Protein AF-A0A9K3PLU1-F1 (afdb_monomer_lite)

Radius of gyration: 35.61 Å; chains: 1; bounding box: 95×113×120 Å

Foldseek 3Di:
DDDDDDDDDPPPPPVVPPDDQQAKAKDQWQADRPVVVQDRDQVSNCPVPHPRIDIGRSYGDPQAATFFGWCLPDQPRHHPQWTFDDDNQTTGTDGDPDDDDDDDDDDDDDDDDDDDDDDDDDDDDDDDDDDDDDDDDDDDDDDYDDDDDDDDDDYDDDDDDDDDDDDDDDDDDDDDDDDDDDDDDDDDDDDDDDDDDDDPCDDDDPDPDDPPPDPQDDQQPDWFFAFDPLFDFLQSLLVLQVLQWDFLDQVQAAIARFADDDPSHDRQKGFLQRLLLQLLSLLLSLLLVVPTQVVDPPRDNVVSLSSNSNSVNNQVLQLQQQLPDPPALLDDWPGSPVDAAAGAGMAGSNGHDDDHWHALLSLLSNLSSLLSNLLSCVPPPDGDPCNVVSLLNSQQSLQSCLRQQWDPPDPQAIAGARTSNGAAPDPVGHDLLSDQLLSLVLSVVSNVQDPDDDPTDDGQDPSSSPHDHPDDPANFALSNLNNLVSLLLCCLQPVVVCSRRSSPLSVLLVLCLVQQDLVVLAGDLPSDPFPADVPHPDTHPRSRSVRVAQSNLLSSLSSLSTHRPPRPCSNSNLSSSSNSLRVQQDSHSSNNSSSSSSNCSNNSSSSSSSVSSVVRD

pLDDT: mean 72.7, std 23.82, range [27.36, 98.88]

Structure (mmCIF, N/CA/C/O backbone):
data_AF-A0A9K3PLU1-F1
#
_entry.id   AF-A0A9K3PLU1-F1
#
loop_
_atom_site.group_PDB
_atom_site.id
_atom_site.type_symbol
_atom_site.label_atom_id
_atom_site.label_alt_id
_atom_site.label_comp_id
_atom_site.label_asym_id
_atom_site.label_entity_id
_atom_site.label_seq_id
_atom_site.pdbx_PDB_ins_code
_atom_site.Cartn_x
_atom_site.Cartn_y
_atom_site.Cartn_z
_atom_site.occupancy
_atom_site.B_iso_or_equiv
_atom_site.auth_seq_id
_atom_site.auth_comp_id
_atom_site.auth_asym_id
_atom_site.auth_atom_id
_atom_site.pdbx_PDB_model_num
ATOM 1 N N . MET A 1 1 ? 14.444 54.894 80.409 1.00 32.59 1 MET A N 1
ATOM 2 C CA . MET A 1 1 ? 14.569 55.858 79.289 1.00 32.59 1 MET A CA 1
ATOM 3 C C . MET A 1 1 ? 15.593 55.314 78.297 1.00 32.59 1 MET A C 1
ATOM 5 O O . MET A 1 1 ? 16.491 54.636 78.765 1.00 32.59 1 MET A O 1
ATOM 9 N N . ILE A 1 2 ? 15.444 55.606 76.994 1.00 35.12 2 ILE A N 1
ATOM 10 C CA . ILE A 1 2 ? 16.510 55.732 75.962 1.00 35.12 2 ILE A CA 1
ATOM 11 C C . ILE A 1 2 ? 17.688 54.733 76.102 1.00 35.12 2 ILE A C 1
ATOM 13 O O . ILE A 1 2 ? 18.610 54.960 76.876 1.00 35.12 2 ILE A O 1
ATOM 17 N N . SER A 1 3 ? 17.744 53.618 75.366 1.00 33.28 3 SER A N 1
ATOM 18 C CA . SER A 1 3 ? 18.310 53.506 73.995 1.00 33.28 3 SER A CA 1
ATOM 19 C C . SER A 1 3 ? 18.461 51.995 73.640 1.00 33.28 3 SER A C 1
ATOM 21 O O . SER A 1 3 ? 18.351 51.173 74.543 1.00 33.28 3 SER A O 1
ATOM 23 N N . ASN A 1 4 ? 18.686 51.514 72.405 1.00 30.25 4 ASN A N 1
ATOM 24 C CA . ASN A 1 4 ? 18.881 52.180 71.109 1.00 30.25 4 ASN A CA 1
ATOM 25 C C . ASN A 1 4 ? 18.325 51.351 69.914 1.00 30.25 4 ASN A C 1
ATOM 27 O O . ASN A 1 4 ? 17.821 50.245 70.075 1.00 30.25 4 ASN A O 1
ATOM 31 N N . LEU A 1 5 ? 18.402 51.930 68.713 1.00 32.44 5 LEU A N 1
ATOM 32 C CA . LEU A 1 5 ? 17.739 51.538 67.454 1.00 32.44 5 LEU A CA 1
ATOM 33 C C . LEU A 1 5 ? 18.162 50.209 66.760 1.00 32.44 5 LEU A C 1
ATOM 35 O O . LEU A 1 5 ? 19.336 49.871 66.702 1.00 32.44 5 LEU A O 1
ATOM 39 N N . ARG A 1 6 ? 17.188 49.633 66.020 1.00 41.19 6 ARG A N 1
ATOM 40 C CA . ARG A 1 6 ? 17.284 48.947 64.695 1.00 41.19 6 ARG A CA 1
ATOM 41 C C . ARG A 1 6 ? 18.181 47.695 64.517 1.00 41.19 6 ARG A C 1
ATOM 43 O O . ARG A 1 6 ? 19.323 47.829 64.096 1.00 41.19 6 ARG A O 1
ATOM 50 N N . ALA A 1 7 ? 17.572 46.496 64.557 1.00 32.12 7 ALA A N 1
ATOM 51 C CA . ALA A 1 7 ? 17.980 45.322 63.746 1.00 32.12 7 ALA A CA 1
ATOM 52 C C . ALA A 1 7 ? 16.913 44.186 63.714 1.00 32.12 7 ALA A C 1
ATOM 54 O O . ALA A 1 7 ? 17.158 43.104 64.238 1.00 32.12 7 ALA A O 1
ATOM 55 N N . ALA A 1 8 ? 15.712 44.402 63.147 1.00 33.09 8 ALA A N 1
ATOM 56 C CA . ALA A 1 8 ? 14.623 43.397 63.219 1.00 33.09 8 ALA A CA 1
ATOM 57 C C . ALA A 1 8 ? 13.629 43.360 62.028 1.00 33.09 8 ALA A C 1
ATOM 59 O O . ALA A 1 8 ? 12.473 42.991 62.206 1.00 33.09 8 ALA A O 1
ATOM 60 N N . VAL A 1 9 ? 14.042 43.746 60.811 1.00 37.97 9 VAL A N 1
ATOM 61 C CA . VAL A 1 9 ? 13.148 43.812 59.619 1.00 37.97 9 VAL A CA 1
ATOM 62 C C . VAL A 1 9 ? 13.667 42.941 58.456 1.00 37.97 9 VAL A C 1
ATOM 64 O O . VAL A 1 9 ? 13.354 43.183 57.299 1.00 37.97 9 VAL A O 1
ATOM 67 N N . PHE A 1 10 ? 14.501 41.929 58.738 1.00 36.97 10 PHE A N 1
ATOM 68 C CA . PHE A 1 10 ? 15.194 41.157 57.689 1.00 36.97 10 PHE A CA 1
ATOM 69 C C . PHE A 1 10 ? 15.313 39.636 57.928 1.00 36.97 10 PHE A C 1
ATOM 71 O O . PHE A 1 10 ? 16.159 38.986 57.321 1.00 36.97 10 PHE A O 1
ATOM 78 N N . VAL A 1 11 ? 14.449 39.037 58.763 1.00 35.25 11 VAL A N 1
ATOM 79 C CA . VAL A 1 11 ? 14.405 37.564 58.966 1.00 35.25 11 VAL A CA 1
ATOM 80 C C . VAL A 1 11 ? 12.980 36.985 58.874 1.00 35.25 11 VAL A C 1
ATOM 82 O O . VAL A 1 11 ? 12.642 36.023 59.551 1.00 35.25 11 VAL A O 1
ATOM 85 N N . SER A 1 12 ? 12.141 37.545 57.995 1.00 33.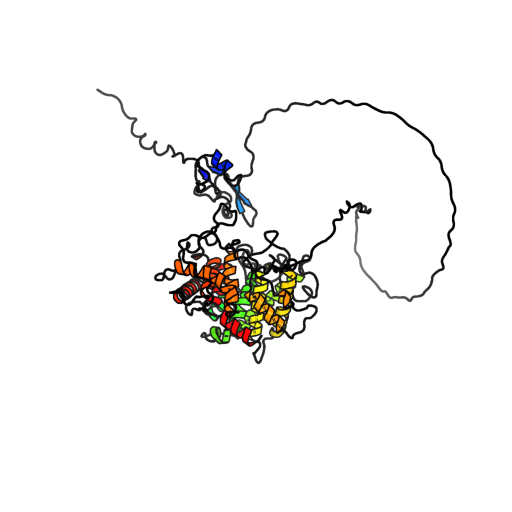03 12 SER A N 1
ATOM 86 C CA . SER A 1 12 ? 10.824 36.963 57.647 1.00 33.03 12 SER A CA 1
ATOM 87 C C . SER A 1 12 ? 10.778 36.347 56.241 1.00 33.03 12 SER A C 1
ATOM 89 O O . SER A 1 12 ? 9.818 35.661 55.909 1.00 33.03 12 SER A O 1
ATOM 91 N N . SER A 1 13 ? 11.827 36.543 55.433 1.00 38.88 13 SER A N 1
ATOM 92 C CA . SER A 1 13 ? 11.916 36.054 54.043 1.00 38.88 13 SER A CA 1
ATOM 93 C C . SER A 1 13 ? 12.992 34.979 53.837 1.00 38.88 13 SER A C 1
ATOM 95 O O . SER A 1 13 ? 13.243 34.578 52.705 1.00 38.88 13 SER A O 1
ATOM 97 N N . LEU A 1 14 ? 13.640 34.504 54.912 1.00 31.00 14 LEU A N 1
ATOM 98 C CA . LEU A 1 14 ? 14.770 33.561 54.843 1.00 31.00 14 LEU A CA 1
ATOM 99 C C . LEU A 1 14 ? 14.426 32.119 55.271 1.00 31.00 14 LEU A C 1
ATOM 101 O O . LEU A 1 14 ? 15.290 31.251 55.234 1.00 31.00 14 LEU A O 1
ATOM 105 N N . LEU A 1 15 ? 13.165 31.831 55.620 1.00 31.52 15 LEU A N 1
ATOM 106 C CA . LEU A 1 15 ? 12.669 30.454 55.807 1.00 31.52 15 LEU A CA 1
ATOM 107 C C . LEU A 1 15 ? 11.937 29.896 54.568 1.00 31.52 15 LEU A C 1
ATOM 109 O O . LEU A 1 15 ? 11.459 28.768 54.594 1.00 31.52 15 LEU A O 1
ATOM 113 N N . ALA A 1 16 ? 11.912 30.645 53.460 1.00 37.97 16 ALA A N 1
ATOM 114 C CA . ALA A 1 16 ? 11.439 30.172 52.154 1.00 37.97 16 ALA A CA 1
ATOM 115 C C . ALA A 1 16 ? 12.565 29.591 51.264 1.00 37.97 16 ALA A C 1
ATOM 117 O O . ALA A 1 16 ? 12.308 29.234 50.118 1.00 37.97 16 ALA A O 1
ATOM 118 N N . LEU A 1 17 ? 13.807 29.510 51.771 1.00 34.50 17 LEU A N 1
ATOM 119 C CA . LEU A 1 17 ? 14.984 29.005 51.040 1.00 34.50 17 LEU A CA 1
ATOM 120 C C . LEU A 1 17 ? 15.734 27.850 51.732 1.00 34.50 17 LEU A C 1
ATOM 122 O O . LEU A 1 17 ? 16.771 27.410 51.237 1.00 34.50 17 LEU A O 1
ATOM 126 N N . LEU A 1 18 ? 15.201 27.291 52.823 1.00 36.66 18 LEU A N 1
ATOM 127 C CA . LEU A 1 18 ? 15.587 25.942 53.243 1.00 36.66 18 LEU A CA 1
ATOM 128 C C . LEU A 1 18 ? 14.764 24.959 52.409 1.00 36.66 18 LEU A C 1
ATOM 130 O O . LEU A 1 18 ? 13.571 24.774 52.645 1.00 36.66 18 LEU A O 1
ATOM 134 N N . GLY A 1 19 ? 15.394 24.421 51.364 1.00 38.78 19 GLY A N 1
ATOM 135 C CA . GLY A 1 19 ? 14.721 23.602 50.361 1.00 38.78 19 GLY A CA 1
ATOM 136 C C . GLY A 1 19 ? 14.021 22.389 50.971 1.00 38.78 19 GLY A C 1
ATOM 137 O O . GLY A 1 19 ? 14.558 21.729 51.861 1.00 38.78 19 GLY A O 1
ATOM 138 N N . LYS A 1 20 ? 12.834 22.059 50.445 1.00 37.72 20 LYS A N 1
ATOM 139 C CA . LYS A 1 20 ? 12.240 20.738 50.663 1.00 37.72 20 LYS A CA 1
ATOM 140 C C . LYS A 1 20 ? 13.241 19.702 50.160 1.00 37.72 20 LYS A C 1
ATOM 142 O O . LYS A 1 20 ? 13.488 19.643 48.958 1.00 37.72 20 LYS A O 1
ATOM 147 N N . THR A 1 21 ? 13.783 18.882 51.052 1.00 41.62 21 THR A N 1
ATOM 148 C CA . THR A 1 21 ? 14.485 17.659 50.669 1.00 41.62 21 THR A CA 1
ATOM 149 C C . THR A 1 21 ? 13.453 16.695 50.093 1.00 41.62 21 THR A C 1
ATOM 151 O O . THR A 1 21 ? 12.800 15.943 50.816 1.00 41.62 21 THR A O 1
ATOM 154 N N . THR A 1 22 ? 13.250 16.773 48.778 1.00 53.16 22 THR A N 1
ATOM 155 C CA . THR A 1 22 ? 12.507 15.781 48.005 1.00 53.16 22 THR A CA 1
ATOM 156 C C . THR A 1 22 ? 13.102 14.415 48.309 1.00 53.16 22 THR A C 1
ATOM 158 O O . THR A 1 22 ? 14.281 14.176 48.055 1.00 53.16 22 THR A O 1
ATOM 161 N N . ALA A 1 23 ? 12.298 13.552 48.934 1.00 71.06 23 ALA A N 1
ATOM 162 C CA . ALA A 1 23 ? 12.753 12.239 49.358 1.00 71.06 23 ALA A CA 1
ATOM 163 C C . ALA A 1 23 ? 13.292 11.469 48.148 1.00 71.06 23 ALA A C 1
ATOM 165 O O . ALA A 1 23 ? 12.647 11.442 47.096 1.00 71.06 23 ALA A O 1
ATOM 166 N N . GLY A 1 24 ? 14.472 10.867 48.311 1.00 82.38 24 GLY A N 1
ATOM 167 C CA . GLY A 1 24 ? 15.099 10.102 47.244 1.00 82.38 24 GLY A CA 1
ATOM 168 C C . GLY A 1 24 ? 14.171 9.007 46.719 1.00 82.38 24 GLY A C 1
ATOM 169 O O . GLY A 1 24 ? 13.374 8.445 47.475 1.00 82.38 24 GLY A O 1
ATOM 170 N N . CYS A 1 25 ? 14.239 8.736 45.419 1.00 87.06 25 CYS A N 1
ATOM 171 C CA . CYS A 1 25 ? 13.308 7.831 44.754 1.00 87.06 25 CYS A CA 1
ATOM 172 C C . CYS A 1 25 ? 14.002 6.913 43.746 1.00 87.06 25 CYS A C 1
ATOM 174 O O . CYS A 1 25 ? 15.102 7.193 43.266 1.00 87.06 25 CYS A O 1
ATOM 176 N N . CYS A 1 26 ? 13.335 5.811 43.409 1.00 87.75 26 CYS A N 1
ATOM 177 C CA . CYS A 1 26 ? 13.761 4.934 42.331 1.00 87.75 26 CYS A CA 1
ATOM 178 C C . CYS A 1 26 ? 13.199 5.428 40.993 1.00 87.75 26 CYS A C 1
ATOM 180 O O . CYS A 1 26 ? 12.010 5.728 40.903 1.00 87.75 26 CYS A O 1
ATOM 182 N N . SER A 1 27 ? 14.043 5.497 39.964 1.00 85.31 27 SER A N 1
ATOM 183 C CA . SER A 1 27 ? 13.691 5.989 38.631 1.00 85.31 27 SER A CA 1
ATOM 184 C C . SER A 1 27 ? 14.295 5.115 37.531 1.00 85.31 27 SER A C 1
ATOM 186 O O . SER A 1 27 ? 15.374 4.539 37.690 1.00 85.31 27 SER A O 1
ATOM 188 N N . GLN A 1 28 ? 13.609 5.038 36.390 1.00 86.25 28 GLN A N 1
ATOM 189 C CA . GLN A 1 28 ? 14.144 4.454 35.153 1.00 86.25 28 GLN A CA 1
ATOM 190 C C . GLN A 1 28 ? 14.769 5.530 34.251 1.00 86.25 28 GLN A C 1
ATOM 192 O O . GLN A 1 28 ? 15.810 5.287 33.631 1.00 86.25 28 GLN A O 1
ATOM 197 N N . ASN A 1 29 ? 14.155 6.721 34.207 1.00 82.88 29 ASN A N 1
ATOM 198 C CA . ASN A 1 29 ? 14.390 7.753 33.196 1.00 82.88 29 ASN A CA 1
ATOM 199 C C . ASN A 1 29 ? 14.934 9.093 33.732 1.00 82.88 29 ASN A C 1
ATOM 201 O O . ASN A 1 29 ? 15.180 9.995 32.939 1.00 82.88 29 ASN A O 1
ATOM 205 N N . TYR A 1 30 ? 15.188 9.202 35.039 1.00 89.19 30 TYR A N 1
ATOM 206 C CA . TYR A 1 30 ? 15.693 10.378 35.767 1.00 89.19 30 TYR A CA 1
ATOM 207 C C . TYR A 1 30 ? 14.679 11.521 35.984 1.00 89.19 30 TYR A C 1
ATOM 209 O O . TYR A 1 30 ? 14.898 12.321 36.897 1.00 89.19 30 TYR A O 1
ATOM 217 N N . MET A 1 31 ? 13.574 11.585 35.233 1.00 84.75 31 MET A N 1
ATOM 218 C CA . MET A 1 31 ? 12.488 12.548 35.483 1.00 84.75 31 MET A CA 1
ATOM 219 C C . MET A 1 31 ? 11.394 11.998 36.402 1.00 84.75 31 MET A C 1
ATOM 221 O O . MET A 1 31 ? 10.900 12.732 37.248 1.00 84.75 31 MET A O 1
ATOM 225 N N . ASP A 1 32 ? 11.067 10.706 36.318 1.00 85.00 32 ASP A N 1
ATOM 226 C CA . ASP A 1 32 ? 9.895 10.150 37.001 1.00 85.00 32 ASP A CA 1
ATOM 227 C C . ASP A 1 32 ? 10.279 9.180 38.124 1.00 85.00 32 ASP A C 1
ATOM 229 O O . ASP A 1 32 ? 11.207 8.378 37.991 1.00 85.00 32 ASP A O 1
ATOM 233 N N . CYS A 1 33 ? 9.511 9.192 39.215 1.00 79.75 33 CYS A N 1
ATOM 234 C CA . CYS A 1 33 ? 9.633 8.240 40.327 1.00 79.75 33 CYS A CA 1
ATOM 235 C C . CYS A 1 33 ? 8.648 7.056 40.219 1.00 79.75 33 CYS A C 1
ATOM 237 O O . CYS A 1 33 ? 8.299 6.457 41.237 1.00 79.75 33 CYS A O 1
ATOM 239 N N . ASP A 1 34 ? 8.165 6.719 39.016 1.00 67.25 34 ASP A N 1
ATOM 240 C CA . ASP A 1 34 ? 7.064 5.757 38.795 1.00 67.25 34 ASP A CA 1
ATOM 241 C C . ASP A 1 34 ? 7.460 4.270 38.971 1.00 67.25 34 ASP A C 1
ATOM 243 O O . ASP A 1 34 ? 6.861 3.341 38.435 1.00 67.25 34 ASP A O 1
ATOM 247 N N . VAL A 1 35 ? 8.498 4.008 39.767 1.00 67.81 35 VAL A N 1
ATOM 248 C CA . VAL A 1 35 ? 8.994 2.661 40.079 1.00 67.81 35 VAL A CA 1
ATOM 249 C C . VAL A 1 35 ? 8.524 2.227 41.475 1.00 67.81 35 VAL A C 1
ATOM 251 O O . VAL A 1 35 ? 9.261 1.631 42.259 1.00 67.81 35 VAL A O 1
ATOM 254 N N . SER A 1 36 ? 7.265 2.538 41.794 1.00 65.00 36 SER A N 1
ATOM 255 C CA . SER A 1 36 ? 6.628 2.316 43.105 1.00 65.00 36 SER A CA 1
ATOM 256 C C . SER A 1 36 ? 6.688 0.860 43.596 1.00 65.00 36 SER A C 1
ATOM 258 O O . SER A 1 36 ? 6.770 0.606 44.798 1.00 65.00 36 SER A O 1
ATOM 260 N N . HIS A 1 37 ? 6.726 -0.103 42.670 1.00 72.19 37 HIS A N 1
ATOM 261 C CA . HIS A 1 37 ? 6.867 -1.533 42.953 1.00 72.19 37 HIS A CA 1
ATOM 262 C C . HIS A 1 37 ? 8.258 -1.938 43.484 1.00 72.19 37 HIS A C 1
ATOM 264 O O . HIS A 1 37 ? 8.380 -2.995 44.098 1.00 72.19 37 HIS A O 1
ATOM 270 N N . CYS A 1 38 ? 9.292 -1.108 43.302 1.00 69.38 38 CYS A N 1
ATOM 271 C CA . CYS A 1 38 ? 10.654 -1.363 43.787 1.00 69.38 38 CYS A CA 1
ATOM 272 C C . CYS A 1 38 ? 10.928 -0.833 45.207 1.00 69.38 38 CYS A C 1
ATOM 274 O O . CYS A 1 38 ? 12.078 -0.813 45.649 1.00 69.38 38 CYS A O 1
ATOM 276 N N . GLY A 1 39 ? 9.889 -0.421 45.941 1.00 68.62 39 GLY A N 1
ATOM 277 C CA . GLY A 1 39 ? 10.008 0.069 47.315 1.00 68.62 39 GLY A CA 1
ATOM 278 C C . GLY A 1 39 ? 10.585 1.484 47.430 1.00 68.62 39 GLY A C 1
ATOM 279 O O . GLY A 1 39 ? 10.891 2.156 46.448 1.00 68.62 39 GLY A O 1
ATOM 280 N N . THR A 1 40 ? 10.712 1.958 48.669 1.00 77.25 40 THR A N 1
ATOM 281 C CA . THR A 1 40 ? 10.997 3.367 48.999 1.00 77.25 40 THR A CA 1
ATOM 282 C C . THR A 1 40 ? 12.418 3.601 49.520 1.00 77.25 40 THR A C 1
ATOM 284 O O . THR A 1 40 ? 12.679 4.601 50.185 1.00 77.25 40 THR A O 1
ATOM 287 N N . SER A 1 41 ? 13.358 2.689 49.244 1.00 83.94 41 SER A N 1
ATOM 288 C CA . SER A 1 41 ? 14.753 2.819 49.682 1.00 83.94 41 SER A CA 1
ATOM 289 C C . SER A 1 41 ? 15.767 2.458 48.596 1.00 83.94 41 SER A C 1
ATOM 291 O O . SER A 1 41 ? 15.536 1.583 47.758 1.00 83.94 41 SER A O 1
ATOM 293 N N . LYS A 1 42 ? 16.942 3.097 48.665 1.00 86.25 42 LYS A N 1
ATOM 294 C CA . LYS A 1 42 ? 18.064 2.906 47.735 1.00 86.25 42 LYS A CA 1
ATOM 295 C C . LYS A 1 42 ? 18.447 1.440 47.532 1.00 86.25 42 LYS A C 1
ATOM 297 O O . LYS A 1 42 ? 18.634 1.008 46.399 1.00 86.25 42 LYS A O 1
ATOM 302 N N . ASN A 1 43 ? 18.517 0.664 48.613 1.00 84.56 43 ASN A N 1
ATOM 303 C CA . ASN A 1 43 ? 18.915 -0.743 48.545 1.00 84.56 43 ASN A CA 1
ATOM 304 C C . ASN A 1 43 ? 17.858 -1.612 47.849 1.00 84.56 43 ASN A C 1
ATOM 306 O O . ASN A 1 43 ? 18.226 -2.541 47.136 1.00 84.56 43 ASN A O 1
ATOM 310 N N . GLN A 1 44 ? 16.566 -1.304 48.011 1.00 83.12 44 GLN A N 1
ATOM 311 C CA . GLN A 1 44 ? 15.498 -1.991 47.279 1.00 83.12 44 GLN A CA 1
ATOM 312 C C . GLN A 1 44 ? 15.539 -1.599 45.796 1.00 83.12 44 GLN A C 1
ATOM 314 O O . GLN A 1 44 ? 15.604 -2.478 44.946 1.00 83.12 44 GLN A O 1
ATOM 319 N N . CYS A 1 45 ? 15.649 -0.304 45.481 1.00 81.69 45 CYS A N 1
ATOM 320 C CA . CYS A 1 45 ? 15.777 0.185 44.105 1.00 81.69 45 CYS A CA 1
ATOM 321 C C . CYS A 1 45 ? 16.923 -0.494 43.329 1.00 81.69 45 CYS A C 1
ATOM 323 O O . CYS A 1 45 ? 16.700 -1.065 42.263 1.00 81.69 45 CYS A O 1
ATOM 325 N N . LEU A 1 46 ? 18.134 -0.497 43.899 1.00 80.56 46 LEU A N 1
ATOM 326 C CA . LEU A 1 46 ? 19.333 -1.059 43.264 1.00 80.56 46 LEU A CA 1
ATOM 327 C C . LEU A 1 46 ? 19.344 -2.599 43.197 1.00 80.56 46 LEU A C 1
ATOM 329 O O . LEU A 1 46 ? 20.140 -3.160 42.451 1.00 80.56 46 LEU A O 1
ATOM 333 N N . SER A 1 47 ? 18.478 -3.290 43.947 1.00 79.12 47 SER A N 1
ATOM 334 C CA . SER A 1 47 ? 18.322 -4.754 43.872 1.00 79.12 47 SER A CA 1
ATOM 335 C C . SER A 1 47 ? 17.085 -5.208 43.091 1.00 79.12 47 SER A C 1
ATOM 337 O O . SER A 1 47 ? 16.978 -6.388 42.769 1.00 79.12 47 SER A O 1
ATOM 339 N N . CYS A 1 48 ? 16.175 -4.294 42.743 1.00 73.12 48 CYS A N 1
ATOM 340 C CA . CYS A 1 48 ? 14.886 -4.627 42.140 1.00 73.12 48 CYS A CA 1
ATOM 341 C C . CYS A 1 48 ? 14.984 -5.104 40.680 1.00 73.12 48 CYS A C 1
ATOM 343 O O . CYS A 1 48 ? 14.258 -6.017 40.297 1.00 73.12 48 CYS A O 1
ATOM 345 N N . ASN A 1 49 ? 15.851 -4.492 39.856 1.00 63.38 49 ASN A N 1
ATOM 346 C CA . ASN A 1 49 ? 15.924 -4.802 38.416 1.00 63.38 49 ASN A CA 1
ATOM 347 C C . ASN A 1 49 ? 17.304 -4.527 37.758 1.00 63.38 49 ASN A C 1
ATOM 349 O O . ASN A 1 49 ? 17.384 -4.247 36.561 1.00 63.38 49 ASN A O 1
ATOM 353 N N . GLY A 1 50 ? 18.395 -4.573 38.535 1.00 63.91 50 GLY A N 1
ATOM 354 C CA . GLY A 1 50 ? 19.771 -4.371 38.045 1.00 63.91 50 GLY A CA 1
ATOM 355 C C . GLY A 1 50 ? 20.044 -2.987 37.428 1.00 63.91 50 GLY A C 1
ATOM 356 O O . GLY A 1 50 ? 19.365 -2.010 37.742 1.00 63.91 50 GLY A O 1
ATOM 357 N N . ASP A 1 51 ? 21.023 -2.919 36.515 1.00 57.84 51 ASP A N 1
ATOM 358 C CA . ASP A 1 51 ? 21.585 -1.697 35.889 1.00 57.84 51 ASP A CA 1
ATOM 359 C C . ASP A 1 51 ? 20.574 -0.813 35.110 1.00 57.84 51 ASP A C 1
ATOM 361 O O . ASP A 1 51 ? 20.909 0.245 34.558 1.00 57.84 51 ASP A O 1
ATOM 365 N N . GLN A 1 52 ? 19.314 -1.239 35.026 1.00 67.44 52 GLN A N 1
ATOM 366 C CA . GLN A 1 52 ? 18.233 -0.469 34.419 1.00 67.44 52 GLN A CA 1
ATOM 367 C C . GLN A 1 52 ? 17.631 0.574 35.371 1.00 67.44 52 GLN A C 1
ATOM 369 O O . GLN A 1 52 ? 17.061 1.547 34.882 1.00 67.44 52 GLN A O 1
ATOM 374 N N . LEU A 1 53 ? 17.789 0.437 36.690 1.00 79.31 53 LEU A N 1
ATOM 375 C CA . LEU A 1 53 ? 17.261 1.385 37.678 1.00 79.31 53 LEU A CA 1
ATOM 376 C C . LEU A 1 53 ? 18.353 2.280 38.265 1.00 79.31 53 LEU A C 1
ATOM 378 O O . LEU A 1 53 ? 19.474 1.838 38.507 1.00 79.31 53 LEU A O 1
ATOM 382 N N . ILE A 1 54 ? 18.001 3.535 38.552 1.00 83.88 54 ILE A N 1
ATOM 383 C CA . ILE A 1 54 ? 18.828 4.443 39.347 1.00 83.88 54 ILE A CA 1
ATOM 384 C C . ILE A 1 54 ? 18.053 4.960 40.557 1.00 83.88 54 ILE A C 1
ATOM 386 O O . ILE A 1 54 ? 16.855 5.236 40.496 1.00 83.88 54 ILE A O 1
ATOM 390 N N . TRP A 1 55 ? 18.767 5.122 41.667 1.00 89.25 55 TRP A N 1
ATOM 391 C CA . TRP A 1 55 ? 18.278 5.859 42.821 1.00 89.25 55 TRP A CA 1
ATOM 392 C C . TRP A 1 55 ? 18.672 7.335 42.711 1.00 89.25 55 TRP A C 1
ATOM 394 O O . TRP A 1 55 ? 19.859 7.668 42.718 1.00 89.25 55 TRP A O 1
ATOM 404 N N . LEU A 1 56 ? 17.677 8.214 42.627 1.00 89.69 56 LEU A N 1
ATOM 405 C CA . LEU A 1 56 ? 17.853 9.661 42.620 1.00 89.69 56 LEU A CA 1
ATOM 406 C C . LEU A 1 56 ? 17.795 10.169 44.064 1.00 89.69 56 LEU A C 1
ATOM 408 O O . LEU A 1 56 ? 16.720 10.201 44.655 1.00 89.69 56 LEU A O 1
ATOM 412 N N . GLU A 1 57 ? 18.926 10.589 44.640 1.00 87.31 57 GLU A N 1
ATOM 413 C CA . GLU A 1 57 ? 18.991 11.022 46.053 1.00 87.31 57 GLU A CA 1
ATOM 414 C C . GLU A 1 57 ? 18.079 12.219 46.371 1.00 87.31 57 GLU A C 1
ATOM 416 O O . GLU A 1 57 ? 17.568 12.327 47.482 1.00 87.31 57 GLU A O 1
ATOM 421 N N . ASN A 1 58 ? 17.851 13.088 45.381 1.00 87.19 58 ASN A N 1
ATOM 422 C CA . ASN A 1 58 ? 17.026 14.295 45.490 1.00 87.19 58 ASN A CA 1
ATOM 423 C C . ASN A 1 58 ? 15.630 14.121 44.857 1.00 87.19 58 ASN A C 1
ATOM 425 O O . ASN A 1 58 ? 14.955 15.114 44.584 1.00 87.19 58 ASN A O 1
ATOM 429 N N . GLY A 1 59 ? 15.201 12.887 44.575 1.00 83.94 59 GLY A N 1
ATOM 430 C CA . GLY A 1 59 ? 13.936 12.617 43.891 1.00 83.94 59 GLY A CA 1
ATOM 431 C C . GLY A 1 59 ? 13.952 12.995 42.395 1.00 83.94 59 GLY A C 1
ATOM 432 O O . GLY A 1 59 ? 15.018 12.981 41.777 1.00 83.94 59 GLY A O 1
ATOM 433 N N . PRO A 1 60 ? 12.783 13.288 41.794 1.00 87.06 60 PRO A N 1
ATOM 434 C CA . PRO A 1 60 ? 12.624 13.439 40.346 1.00 87.06 60 PRO A CA 1
ATOM 435 C C . PRO A 1 60 ? 13.286 14.718 39.819 1.00 87.06 60 PRO A C 1
ATOM 437 O O . PRO A 1 60 ? 13.212 15.769 40.461 1.00 87.06 60 PRO A O 1
ATOM 440 N N . GLN A 1 61 ? 13.905 14.650 38.637 1.00 89.31 61 GLN A N 1
ATOM 441 C CA . GLN A 1 61 ? 14.413 15.836 37.937 1.00 89.31 61 GLN A CA 1
ATOM 442 C C . GLN A 1 61 ? 13.344 16.435 37.013 1.00 89.31 61 GLN A C 1
ATOM 444 O O . GLN A 1 61 ? 12.386 15.773 36.630 1.00 89.31 61 GLN A O 1
ATOM 449 N N . SER A 1 62 ? 13.501 17.708 36.659 1.00 84.44 62 SER A N 1
ATOM 450 C CA . SER A 1 62 ? 12.593 18.427 35.763 1.00 84.44 62 SER A CA 1
ATOM 451 C C . SER A 1 62 ? 13.362 19.444 34.922 1.00 84.44 62 SER A C 1
ATOM 453 O O . SER A 1 62 ? 14.500 19.791 35.244 1.00 84.44 62 SER A O 1
ATOM 455 N N . SER A 1 63 ? 12.747 19.906 33.828 1.00 86.62 63 SER A N 1
ATOM 456 C CA . SER A 1 63 ? 13.386 20.786 32.834 1.00 86.62 63 SER A CA 1
ATOM 457 C C . SER A 1 63 ? 14.652 20.179 32.207 1.00 86.62 63 SER A C 1
ATOM 459 O O . SER A 1 63 ? 15.630 20.882 31.962 1.00 86.62 63 SER A O 1
ATOM 461 N N . CYS A 1 64 ? 14.631 18.867 31.959 1.00 89.62 64 CYS A N 1
ATOM 462 C CA . CYS A 1 64 ? 15.699 18.116 31.308 1.00 89.62 64 CYS A CA 1
ATOM 463 C C . CYS A 1 64 ? 15.126 16.991 30.424 1.00 89.62 64 CYS A C 1
ATOM 465 O O . CYS A 1 64 ? 13.955 16.638 30.527 1.00 89.62 64 CYS A O 1
ATOM 467 N N . THR A 1 65 ? 15.952 16.447 29.534 1.00 87.31 65 THR A N 1
ATOM 468 C CA . THR A 1 65 ? 15.630 15.326 28.640 1.00 87.31 65 THR A CA 1
ATOM 469 C C . THR A 1 65 ? 15.892 14.008 29.368 1.00 87.31 65 THR A C 1
ATOM 471 O O . THR A 1 65 ? 16.979 13.814 29.931 1.00 87.31 65 THR A O 1
ATOM 474 N N . ALA A 1 66 ? 14.899 13.117 29.386 1.00 86.19 66 ALA A N 1
ATOM 475 C CA . ALA A 1 66 ? 14.943 11.882 30.159 1.00 86.19 66 ALA A CA 1
ATOM 476 C C . ALA A 1 66 ? 15.870 10.831 29.516 1.00 86.19 66 ALA A C 1
ATOM 478 O O . ALA A 1 66 ? 16.313 10.960 28.374 1.00 86.19 66 ALA A O 1
ATOM 479 N N . ARG A 1 67 ? 16.200 9.761 30.247 1.00 82.62 67 ARG A N 1
ATOM 480 C CA . ARG A 1 67 ? 16.990 8.642 29.696 1.00 82.62 67 ARG A CA 1
ATOM 481 C C . ARG A 1 67 ? 16.272 8.036 28.489 1.00 82.62 67 ARG A C 1
ATOM 483 O O . ARG A 1 67 ? 15.074 7.791 28.556 1.00 82.62 67 ARG A O 1
ATOM 490 N N . TRP A 1 68 ? 17.042 7.735 27.446 1.00 78.69 68 TRP A N 1
ATOM 491 C CA . TRP A 1 68 ? 16.597 7.241 26.135 1.00 78.69 68 TRP A CA 1
ATOM 492 C C . TRP A 1 68 ? 15.859 8.254 25.241 1.00 78.69 68 TRP A C 1
ATOM 494 O O . TRP A 1 68 ? 15.759 7.995 24.045 1.00 78.69 68 TRP A O 1
ATOM 504 N N . ASP A 1 69 ? 15.455 9.424 25.745 1.00 79.50 69 ASP A N 1
ATOM 505 C CA . ASP A 1 69 ? 14.879 10.481 24.904 1.00 79.50 69 ASP A CA 1
ATOM 506 C C . ASP A 1 69 ? 15.940 11.142 23.991 1.00 79.50 69 ASP A C 1
ATOM 508 O O . ASP A 1 69 ? 17.133 11.190 24.338 1.00 79.50 69 ASP A O 1
ATOM 512 N N . PRO A 1 70 ? 15.533 11.665 22.814 1.00 75.25 70 PRO A N 1
ATOM 513 C CA . PRO A 1 70 ? 16.444 12.230 21.824 1.00 75.25 70 PRO A CA 1
ATOM 514 C C . PRO A 1 70 ? 16.962 13.622 22.214 1.00 75.25 70 PRO A C 1
ATOM 516 O O . PRO A 1 70 ? 16.224 14.601 22.268 1.00 75.25 70 PRO A O 1
ATOM 519 N N . CYS A 1 71 ? 18.278 13.739 22.378 1.00 77.31 71 CYS A N 1
ATOM 520 C CA . CYS A 1 71 ? 18.983 14.977 22.741 1.00 77.31 71 CYS A CA 1
ATOM 521 C C . CYS A 1 71 ? 19.589 15.700 21.521 1.00 77.31 71 CYS A C 1
ATOM 523 O O . CYS A 1 71 ? 20.667 16.292 21.584 1.00 77.31 71 CYS A O 1
ATOM 525 N N . THR A 1 72 ? 18.932 15.610 20.362 1.00 70.00 72 THR A N 1
ATOM 526 C CA . THR A 1 72 ? 19.477 16.082 19.076 1.00 70.00 72 THR A CA 1
ATOM 527 C C . THR A 1 72 ? 19.636 17.598 18.991 1.00 70.00 72 THR A C 1
ATOM 529 O O . THR A 1 72 ? 20.503 18.073 18.261 1.00 70.00 72 THR A O 1
ATOM 532 N N . ASN A 1 73 ? 18.815 18.350 19.728 1.00 65.50 73 ASN A N 1
ATOM 533 C CA . ASN A 1 73 ? 18.698 19.803 19.581 1.00 65.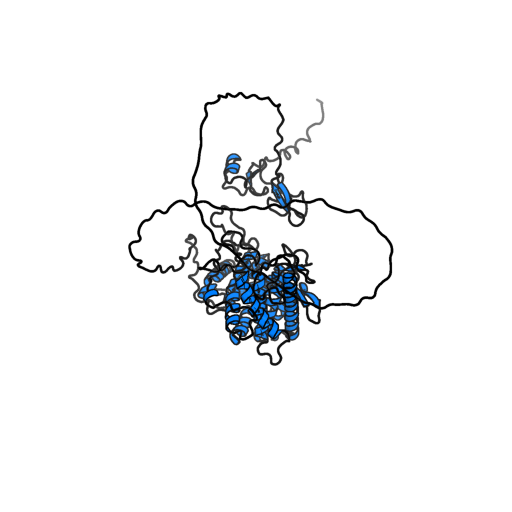50 73 ASN A CA 1
ATOM 534 C C . ASN A 1 73 ? 19.659 20.569 20.508 1.00 65.50 73 ASN A C 1
ATOM 536 O O . ASN A 1 73 ? 20.125 21.649 20.150 1.00 65.50 73 ASN A O 1
ATOM 540 N N . ASN A 1 74 ? 20.004 19.993 21.664 1.00 76.25 74 ASN A N 1
ATOM 541 C CA . ASN A 1 74 ? 21.058 20.475 22.552 1.00 76.25 74 ASN A CA 1
ATOM 542 C C . ASN A 1 74 ? 21.690 19.290 23.298 1.00 76.25 74 ASN A C 1
ATOM 544 O O . ASN A 1 74 ? 21.013 18.505 23.959 1.00 76.25 74 ASN A O 1
ATOM 548 N N . LEU A 1 75 ? 23.018 19.190 23.229 1.00 73.44 75 LEU A N 1
ATOM 549 C CA . LEU A 1 75 ? 23.781 18.080 23.810 1.00 73.44 75 LEU A CA 1
ATOM 550 C C . LEU A 1 75 ? 23.822 18.103 25.348 1.00 73.44 75 LEU A C 1
ATOM 552 O O . LEU A 1 75 ? 24.220 17.112 25.960 1.00 73.44 75 LEU A O 1
ATOM 556 N N . ASN A 1 76 ? 23.423 19.224 25.955 1.00 80.00 76 ASN A N 1
ATOM 557 C CA . ASN A 1 76 ? 23.458 19.454 27.397 1.00 80.00 76 ASN A CA 1
ATOM 558 C C . ASN A 1 76 ? 22.083 19.334 28.081 1.00 80.00 76 ASN A C 1
ATOM 560 O O . ASN A 1 76 ? 22.029 19.458 29.299 1.00 80.00 76 ASN A O 1
ATOM 564 N N . ASP A 1 77 ? 20.989 19.093 27.346 1.00 85.69 77 ASP A N 1
ATOM 565 C CA . ASP A 1 77 ? 19.636 19.058 27.937 1.00 85.69 77 ASP A CA 1
ATOM 566 C C . ASP A 1 77 ? 19.365 17.796 28.778 1.00 85.69 77 ASP A C 1
ATOM 568 O O . ASP A 1 77 ? 18.369 17.741 29.492 1.00 85.69 77 ASP A O 1
ATOM 572 N N . CYS A 1 78 ? 20.215 16.768 28.711 1.00 91.50 78 CYS A N 1
ATOM 573 C CA . CYS A 1 78 ? 20.037 15.518 29.454 1.00 91.50 78 CYS A CA 1
ATOM 574 C C . CYS A 1 78 ? 20.043 15.713 30.981 1.00 91.50 78 CYS A C 1
ATOM 576 O O . CYS A 1 78 ? 20.874 16.444 31.517 1.00 91.50 78 CYS A O 1
ATOM 578 N N . CYS A 1 79 ? 19.171 14.995 31.699 1.00 93.19 79 CYS A N 1
ATOM 579 C CA . CYS A 1 79 ? 19.108 15.055 33.165 1.00 93.19 79 CYS A CA 1
ATOM 580 C C . CYS A 1 79 ? 20.441 14.672 33.846 1.00 93.19 79 CYS A C 1
ATOM 582 O O . CYS A 1 79 ? 21.216 13.863 33.336 1.00 93.19 79 CYS A O 1
ATOM 584 N N . ASN A 1 80 ? 20.714 15.225 35.032 1.00 90.25 80 ASN A N 1
ATOM 585 C CA . ASN A 1 80 ? 22.009 15.085 35.709 1.00 90.25 80 ASN A CA 1
ATOM 586 C C . ASN A 1 80 ? 22.354 13.613 35.986 1.00 90.25 80 ASN A C 1
ATOM 588 O O . ASN A 1 80 ? 21.570 12.902 36.617 1.00 90.25 80 ASN A O 1
ATOM 592 N N . GLY A 1 81 ? 23.541 13.182 35.545 1.00 85.25 81 GLY A N 1
ATOM 593 C CA . GLY A 1 81 ? 23.991 11.781 35.561 1.00 85.25 81 GLY A CA 1
ATOM 594 C C . GLY A 1 81 ? 23.738 11.020 34.250 1.00 85.25 81 GLY A C 1
ATOM 595 O O . GLY A 1 81 ? 24.091 9.843 34.149 1.00 85.25 81 GLY A O 1
ATOM 596 N N . LEU A 1 82 ? 23.152 11.687 33.253 1.00 89.25 82 LEU A N 1
ATOM 597 C CA . LEU A 1 82 ? 23.117 11.277 31.853 1.00 89.25 82 LEU A CA 1
ATOM 598 C C . LEU A 1 82 ? 24.072 12.146 31.014 1.00 89.25 82 LEU A C 1
ATOM 600 O O . LEU A 1 82 ? 24.570 13.190 31.435 1.00 89.25 82 LEU A O 1
ATOM 604 N N . SER A 1 83 ? 24.317 11.729 29.779 1.00 89.31 83 SER A N 1
ATOM 605 C CA . SER A 1 83 ? 25.018 12.500 28.754 1.00 89.31 83 SER A CA 1
ATOM 606 C C . SER A 1 83 ? 24.416 12.204 27.384 1.00 89.31 83 SER A C 1
ATOM 608 O O . SER A 1 83 ? 23.911 11.104 27.148 1.00 89.31 83 SER A O 1
ATOM 610 N N . CYS A 1 84 ? 24.471 13.176 26.473 1.00 85.88 84 CYS A N 1
ATOM 611 C CA . CYS A 1 84 ? 23.941 13.009 25.126 1.00 85.88 84 CYS A CA 1
ATOM 612 C C . CYS A 1 84 ? 24.886 12.151 24.270 1.00 85.88 84 CYS A C 1
ATOM 614 O O . CYS A 1 84 ? 25.885 12.641 23.738 1.00 85.88 84 CYS A O 1
ATOM 616 N N . VAL A 1 85 ? 24.587 10.855 24.158 1.00 82.62 85 VAL A N 1
ATOM 617 C CA . VAL A 1 85 ? 25.451 9.856 23.516 1.00 82.62 85 VAL A CA 1
ATOM 618 C C . VAL A 1 85 ? 24.850 9.411 22.185 1.00 82.62 85 VAL A C 1
ATOM 620 O O . VAL A 1 85 ? 23.660 9.117 22.076 1.00 82.62 85 VAL A O 1
ATOM 623 N N . GLY A 1 86 ? 25.694 9.348 21.155 1.00 73.19 86 GLY A N 1
ATOM 624 C CA . GLY A 1 86 ? 25.315 8.928 19.810 1.00 73.19 86 GLY A CA 1
ATOM 625 C C . GLY A 1 86 ? 26.279 9.457 18.752 1.00 73.19 86 GLY A C 1
ATOM 626 O O . GLY A 1 86 ? 27.430 9.776 19.047 1.00 73.19 86 GLY A O 1
ATOM 627 N N . ASN A 1 87 ? 25.803 9.556 17.514 1.00 67.75 87 ASN A N 1
ATOM 628 C CA . ASN A 1 87 ? 26.554 10.059 16.363 1.00 67.75 87 ASN A CA 1
ATOM 629 C C . ASN A 1 87 ? 25.864 11.309 15.767 1.00 67.75 87 ASN A C 1
ATOM 631 O O . ASN A 1 87 ? 25.083 11.976 16.439 1.00 67.75 87 ASN A O 1
ATOM 635 N N . GLN A 1 88 ? 26.178 11.701 14.532 1.00 51.75 88 GLN A N 1
ATOM 636 C CA . GLN A 1 88 ? 25.552 12.875 13.896 1.00 51.75 88 GLN A CA 1
ATOM 637 C C . GLN A 1 88 ? 24.133 12.631 13.345 1.00 51.75 88 GLN A C 1
ATOM 639 O O . GLN A 1 88 ? 23.480 13.586 12.945 1.00 51.75 88 GLN A O 1
ATOM 644 N N . PHE A 1 89 ? 23.663 11.381 13.328 1.00 47.56 89 PHE A N 1
ATOM 645 C CA . PHE A 1 89 ? 22.363 10.971 12.784 1.00 47.56 89 PHE A CA 1
ATOM 646 C C . PHE A 1 89 ? 21.345 10.610 13.878 1.00 47.56 89 PHE A C 1
ATOM 648 O O . PHE A 1 89 ? 20.149 10.794 13.685 1.00 47.56 89 PHE A O 1
ATOM 655 N N . TYR A 1 90 ? 21.806 10.119 15.034 1.00 55.75 90 TYR A N 1
ATOM 656 C CA . TYR A 1 90 ? 20.973 9.842 16.208 1.00 55.75 90 TYR A CA 1
ATOM 657 C C . TYR A 1 90 ? 21.767 10.048 17.503 1.00 55.75 90 TYR A C 1
ATOM 659 O O . TYR A 1 90 ? 22.918 9.607 17.599 1.00 55.75 90 TYR A O 1
ATOM 667 N N . ARG A 1 91 ? 21.149 10.692 18.503 1.00 74.06 91 ARG A N 1
ATOM 668 C CA . ARG A 1 91 ? 21.677 10.852 19.868 1.00 74.06 91 ARG A CA 1
ATOM 669 C C . ARG A 1 91 ? 20.552 10.774 20.886 1.00 74.06 91 ARG A C 1
ATOM 671 O O . ARG A 1 91 ? 19.489 11.343 20.660 1.00 74.06 91 ARG A O 1
ATOM 678 N N . GLN A 1 92 ? 20.831 10.137 22.015 1.00 81.50 92 GLN A N 1
ATOM 679 C CA . GLN A 1 92 ? 19.894 9.951 23.122 1.00 81.50 92 GLN A CA 1
ATOM 680 C C . GLN A 1 92 ? 20.610 10.113 24.467 1.00 81.50 92 GLN A C 1
ATOM 682 O O . GLN A 1 92 ? 21.823 9.899 24.564 1.00 81.50 92 GLN A O 1
ATOM 687 N N . CYS A 1 93 ? 19.877 10.471 25.517 1.00 84.88 93 CYS A N 1
ATOM 688 C CA . CYS A 1 93 ? 20.460 10.599 26.850 1.00 84.88 93 CYS A CA 1
ATOM 689 C C . CYS A 1 93 ? 20.729 9.219 27.474 1.00 84.88 93 CYS A C 1
ATOM 691 O O . CYS A 1 93 ? 19.803 8.463 27.770 1.00 84.88 93 CYS A O 1
ATOM 693 N N . LEU A 1 94 ? 22.003 8.885 27.701 1.00 84.94 94 LEU A N 1
ATOM 694 C CA . LEU A 1 94 ? 22.442 7.634 28.339 1.00 84.94 94 LEU A CA 1
ATOM 695 C C . LEU A 1 94 ? 23.271 7.919 29.599 1.00 84.94 94 LEU A C 1
ATOM 697 O O . LEU A 1 94 ? 23.873 8.988 29.677 1.00 84.94 94 LEU A O 1
ATOM 701 N N . PRO A 1 95 ? 23.345 6.992 30.575 1.00 85.44 95 PRO A N 1
ATOM 702 C CA . PRO A 1 95 ? 24.165 7.170 31.774 1.00 85.44 95 PRO A CA 1
ATOM 703 C C . PRO A 1 95 ? 25.621 7.521 31.452 1.00 85.44 95 PRO A C 1
ATOM 705 O O . PRO A 1 95 ? 26.238 6.908 30.578 1.00 85.44 95 PRO A O 1
ATOM 708 N N . THR A 1 96 ? 26.183 8.492 32.174 1.00 78.00 96 THR A N 1
ATOM 709 C CA . THR A 1 96 ? 27.576 8.920 31.989 1.00 78.00 96 THR A CA 1
ATOM 710 C C . THR A 1 96 ? 28.538 7.819 32.444 1.00 78.00 96 THR A C 1
ATOM 712 O O . THR A 1 96 ? 28.802 7.657 33.634 1.00 78.00 96 THR A O 1
ATOM 715 N N . VAL A 1 97 ? 29.089 7.052 31.499 1.00 61.09 97 VAL A N 1
ATOM 716 C CA . VAL A 1 97 ? 30.069 5.993 31.795 1.00 61.09 97 VAL A CA 1
ATOM 717 C C . VAL A 1 97 ? 31.417 6.623 32.165 1.00 61.09 97 VAL A C 1
ATOM 719 O O . VAL A 1 97 ? 32.243 6.900 31.296 1.00 61.09 97 VAL A O 1
ATOM 722 N N . GLY A 1 98 ? 31.650 6.857 33.460 1.00 53.72 98 GLY A N 1
ATOM 723 C CA . GLY A 1 98 ? 32.892 7.468 33.933 1.00 53.72 98 GLY A CA 1
ATOM 724 C C . GLY A 1 98 ? 33.156 7.327 35.433 1.00 53.72 98 GLY A C 1
ATOM 725 O O . GLY A 1 98 ? 32.488 7.953 36.245 1.00 53.72 98 GLY A O 1
ATOM 726 N N . ILE A 1 99 ? 34.192 6.544 35.760 1.00 38.06 99 ILE A N 1
ATOM 727 C CA . ILE A 1 99 ? 35.140 6.725 36.880 1.00 38.06 99 ILE A CA 1
ATOM 728 C C . ILE A 1 99 ? 34.637 7.475 38.132 1.00 38.06 99 ILE A C 1
ATOM 730 O O . ILE A 1 99 ? 34.670 8.703 38.207 1.00 38.06 99 ILE A O 1
ATOM 734 N N . THR A 1 100 ? 34.337 6.719 39.193 1.00 31.41 100 THR A N 1
ATOM 735 C CA . THR A 1 100 ? 34.251 7.249 40.563 1.00 31.41 100 THR A CA 1
ATOM 736 C C . THR A 1 100 ? 35.593 7.860 40.997 1.00 31.41 100 THR A C 1
ATOM 738 O O . THR A 1 100 ? 36.605 7.146 40.994 1.00 31.41 100 THR A O 1
ATOM 741 N N . PRO A 1 101 ? 35.649 9.139 41.417 1.00 37.25 101 PRO A N 1
ATOM 742 C CA . PRO A 1 101 ? 36.888 9.747 41.888 1.00 37.25 101 PRO A CA 1
ATOM 743 C C . PRO A 1 101 ? 37.316 9.101 43.211 1.00 37.25 101 PRO A C 1
ATOM 745 O O . PRO A 1 101 ? 36.658 9.259 44.236 1.00 37.25 101 PRO A O 1
ATOM 748 N N . THR A 1 102 ? 38.433 8.371 43.188 1.00 32.28 102 THR A N 1
ATOM 749 C CA . THR A 1 102 ? 38.985 7.691 44.370 1.00 32.28 102 THR A CA 1
ATOM 750 C C . THR A 1 102 ? 40.485 7.970 44.470 1.00 32.28 102 THR A C 1
ATOM 752 O O . THR A 1 102 ? 41.193 7.931 43.465 1.00 32.28 102 THR A O 1
ATOM 755 N N . ALA A 1 103 ? 40.961 8.309 45.669 1.00 29.78 103 ALA A N 1
ATOM 756 C CA . ALA A 1 103 ? 42.330 8.776 45.902 1.00 29.78 103 ALA A CA 1
ATOM 757 C C . ALA A 1 103 ? 43.378 7.634 45.856 1.00 29.78 103 ALA A C 1
ATOM 759 O O . ALA A 1 103 ? 43.041 6.487 46.156 1.00 29.78 103 ALA A O 1
ATOM 760 N N . PRO A 1 104 ? 44.651 7.925 45.518 1.00 38.06 104 PRO A N 1
ATOM 761 C CA . PRO A 1 104 ? 45.698 6.910 45.388 1.00 38.06 104 PRO A CA 1
ATOM 762 C C . PRO A 1 104 ? 46.327 6.496 46.732 1.00 38.06 104 PRO A C 1
ATOM 764 O O . PRO A 1 104 ? 46.571 7.344 47.593 1.00 38.06 104 PRO A O 1
ATOM 767 N N . PRO A 1 105 ? 46.716 5.215 46.864 1.00 34.72 105 PRO A N 1
ATOM 768 C CA . PRO A 1 105 ? 47.858 4.810 47.687 1.00 34.72 105 PRO A CA 1
ATOM 769 C C . PRO A 1 105 ? 48.948 4.049 46.893 1.00 34.72 105 PRO A C 1
ATOM 771 O O . PRO A 1 105 ? 48.776 3.684 45.732 1.00 34.72 105 PRO A O 1
ATOM 774 N N . ASN A 1 106 ? 50.102 3.845 47.540 1.00 29.09 106 ASN A N 1
ATOM 775 C CA . ASN A 1 106 ? 51.372 3.387 46.946 1.00 29.09 106 ASN A CA 1
ATOM 776 C C . ASN A 1 106 ? 51.477 1.862 46.658 1.00 29.09 106 ASN A C 1
ATOM 778 O O . ASN A 1 106 ? 50.722 1.077 47.230 1.00 29.09 106 ASN A O 1
ATOM 782 N N . PRO A 1 107 ? 52.460 1.420 45.837 1.00 46.81 107 PRO A N 1
ATOM 783 C CA . PRO A 1 107 ? 52.677 0.012 45.473 1.00 46.81 107 PRO A CA 1
ATOM 784 C C . PRO A 1 107 ? 53.723 -0.726 46.341 1.00 46.81 107 PRO A C 1
ATOM 786 O O . PRO A 1 107 ? 54.722 -0.135 46.753 1.00 46.81 107 PRO A O 1
ATOM 789 N N . THR A 1 108 ? 53.579 -2.051 46.511 1.00 29.55 108 THR A N 1
ATOM 790 C CA . THR A 1 108 ? 54.566 -2.918 47.202 1.00 29.55 108 THR A CA 1
ATOM 791 C C . THR A 1 108 ? 54.738 -4.325 46.586 1.00 29.55 108 THR A C 1
ATOM 793 O O . THR A 1 108 ? 53.951 -5.233 46.808 1.00 29.55 108 THR A O 1
ATOM 796 N N . LEU A 1 109 ? 55.831 -4.468 45.825 1.00 33.38 109 LEU A N 1
ATOM 797 C CA . LEU A 1 109 ? 56.801 -5.583 45.693 1.00 33.38 109 LEU A CA 1
ATOM 798 C C . LEU A 1 109 ? 56.432 -7.099 45.802 1.00 33.38 109 LEU A C 1
ATOM 800 O O . LEU A 1 109 ? 55.721 -7.576 46.675 1.00 33.38 109 LEU A O 1
ATOM 804 N N . ARG A 1 110 ? 57.129 -7.864 44.936 1.00 34.03 110 ARG A N 1
ATOM 805 C CA . ARG A 1 110 ? 57.412 -9.332 44.907 1.00 34.03 110 ARG A CA 1
ATOM 806 C C . ARG A 1 110 ? 58.121 -9.851 46.198 1.00 34.03 110 ARG A C 1
ATOM 808 O O . ARG A 1 110 ? 58.623 -8.992 46.920 1.00 34.03 110 ARG A O 1
ATOM 815 N N . PRO A 1 111 ? 58.303 -11.186 46.467 1.00 39.75 111 PRO A N 1
ATOM 816 C CA . PRO A 1 111 ? 58.711 -12.218 45.485 1.00 39.75 111 PRO A CA 1
ATOM 817 C C . PRO A 1 111 ? 58.232 -13.693 45.651 1.00 39.75 111 PRO A C 1
ATOM 819 O O . PRO A 1 111 ? 57.557 -14.092 46.588 1.00 39.75 111 PRO A O 1
ATOM 822 N N . THR A 1 112 ? 58.662 -14.509 44.679 1.00 37.25 112 THR A N 1
ATOM 823 C CA . THR A 1 112 ? 58.569 -15.984 44.531 1.00 37.25 112 THR A CA 1
ATOM 824 C C . THR A 1 112 ? 59.749 -16.738 45.174 1.00 37.25 112 THR A C 1
ATOM 826 O O . THR A 1 112 ? 60.845 -16.172 45.190 1.00 37.25 112 THR A O 1
ATOM 829 N N . PRO A 1 113 ? 59.629 -18.055 45.457 1.00 44.88 113 PRO A N 1
ATOM 830 C CA . PRO A 1 113 ? 60.628 -19.000 44.907 1.00 44.88 113 PRO A CA 1
ATOM 831 C C . PRO A 1 113 ? 60.079 -20.370 44.414 1.00 44.88 113 PRO A C 1
ATOM 833 O O . PRO A 1 113 ? 58.881 -20.629 44.427 1.00 44.88 113 PRO A O 1
ATOM 836 N N . ARG A 1 114 ? 60.994 -21.230 43.927 1.00 37.59 114 ARG A N 1
ATOM 837 C CA . ARG A 1 114 ? 60.811 -22.514 43.202 1.00 37.59 114 ARG A CA 1
ATOM 838 C C . ARG A 1 114 ? 61.677 -23.617 43.852 1.00 37.59 114 ARG A C 1
ATOM 840 O O . ARG A 1 114 ? 62.759 -23.283 44.328 1.00 37.59 114 ARG A O 1
ATOM 847 N N . PRO A 1 115 ? 61.280 -24.903 43.796 1.00 41.22 115 PRO A N 1
ATOM 848 C CA . PRO A 1 115 ? 62.203 -25.968 43.331 1.00 41.22 115 PRO A CA 1
ATOM 849 C C . PRO A 1 115 ? 61.491 -26.981 42.391 1.00 41.22 115 PRO A C 1
ATOM 851 O O . PRO A 1 115 ? 60.310 -27.242 42.570 1.00 41.22 115 PRO A O 1
ATOM 854 N N . THR A 1 116 ? 62.003 -27.496 41.260 1.00 36.44 116 THR A N 1
ATOM 855 C CA . THR A 1 116 ? 63.262 -28.205 40.895 1.00 36.44 116 THR A CA 1
ATOM 856 C C . THR A 1 116 ? 63.477 -29.587 41.517 1.00 36.44 116 THR A C 1
ATOM 858 O O . THR A 1 116 ? 63.781 -29.666 42.700 1.00 36.44 116 THR A O 1
ATOM 861 N N . LEU A 1 117 ? 63.513 -30.628 40.668 1.00 33.66 117 LEU A N 1
ATOM 862 C CA . LEU A 1 117 ? 64.548 -31.682 40.659 1.00 33.66 117 LEU A CA 1
ATOM 863 C C . LEU A 1 117 ? 64.624 -32.365 39.265 1.00 33.66 117 LEU A C 1
ATOM 865 O O . LEU A 1 117 ? 63.918 -31.932 38.352 1.00 33.66 117 LEU A O 1
ATOM 869 N N . MET A 1 118 ? 65.561 -33.307 39.056 1.00 31.28 118 MET A N 1
ATOM 870 C CA . MET A 1 118 ? 66.108 -33.674 37.724 1.00 31.28 118 MET A CA 1
ATOM 871 C C . MET A 1 118 ? 66.300 -35.227 37.534 1.00 31.28 118 MET A C 1
ATOM 873 O O . MET A 1 118 ? 65.570 -35.948 38.210 1.00 31.28 118 MET A O 1
ATOM 877 N N . PRO A 1 119 ? 67.103 -35.819 36.600 1.00 56.12 119 PRO A N 1
ATOM 878 C CA . PRO A 1 119 ? 66.619 -36.937 35.763 1.00 56.12 119 PRO A CA 1
ATOM 879 C C . PRO A 1 119 ? 67.440 -38.255 35.823 1.00 56.12 119 PRO A C 1
ATOM 881 O O . PRO A 1 119 ? 68.504 -38.313 36.424 1.00 56.12 119 PRO A O 1
ATOM 884 N N . THR A 1 120 ? 66.989 -39.297 35.108 1.00 30.03 120 THR A N 1
ATOM 885 C CA . THR A 1 120 ? 67.745 -40.464 34.556 1.00 30.03 120 THR A CA 1
ATOM 886 C C . THR A 1 120 ? 66.796 -41.245 33.607 1.00 30.03 120 THR A C 1
ATOM 888 O O . THR A 1 120 ? 65.591 -41.057 33.722 1.00 30.03 120 THR A O 1
ATOM 891 N N . LYS A 1 121 ? 67.178 -42.098 32.634 1.00 33.38 121 LYS A N 1
ATOM 892 C CA . LYS A 1 121 ? 68.466 -42.558 32.047 1.00 33.38 121 LYS A CA 1
ATOM 893 C C . LYS A 1 121 ? 68.224 -43.013 30.574 1.00 33.38 121 LYS A C 1
ATOM 895 O O . LYS A 1 121 ? 67.083 -43.088 30.138 1.00 33.38 121 LYS A O 1
ATOM 900 N N . SER A 1 122 ? 69.289 -43.337 29.834 1.00 30.84 122 SER A N 1
ATOM 901 C CA . SER A 1 122 ? 69.332 -43.911 28.456 1.00 30.84 122 SER A CA 1
ATOM 902 C C . SER A 1 122 ? 70.298 -45.134 28.476 1.00 30.84 122 SER A C 1
ATOM 904 O O . SER A 1 122 ? 70.911 -45.294 29.542 1.00 30.84 122 SER A O 1
ATOM 906 N N . PRO A 1 123 ? 70.559 -45.968 27.428 1.00 54.28 123 PRO A N 1
ATOM 907 C CA . PRO A 1 123 ? 70.056 -46.069 26.034 1.00 54.28 123 PRO A CA 1
ATOM 908 C C . PRO A 1 123 ? 69.396 -47.474 25.759 1.00 54.28 123 PRO A C 1
ATOM 910 O O . PRO A 1 123 ? 68.674 -47.907 26.647 1.00 54.28 123 PRO A O 1
ATOM 913 N N . THR A 1 124 ? 69.471 -48.269 24.657 1.00 33.41 124 THR A N 1
ATOM 914 C CA . THR A 1 124 ? 70.309 -48.344 23.418 1.00 33.41 124 THR A CA 1
ATOM 915 C C . THR A 1 124 ? 69.720 -49.285 22.325 1.00 33.41 124 THR A C 1
ATOM 917 O O . THR A 1 124 ? 68.956 -50.185 22.645 1.00 33.41 124 THR A O 1
ATOM 920 N N . ASN A 1 125 ? 70.250 -49.159 21.094 1.00 34.00 125 ASN A N 1
ATOM 921 C CA . ASN A 1 125 ? 70.447 -50.167 20.018 1.00 34.00 125 ASN A CA 1
ATOM 922 C C . ASN A 1 125 ? 69.339 -50.601 19.014 1.00 34.00 125 ASN A C 1
ATOM 924 O O . ASN A 1 125 ? 68.266 -51.086 19.347 1.00 34.00 125 ASN A O 1
ATOM 928 N N . ALA A 1 126 ? 69.748 -50.472 17.741 1.00 32.50 126 ALA A N 1
ATOM 929 C CA . ALA A 1 126 ? 69.206 -50.915 16.442 1.00 32.50 126 ALA A CA 1
ATOM 930 C C . ALA A 1 126 ? 69.526 -52.423 16.143 1.00 32.50 126 ALA A C 1
ATOM 932 O O . ALA A 1 126 ? 70.021 -53.064 17.073 1.00 32.50 126 ALA A O 1
ATOM 933 N N . PRO A 1 127 ? 69.384 -53.010 14.911 1.00 47.25 127 PRO A N 1
ATOM 934 C CA . PRO A 1 127 ? 68.945 -52.475 13.599 1.00 47.25 127 PRO A CA 1
ATOM 935 C C . PRO A 1 127 ? 68.009 -53.390 12.726 1.00 47.25 127 PRO A C 1
ATOM 937 O O . PRO A 1 127 ? 67.436 -54.368 13.189 1.00 47.25 127 PRO A O 1
ATOM 940 N N . THR A 1 128 ? 67.859 -53.004 11.446 1.00 38.00 128 THR A N 1
ATOM 941 C CA . THR A 1 128 ? 67.278 -53.649 10.224 1.00 38.00 128 THR A CA 1
ATOM 942 C C . THR A 1 128 ? 67.966 -54.979 9.781 1.00 38.00 128 THR A C 1
ATOM 944 O O . THR A 1 128 ? 68.892 -55.368 10.492 1.00 38.00 128 THR A O 1
ATOM 947 N N . PRO A 1 129 ? 67.643 -55.677 8.636 1.00 60.12 129 PRO A N 1
ATOM 948 C CA . PRO A 1 129 ? 66.755 -55.364 7.474 1.00 60.12 129 PRO A CA 1
ATOM 949 C C . PRO A 1 129 ? 65.872 -56.512 6.876 1.00 60.12 129 PRO A C 1
ATOM 951 O O . PRO A 1 129 ? 66.023 -57.673 7.240 1.00 60.12 129 PRO A O 1
ATOM 954 N N . ASN A 1 130 ? 65.014 -56.181 5.882 1.00 35.81 130 ASN A N 1
ATOM 955 C CA . ASN A 1 130 ? 64.826 -56.835 4.546 1.00 35.81 130 ASN A CA 1
ATOM 956 C C . ASN A 1 130 ? 63.435 -56.507 3.929 1.00 35.81 130 ASN A C 1
ATOM 958 O O . ASN A 1 130 ? 62.522 -56.185 4.678 1.00 35.81 130 ASN A O 1
ATOM 962 N N . LEU A 1 131 ? 63.122 -56.722 2.636 1.00 36.47 131 LEU A N 1
ATOM 963 C CA . LEU A 1 131 ? 63.693 -56.385 1.302 1.00 36.47 131 LEU A CA 1
ATOM 964 C C . LEU A 1 131 ? 62.829 -57.098 0.209 1.00 36.47 131 LEU A C 1
ATOM 966 O O . LEU A 1 131 ? 61.968 -57.887 0.575 1.00 36.47 131 LEU A O 1
ATOM 970 N N . VAL A 1 132 ? 63.103 -56.876 -1.098 1.00 34.31 132 VAL A N 1
ATOM 971 C CA . VAL A 1 132 ? 62.408 -57.436 -2.311 1.00 34.31 132 VAL A CA 1
ATOM 972 C C . VAL A 1 132 ? 61.090 -56.690 -2.652 1.00 34.31 132 VAL A C 1
ATOM 974 O O . VAL A 1 132 ? 60.170 -56.690 -1.850 1.00 34.31 132 VAL A O 1
ATOM 977 N N . GLN A 1 133 ? 60.989 -55.830 -3.688 1.00 41.62 133 GLN A N 1
ATOM 978 C CA . GLN A 1 133 ? 61.053 -55.999 -5.173 1.00 41.62 133 GLN A CA 1
ATOM 979 C C . GLN A 1 133 ? 59.790 -56.670 -5.791 1.00 41.62 133 GLN A C 1
ATOM 981 O O . GLN A 1 133 ? 59.178 -57.493 -5.131 1.00 41.62 133 GLN A O 1
ATOM 986 N N . THR A 1 134 ? 59.310 -56.385 -7.021 1.00 40.44 134 THR A N 1
ATOM 987 C CA . THR A 1 134 ? 59.843 -55.655 -8.211 1.00 40.44 134 THR A CA 1
ATOM 988 C C . THR A 1 134 ? 58.792 -54.733 -8.902 1.00 40.44 134 THR A C 1
ATOM 990 O O . THR A 1 134 ? 57.597 -54.893 -8.661 1.00 40.44 134 THR A O 1
ATOM 993 N N . PRO A 1 135 ? 59.205 -53.794 -9.793 1.00 61.50 135 PRO A N 1
ATOM 994 C CA . PRO A 1 135 ? 58.320 -52.988 -10.656 1.00 61.50 135 PRO A CA 1
ATOM 995 C C . PRO A 1 135 ? 58.515 -53.191 -12.188 1.00 61.50 135 PRO A C 1
ATOM 997 O O . PRO A 1 135 ? 59.576 -53.611 -12.643 1.00 61.50 135 PRO A O 1
ATOM 1000 N N . THR A 1 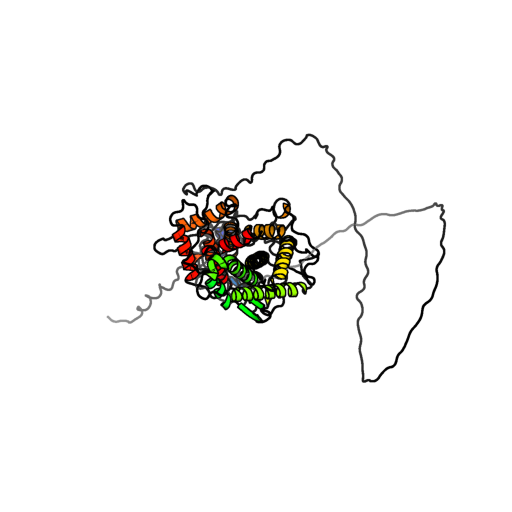136 ? 57.560 -52.710 -13.000 1.00 37.62 136 THR A N 1
ATOM 1001 C CA . THR A 1 136 ? 57.684 -52.448 -14.464 1.00 37.62 136 THR A CA 1
ATOM 1002 C C . THR A 1 136 ? 56.859 -51.196 -14.810 1.00 37.62 136 THR A C 1
ATOM 1004 O O . THR A 1 136 ? 55.699 -51.126 -14.427 1.00 37.62 136 THR A O 1
ATOM 1007 N N . ARG A 1 137 ? 57.416 -50.069 -15.294 1.00 38.72 137 ARG A N 1
ATOM 1008 C CA . ARG A 1 137 ? 58.017 -49.733 -16.618 1.00 38.72 137 ARG A CA 1
ATOM 1009 C C . ARG A 1 137 ? 57.024 -49.767 -17.800 1.00 38.72 137 ARG A C 1
ATOM 1011 O O . ARG A 1 137 ? 56.320 -50.752 -17.925 1.00 38.72 137 ARG A O 1
ATOM 1018 N N . SER A 1 138 ? 56.998 -48.830 -18.767 1.00 40.72 138 SER A N 1
ATOM 1019 C CA . SER A 1 138 ? 57.487 -47.424 -18.913 1.00 40.72 138 SER A CA 1
ATOM 1020 C C . SER A 1 138 ? 56.892 -46.826 -20.250 1.00 40.72 138 SER A C 1
ATOM 1022 O O . SER A 1 138 ? 56.067 -47.518 -20.843 1.00 40.72 138 SER A O 1
ATOM 1024 N N . PRO A 1 139 ? 57.193 -45.592 -20.743 1.00 63.41 139 PRO A N 1
ATOM 1025 C CA . PRO A 1 139 ? 56.262 -44.821 -21.607 1.00 63.41 139 PRO A CA 1
ATOM 1026 C C . PRO A 1 139 ? 56.698 -44.603 -23.084 1.00 63.41 139 PRO A C 1
ATOM 1028 O O . PRO A 1 139 ? 57.732 -45.104 -23.522 1.00 63.41 139 PRO A O 1
ATOM 1031 N N . THR A 1 140 ? 55.961 -43.777 -23.852 1.00 37.09 140 THR A N 1
ATOM 1032 C CA . THR A 1 140 ? 56.375 -43.262 -25.188 1.00 37.09 140 THR A CA 1
ATOM 1033 C C . THR A 1 140 ? 55.881 -41.816 -25.452 1.00 37.09 140 THR A C 1
ATOM 1035 O O . THR A 1 140 ? 55.230 -41.228 -24.590 1.00 37.09 140 THR A O 1
ATOM 1038 N N . LYS A 1 141 ? 56.275 -41.173 -26.573 1.00 35.91 141 LYS A N 1
ATOM 1039 C CA . LYS A 1 141 ? 56.316 -39.695 -26.735 1.00 35.91 141 LYS A CA 1
ATOM 1040 C C . LYS A 1 141 ? 55.486 -39.114 -27.908 1.00 35.91 141 LYS A C 1
ATOM 1042 O O . LYS A 1 141 ? 55.417 -39.707 -28.975 1.00 35.91 141 LYS A O 1
ATOM 1047 N N . ARG A 1 142 ? 54.999 -37.875 -27.692 1.00 41.53 142 ARG A N 1
ATOM 1048 C CA . ARG A 1 142 ? 55.037 -36.633 -28.540 1.00 41.53 142 ARG A CA 1
ATOM 1049 C C . ARG A 1 142 ? 56.061 -36.613 -29.719 1.00 41.53 142 ARG A C 1
ATOM 1051 O O . ARG A 1 142 ? 57.023 -37.371 -29.615 1.00 41.53 142 ARG A O 1
ATOM 1058 N N . PRO A 1 143 ? 56.099 -35.587 -30.629 1.00 61.97 143 PRO A N 1
ATOM 1059 C CA . PRO A 1 143 ? 55.155 -34.493 -31.020 1.00 61.97 143 PRO A CA 1
ATOM 1060 C C . PRO A 1 143 ? 54.940 -34.396 -32.584 1.00 61.97 143 PRO A C 1
ATOM 1062 O O . PRO A 1 143 ? 55.439 -35.248 -33.302 1.00 61.97 143 PRO A O 1
ATOM 1065 N N . THR A 1 144 ? 54.249 -33.425 -33.228 1.00 38.31 144 THR A N 1
ATOM 1066 C CA . THR A 1 144 ? 54.767 -32.071 -33.614 1.00 38.31 144 THR A CA 1
ATOM 1067 C C . THR A 1 144 ? 53.887 -31.285 -34.630 1.00 38.31 144 THR A C 1
ATOM 1069 O O . THR A 1 144 ? 53.332 -31.896 -35.526 1.00 38.31 144 THR A O 1
ATOM 1072 N N . ARG A 1 145 ? 53.962 -29.929 -34.561 1.00 38.22 145 ARG A N 1
ATOM 1073 C CA . ARG A 1 145 ? 53.984 -28.906 -35.665 1.00 38.22 145 ARG A CA 1
ATOM 1074 C C . ARG A 1 145 ? 52.751 -28.733 -36.603 1.00 38.22 145 ARG A C 1
ATOM 1076 O O . ARG A 1 145 ? 51.931 -29.624 -36.700 1.00 38.22 145 ARG A O 1
ATOM 1083 N N . MET A 1 146 ? 52.543 -27.590 -37.294 1.00 42.50 146 MET A N 1
ATOM 1084 C CA . MET A 1 146 ? 53.290 -26.301 -37.402 1.00 42.50 146 MET A CA 1
ATOM 1085 C C . MET A 1 146 ? 52.337 -25.081 -37.636 1.00 42.50 146 MET A C 1
ATOM 1087 O O . MET A 1 146 ? 51.191 -25.317 -38.000 1.00 42.50 146 MET A O 1
ATOM 1091 N N . PRO A 1 147 ? 52.776 -23.802 -37.480 1.00 60.62 147 PRO A N 1
ATOM 1092 C CA . PRO A 1 147 ? 51.934 -22.605 -37.681 1.00 60.62 147 PRO A CA 1
ATOM 1093 C C . PRO A 1 147 ? 52.434 -21.600 -38.756 1.00 60.62 147 PRO A C 1
ATOM 1095 O O . PRO A 1 147 ? 53.579 -21.665 -39.208 1.00 60.62 147 PRO A O 1
ATOM 1098 N N . THR A 1 148 ? 51.615 -20.580 -39.043 1.00 37.91 148 THR A N 1
ATOM 1099 C CA . THR A 1 148 ? 51.934 -19.318 -39.763 1.00 37.91 148 THR A CA 1
ATOM 1100 C C . THR A 1 148 ? 51.322 -18.143 -38.976 1.00 37.91 148 THR A C 1
ATOM 1102 O O . THR A 1 148 ? 50.172 -18.243 -38.567 1.00 37.91 148 THR A O 1
ATOM 1105 N N . LYS A 1 149 ? 52.060 -17.118 -38.516 1.00 35.78 149 LYS A N 1
ATOM 1106 C CA . LYS A 1 149 ? 52.709 -15.988 -39.234 1.00 35.78 149 LYS A CA 1
ATOM 1107 C C . LYS A 1 149 ? 51.698 -15.083 -39.985 1.00 35.78 149 LYS A C 1
ATOM 1109 O O . LYS A 1 149 ? 51.009 -15.629 -40.832 1.00 35.78 149 LYS A O 1
ATOM 1114 N N . SER A 1 150 ? 51.461 -13.778 -39.714 1.00 37.88 150 SER A N 1
ATOM 1115 C CA . SER A 1 150 ? 52.275 -12.589 -39.287 1.00 37.88 150 SER A CA 1
ATOM 1116 C C . SER A 1 150 ? 53.015 -11.867 -40.438 1.00 37.88 150 SER A C 1
ATOM 1118 O O . SER A 1 150 ? 53.482 -12.595 -41.312 1.00 37.88 150 SER A O 1
ATOM 1120 N N . PRO A 1 151 ? 53.438 -10.580 -40.319 1.00 61.03 151 PRO A N 1
ATOM 1121 C CA . PRO A 1 151 ? 52.770 -9.371 -39.771 1.00 61.03 151 PRO A CA 1
ATOM 1122 C C . PRO A 1 151 ? 53.070 -8.056 -40.573 1.00 61.03 151 PRO A C 1
ATOM 1124 O O . PRO A 1 151 ? 53.980 -8.031 -41.394 1.00 61.03 151 PRO A O 1
ATOM 1127 N N . THR A 1 152 ? 52.440 -6.923 -40.224 1.00 36.44 152 THR A N 1
ATOM 1128 C CA . THR A 1 152 ? 52.933 -5.531 -40.464 1.00 36.44 152 THR A CA 1
ATOM 1129 C C . THR A 1 152 ? 52.234 -4.588 -39.462 1.00 36.44 152 THR A C 1
ATOM 1131 O O . THR A 1 152 ? 51.052 -4.790 -39.212 1.00 36.44 152 THR A O 1
ATOM 1134 N N . ASN A 1 153 ? 52.833 -3.638 -38.723 1.00 38.47 153 ASN A N 1
ATOM 1135 C CA . ASN A 1 153 ? 53.997 -2.730 -38.851 1.00 38.47 153 ASN A CA 1
ATOM 1136 C C . ASN A 1 153 ? 53.830 -1.556 -39.835 1.00 38.47 153 ASN A C 1
ATOM 1138 O O . ASN A 1 153 ? 53.993 -1.770 -41.029 1.00 38.47 153 ASN A O 1
ATOM 1142 N N . THR A 1 154 ? 53.675 -0.327 -39.306 1.00 39.50 154 THR A N 1
ATOM 1143 C CA . THR A 1 154 ? 54.704 0.754 -39.344 1.00 39.50 154 THR A CA 1
ATOM 1144 C C . THR A 1 154 ? 54.394 1.873 -38.306 1.00 39.50 154 THR A C 1
ATOM 1146 O O . THR A 1 154 ? 53.252 1.918 -37.850 1.00 39.50 154 THR A O 1
ATOM 1149 N N . PRO A 1 155 ? 55.367 2.709 -37.850 1.00 48.56 155 PRO A N 1
ATOM 1150 C CA . PRO A 1 155 ? 55.278 3.345 -36.514 1.00 48.56 155 PRO A CA 1
ATOM 1151 C C . PRO A 1 155 ? 55.705 4.836 -36.368 1.00 48.56 155 PRO A C 1
ATOM 1153 O O . PRO A 1 155 ? 56.431 5.370 -37.203 1.00 48.56 155 PRO A O 1
ATOM 1156 N N . THR A 1 156 ? 55.458 5.404 -35.168 1.00 36.28 156 THR A N 1
ATOM 1157 C CA . THR A 1 156 ? 56.150 6.582 -34.549 1.00 36.28 156 THR A CA 1
ATOM 1158 C C . THR A 1 156 ? 56.024 7.947 -35.265 1.00 36.28 156 THR A C 1
ATOM 1160 O O . THR A 1 156 ? 55.549 7.978 -36.396 1.00 36.28 156 THR A O 1
ATOM 1163 N N . PRO A 1 157 ? 56.436 9.092 -34.658 1.00 52.44 157 PRO A N 1
ATOM 1164 C CA . PRO A 1 157 ? 56.995 9.357 -33.309 1.00 52.44 157 PRO A CA 1
ATOM 1165 C C . PRO A 1 157 ? 56.009 10.203 -32.428 1.00 52.44 157 PRO A C 1
ATOM 1167 O O . PRO A 1 157 ? 54.835 10.253 -32.766 1.00 52.44 157 PRO A O 1
ATOM 1170 N N . ASN A 1 158 ? 56.319 10.831 -31.274 1.00 40.66 158 ASN A N 1
ATOM 1171 C CA . ASN A 1 158 ? 57.598 11.109 -30.597 1.00 40.66 158 ASN A CA 1
ATOM 1172 C C . ASN A 1 158 ? 57.519 11.170 -29.036 1.00 40.66 158 ASN A C 1
ATOM 1174 O O . ASN A 1 158 ? 56.484 10.944 -28.420 1.00 40.66 158 ASN A O 1
ATOM 1178 N N . LEU A 1 159 ? 58.680 11.482 -28.454 1.00 36.56 159 LEU A N 1
ATOM 1179 C CA . LEU A 1 159 ? 59.137 11.787 -27.083 1.00 36.56 159 LEU A CA 1
ATOM 1180 C C . LEU A 1 159 ? 58.491 13.047 -26.424 1.00 36.56 159 LEU A C 1
ATOM 1182 O O . LEU A 1 159 ? 57.859 13.831 -27.122 1.00 36.56 159 LEU A O 1
ATOM 1186 N N . VAL A 1 160 ? 58.602 13.318 -25.104 1.00 32.34 160 VAL A N 1
ATOM 1187 C CA . VAL A 1 160 ? 59.840 13.501 -24.289 1.00 32.34 160 VAL A CA 1
ATOM 1188 C C . VAL A 1 160 ? 59.701 13.126 -22.790 1.00 32.34 160 VAL A C 1
ATOM 1190 O O . VAL A 1 160 ? 58.760 13.552 -22.141 1.00 32.34 160 VAL A O 1
ATOM 1193 N N . GLN A 1 161 ? 60.708 12.376 -22.292 1.00 35.22 161 GLN A N 1
ATOM 1194 C CA . GLN A 1 161 ? 61.283 12.204 -20.922 1.00 35.22 161 GLN A CA 1
ATOM 1195 C C . GLN A 1 161 ? 60.352 12.099 -19.670 1.00 35.22 161 GLN A C 1
ATOM 1197 O O . GLN A 1 161 ? 59.491 12.939 -19.476 1.00 35.22 161 GLN A O 1
ATOM 1202 N N . THR A 1 162 ? 60.388 11.104 -18.751 1.00 38.56 162 THR A N 1
ATOM 1203 C CA . THR A 1 162 ? 61.439 10.293 -18.041 1.00 38.56 162 THR A CA 1
ATOM 1204 C C . THR A 1 162 ? 62.147 10.994 -16.858 1.00 38.56 162 THR A C 1
ATOM 1206 O O . THR A 1 162 ? 62.423 12.179 -17.009 1.00 38.56 162 THR A O 1
ATOM 1209 N N . PRO A 1 163 ? 62.648 10.293 -15.795 1.00 49.34 163 PRO A N 1
ATOM 1210 C CA . PRO A 1 163 ? 62.327 8.930 -15.285 1.00 49.34 163 PRO A CA 1
ATOM 1211 C C . PRO A 1 163 ? 62.382 8.690 -13.735 1.00 49.34 163 PRO A C 1
ATOM 1213 O O . PRO A 1 163 ? 63.233 9.237 -13.043 1.00 49.34 163 PRO A O 1
ATOM 1216 N N . THR A 1 164 ? 61.705 7.624 -13.253 1.00 35.47 164 THR A N 1
ATOM 1217 C CA . THR A 1 164 ? 62.076 6.762 -12.072 1.00 35.47 164 THR A CA 1
ATOM 1218 C C . THR A 1 164 ? 62.131 7.401 -10.658 1.00 35.47 164 THR A C 1
ATOM 1220 O O . THR A 1 164 ? 62.188 8.609 -10.517 1.00 35.47 164 THR A O 1
ATOM 1223 N N . ARG A 1 165 ? 62.068 6.680 -9.519 1.00 36.62 165 ARG A N 1
ATOM 1224 C CA . ARG A 1 165 ? 62.392 5.278 -9.127 1.00 36.62 165 ARG A CA 1
ATOM 1225 C C . ARG A 1 165 ? 61.253 4.706 -8.249 1.00 36.62 165 ARG A C 1
ATOM 1227 O O . ARG A 1 165 ? 60.831 5.388 -7.330 1.00 36.62 165 ARG A O 1
ATOM 1234 N N . SER A 1 166 ? 60.591 3.583 -8.559 1.00 37.50 166 SER A N 1
ATOM 1235 C CA . SER A 1 166 ? 60.997 2.151 -8.638 1.00 37.50 166 SER A CA 1
ATOM 1236 C C . SER A 1 166 ? 60.901 1.384 -7.289 1.00 37.50 166 SER A C 1
ATOM 1238 O O . SER A 1 166 ? 61.189 1.986 -6.260 1.00 37.50 166 SER A O 1
ATOM 1240 N N . PRO A 1 167 ? 60.495 0.090 -7.247 1.00 47.44 167 PRO A N 1
ATOM 1241 C CA . PRO A 1 167 ? 59.510 -0.337 -6.236 1.00 47.44 167 PRO A CA 1
ATOM 1242 C C . PRO A 1 167 ? 59.868 -1.552 -5.339 1.00 47.44 167 PRO A C 1
ATOM 1244 O O . PRO A 1 167 ? 60.798 -2.303 -5.607 1.00 47.44 167 PRO A O 1
ATOM 1247 N N . THR A 1 168 ? 59.020 -1.765 -4.316 1.00 39.69 168 THR A N 1
ATOM 1248 C CA . THR A 1 168 ? 58.621 -3.035 -3.644 1.00 39.69 168 THR A CA 1
ATOM 1249 C C . THR A 1 168 ? 59.643 -4.139 -3.313 1.00 39.69 168 THR A C 1
ATOM 1251 O O . THR A 1 168 ? 60.259 -4.736 -4.194 1.00 39.69 168 THR A O 1
ATOM 1254 N N . LYS A 1 169 ? 59.574 -4.643 -2.067 1.00 32.00 169 LYS A N 1
ATOM 1255 C CA . LYS A 1 169 ? 59.851 -6.060 -1.751 1.00 32.00 169 LYS A CA 1
ATOM 1256 C C . LYS A 1 169 ? 58.738 -6.714 -0.909 1.00 32.00 169 LYS A C 1
ATOM 1258 O O . LYS A 1 169 ? 58.678 -6.523 0.294 1.00 32.00 169 LYS A O 1
ATOM 1263 N N . ARG A 1 170 ? 57.961 -7.578 -1.579 1.00 37.94 170 ARG A N 1
ATOM 1264 C CA . ARG A 1 170 ? 57.602 -8.954 -1.159 1.00 37.94 170 ARG A CA 1
ATOM 1265 C C . ARG A 1 170 ? 56.931 -9.186 0.217 1.00 37.94 170 ARG A C 1
ATOM 1267 O O . ARG A 1 170 ? 57.622 -9.246 1.228 1.00 37.94 170 ARG A O 1
ATOM 1274 N N . PRO A 1 171 ? 55.669 -9.650 0.209 1.00 43.03 171 PRO A N 1
ATOM 1275 C CA . PRO A 1 171 ? 55.184 -10.695 1.115 1.00 43.03 171 PRO A CA 1
ATOM 1276 C C . PRO A 1 171 ? 55.423 -12.093 0.514 1.00 43.03 171 PRO A C 1
ATOM 1278 O O . PRO A 1 171 ? 55.259 -12.300 -0.690 1.00 43.03 171 PRO A O 1
ATOM 1281 N N . THR A 1 172 ? 55.807 -13.077 1.330 1.00 38.00 172 THR A N 1
ATOM 1282 C CA . THR A 1 172 ? 55.946 -14.485 0.909 1.00 38.00 172 THR A CA 1
ATOM 1283 C C . THR A 1 172 ? 54.683 -15.297 1.163 1.00 38.00 172 THR A C 1
ATOM 1285 O O . THR A 1 172 ? 54.182 -15.333 2.281 1.00 38.00 172 THR A O 1
ATOM 1288 N N . ARG A 1 173 ? 54.242 -16.052 0.152 1.00 37.81 173 ARG A N 1
ATOM 1289 C CA . ARG A 1 173 ? 53.316 -17.183 0.316 1.00 37.81 173 ARG A CA 1
ATOM 1290 C C . ARG A 1 173 ? 54.088 -18.441 0.728 1.00 37.81 173 ARG A C 1
ATOM 1292 O O . ARG A 1 173 ? 55.097 -18.746 0.096 1.00 37.81 173 ARG A O 1
ATOM 1299 N N . MET A 1 174 ? 53.530 -19.244 1.634 1.00 32.50 174 MET A N 1
ATOM 1300 C CA . MET A 1 174 ? 53.609 -20.708 1.525 1.00 32.50 174 MET A CA 1
ATOM 1301 C C . MET A 1 174 ? 52.395 -21.376 2.212 1.00 32.50 174 MET A C 1
ATOM 1303 O O . MET A 1 174 ? 52.031 -20.927 3.295 1.00 32.50 174 MET A O 1
ATOM 1307 N N . PRO A 1 175 ? 51.746 -22.400 1.610 1.00 51.84 175 PRO A N 1
ATOM 1308 C CA . PRO A 1 175 ? 50.561 -23.051 2.190 1.00 51.84 175 PRO A CA 1
ATOM 1309 C C . PRO A 1 175 ? 50.732 -24.555 2.504 1.00 51.84 175 PRO A C 1
ATOM 1311 O O . PRO A 1 175 ? 51.368 -25.286 1.750 1.00 51.84 175 PRO A O 1
ATOM 1314 N N . THR A 1 176 ? 50.054 -25.037 3.551 1.00 31.56 176 THR A N 1
ATOM 1315 C CA . THR A 1 176 ? 49.660 -26.447 3.829 1.00 31.56 176 THR A CA 1
ATOM 1316 C C . THR A 1 176 ? 48.370 -26.390 4.681 1.00 31.56 176 THR A C 1
ATOM 1318 O O . THR A 1 176 ? 48.203 -25.428 5.421 1.00 31.56 176 THR A O 1
ATOM 1321 N N . LYS A 1 177 ? 47.300 -27.181 4.460 1.00 29.95 177 LYS A N 1
ATOM 1322 C CA . LYS A 1 177 ? 47.120 -28.652 4.598 1.00 29.95 177 LYS A CA 1
ATOM 1323 C C . LYS A 1 177 ? 47.399 -29.149 6.032 1.00 29.95 177 LYS A C 1
ATOM 1325 O O . LYS A 1 177 ? 48.452 -28.824 6.554 1.00 29.95 177 LYS A O 1
ATOM 1330 N N . SER A 1 178 ? 46.562 -29.961 6.691 1.00 30.39 178 SER A N 1
ATOM 1331 C CA . SER A 1 178 ? 45.274 -30.601 6.324 1.00 30.39 178 SER A CA 1
ATOM 1332 C C . SER A 1 178 ? 44.495 -31.040 7.603 1.00 30.39 178 SER A C 1
ATOM 1334 O O . SER A 1 178 ? 45.053 -30.900 8.687 1.00 30.39 178 SER A O 1
ATOM 1336 N N . PRO A 1 179 ? 43.230 -31.526 7.517 1.00 51.31 179 PRO A N 1
ATOM 1337 C CA . PRO A 1 179 ? 42.362 -31.816 8.681 1.00 51.31 179 PRO A CA 1
ATOM 1338 C C . PRO A 1 179 ? 42.486 -33.268 9.226 1.00 51.31 179 PRO A C 1
ATOM 1340 O O . PRO A 1 179 ? 43.472 -33.945 8.938 1.00 51.31 179 PRO A O 1
ATOM 1343 N N . THR A 1 180 ? 41.444 -33.759 9.936 1.00 31.86 180 THR A N 1
ATOM 1344 C CA . THR A 1 180 ? 41.277 -35.082 10.618 1.00 31.86 180 THR A CA 1
ATOM 1345 C C . THR A 1 180 ? 42.150 -35.271 11.876 1.00 31.86 180 THR A C 1
ATOM 1347 O O . THR A 1 180 ? 43.231 -34.705 11.949 1.00 31.86 180 THR A O 1
ATOM 1350 N N . ASN A 1 181 ? 41.756 -35.970 12.955 1.00 32.88 181 ASN A N 1
ATOM 1351 C CA . ASN A 1 181 ? 40.780 -37.058 13.231 1.00 32.88 181 ASN A CA 1
ATOM 1352 C C . ASN A 1 181 ? 40.138 -36.861 14.646 1.00 32.88 181 ASN A C 1
ATOM 1354 O O . ASN A 1 181 ? 40.567 -35.948 15.343 1.00 32.88 181 ASN A O 1
ATOM 1358 N N . ALA A 1 182 ? 39.171 -37.622 15.195 1.00 30.39 182 ALA A N 1
ATOM 1359 C CA . ALA A 1 182 ? 38.388 -38.820 14.809 1.00 30.39 182 ALA A CA 1
ATOM 1360 C C . ALA A 1 182 ? 37.062 -38.872 15.642 1.00 30.39 182 ALA A C 1
ATOM 1362 O O . ALA A 1 182 ? 36.935 -38.102 16.595 1.00 30.39 182 ALA A O 1
ATOM 1363 N N . PRO A 1 183 ? 36.080 -39.749 15.326 1.00 36.31 183 PRO A N 1
ATOM 1364 C CA . PRO A 1 183 ? 34.785 -39.810 16.024 1.00 36.31 183 PRO A CA 1
ATOM 1365 C C . PRO A 1 183 ? 34.782 -40.653 17.318 1.00 36.31 183 PRO A C 1
ATOM 1367 O O . PRO A 1 183 ? 35.540 -41.613 17.453 1.00 36.31 183 PRO A O 1
ATOM 1370 N N . THR A 1 184 ? 33.849 -40.354 18.228 1.00 30.83 184 THR A N 1
ATOM 1371 C CA . THR A 1 184 ? 33.432 -41.236 19.339 1.00 30.83 184 THR A CA 1
ATOM 1372 C C . THR A 1 184 ? 32.392 -42.273 18.864 1.00 30.83 184 THR A C 1
ATOM 1374 O O . THR A 1 184 ? 31.654 -41.997 17.916 1.00 30.83 184 THR A O 1
ATOM 1377 N N . PRO A 1 185 ? 32.334 -43.485 19.458 1.00 33.88 185 PRO A N 1
ATOM 1378 C CA . PRO A 1 185 ? 31.685 -44.638 18.830 1.00 33.88 185 PRO A CA 1
ATOM 1379 C C . PRO A 1 185 ? 30.181 -44.778 19.114 1.00 33.88 185 PRO A C 1
ATOM 1381 O O . PRO A 1 185 ? 29.649 -44.264 20.095 1.00 33.88 185 PRO A O 1
ATOM 1384 N N . ASN A 1 186 ? 29.524 -45.570 18.261 1.00 29.30 186 ASN A N 1
ATOM 1385 C CA . ASN A 1 186 ? 28.122 -45.977 18.379 1.00 29.30 186 ASN A CA 1
ATOM 1386 C C . ASN A 1 186 ? 27.793 -46.603 19.746 1.00 29.30 186 ASN A C 1
ATOM 1388 O O . ASN A 1 186 ? 28.484 -47.523 20.185 1.00 29.30 186 ASN A O 1
ATOM 1392 N N . MET A 1 187 ? 26.631 -46.256 20.307 1.00 28.27 187 MET A N 1
ATOM 1393 C CA . MET A 1 187 ? 25.834 -47.222 21.068 1.00 28.27 187 MET A CA 1
ATOM 1394 C C . MET A 1 187 ? 24.664 -47.687 20.204 1.00 28.27 187 MET A C 1
ATOM 1396 O O . MET A 1 187 ? 23.848 -46.884 19.759 1.00 28.27 187 MET A O 1
ATOM 1400 N N . VAL A 1 188 ? 24.593 -48.995 19.965 1.00 29.44 188 VAL A N 1
ATOM 1401 C CA . VAL A 1 188 ? 23.452 -49.635 19.309 1.00 29.44 188 VAL A CA 1
ATOM 1402 C C . VAL A 1 188 ? 22.432 -50.010 20.378 1.00 29.44 188 VAL A C 1
ATOM 1404 O O . VAL A 1 188 ? 22.736 -50.806 21.263 1.00 29.44 188 VAL A O 1
ATOM 1407 N N . GLN A 1 189 ? 21.206 -49.505 20.253 1.00 31.98 189 GLN A N 1
ATOM 1408 C CA . GLN A 1 189 ? 20.018 -50.180 20.775 1.00 31.98 189 GLN A CA 1
ATOM 1409 C C . GLN A 1 189 ? 18.972 -50.300 19.665 1.00 31.98 189 GLN A C 1
ATOM 1411 O O . GLN A 1 189 ? 18.948 -49.513 18.717 1.00 31.98 189 GLN A O 1
ATOM 1416 N N . THR A 1 190 ? 18.181 -51.365 19.730 1.00 29.50 190 THR A N 1
ATOM 1417 C CA . THR A 1 190 ? 17.368 -51.865 18.620 1.00 29.50 190 THR A CA 1
ATOM 1418 C C . THR A 1 190 ? 15.977 -51.223 18.558 1.00 29.50 190 THR A C 1
ATOM 1420 O O . THR A 1 190 ? 15.384 -50.923 19.593 1.00 29.50 190 THR A O 1
ATOM 1423 N N . PRO A 1 191 ? 15.403 -51.043 17.354 1.00 37.78 191 PRO A N 1
ATOM 1424 C CA . PRO A 1 191 ? 14.053 -50.513 17.203 1.00 37.78 191 PRO A CA 1
ATOM 1425 C C . PRO A 1 191 ? 13.001 -51.576 17.548 1.00 37.78 191 PRO A C 1
ATOM 1427 O O . PRO A 1 191 ? 13.126 -52.736 17.159 1.00 37.78 191 PRO A O 1
ATOM 1430 N N . THR A 1 192 ? 11.917 -51.195 18.226 1.00 31.00 192 THR A N 1
ATOM 1431 C CA . THR A 1 192 ? 10.713 -52.040 18.327 1.00 31.00 192 THR A CA 1
ATOM 1432 C C . THR A 1 192 ? 9.438 -51.215 18.522 1.00 31.00 192 THR A C 1
ATOM 1434 O O . THR A 1 192 ? 9.454 -50.186 19.184 1.00 31.00 192 THR A O 1
ATOM 1437 N N . ARG A 1 193 ? 8.320 -51.740 17.995 1.00 30.27 193 ARG A N 1
ATOM 1438 C CA . ARG A 1 193 ? 6.924 -51.259 18.136 1.00 30.27 193 ARG A CA 1
ATOM 1439 C C . ARG A 1 193 ? 6.540 -49.970 17.382 1.00 30.27 193 ARG A C 1
ATOM 1441 O O . ARG A 1 193 ? 6.389 -48.900 17.952 1.00 30.27 193 ARG A O 1
ATOM 1448 N N . SER A 1 194 ? 6.264 -50.174 16.094 1.00 28.52 194 SER A N 1
ATOM 1449 C CA . SER A 1 194 ? 5.021 -49.804 15.384 1.00 28.52 194 SER A CA 1
ATOM 1450 C C . SER A 1 194 ? 4.289 -48.489 15.747 1.00 28.52 194 SER A C 1
ATOM 1452 O O . SER A 1 194 ? 3.724 -48.391 16.837 1.00 28.52 194 SER A O 1
ATOM 1454 N N . PRO A 1 195 ? 4.128 -47.537 14.802 1.00 34.59 195 PRO A N 1
ATOM 1455 C CA . PRO A 1 195 ? 3.334 -46.330 15.029 1.00 34.59 195 PRO A CA 1
ATOM 1456 C C . PRO A 1 195 ? 1.827 -46.627 15.062 1.00 34.59 195 PRO A C 1
ATOM 1458 O O . PRO A 1 195 ? 1.317 -47.420 14.272 1.00 34.59 195 PRO A O 1
ATOM 1461 N N . THR A 1 196 ? 1.078 -45.941 15.927 1.00 36.28 196 THR A N 1
ATOM 1462 C CA . THR A 1 196 ? -0.393 -45.877 15.852 1.00 36.28 196 THR A CA 1
ATOM 1463 C C . THR A 1 196 ? -0.906 -44.508 16.298 1.00 36.28 196 THR A C 1
ATOM 1465 O O . THR A 1 196 ? -0.370 -43.918 17.227 1.00 36.28 196 THR A O 1
ATOM 1468 N N . LYS A 1 197 ? -1.979 -44.043 15.640 1.00 29.55 197 LYS A N 1
ATOM 1469 C CA . LYS A 1 197 ? -2.672 -42.748 15.821 1.00 29.55 197 LYS A CA 1
ATOM 1470 C C . LYS A 1 197 ? -1.872 -41.488 15.429 1.00 29.55 197 LYS A C 1
ATOM 1472 O O . LYS A 1 197 ? -1.149 -40.884 16.209 1.00 29.55 197 LYS A O 1
ATOM 1477 N N . ARG A 1 198 ? -2.139 -41.062 14.189 1.00 27.36 198 ARG A N 1
ATOM 1478 C CA . ARG A 1 198 ? -1.939 -39.718 13.613 1.00 27.36 198 ARG A CA 1
ATOM 1479 C C . ARG A 1 198 ? -2.324 -38.597 14.603 1.00 27.36 198 ARG A C 1
ATOM 1481 O O . ARG A 1 198 ? -3.497 -38.541 14.973 1.00 27.36 198 ARG A O 1
ATOM 1488 N N . PRO A 1 199 ? -1.416 -37.668 14.954 1.00 33.56 199 PRO A N 1
ATOM 1489 C CA . PRO A 1 199 ? -1.781 -36.431 15.639 1.00 33.56 199 PRO A CA 1
ATOM 1490 C C . PRO A 1 199 ? -2.527 -35.496 14.678 1.00 33.56 199 PRO A C 1
ATOM 1492 O O . PRO A 1 199 ? -1.960 -35.008 13.700 1.00 33.56 199 PRO A O 1
ATOM 1495 N N . THR A 1 200 ? -3.807 -35.238 14.936 1.00 33.50 200 THR A N 1
ATOM 1496 C CA . THR A 1 200 ? -4.525 -34.104 14.339 1.00 33.50 200 THR A CA 1
ATOM 1497 C C . THR A 1 200 ? -4.235 -32.856 15.162 1.00 33.50 200 THR A C 1
ATOM 1499 O O . THR A 1 200 ? -5.023 -32.484 16.030 1.00 33.50 200 THR A O 1
ATOM 1502 N N . ASN A 1 201 ? -3.090 -32.225 14.896 1.00 30.30 201 ASN A N 1
ATOM 1503 C CA . ASN A 1 201 ? -2.730 -30.938 15.487 1.00 30.30 201 ASN A CA 1
ATOM 1504 C C . ASN A 1 201 ? -3.580 -29.824 14.859 1.00 30.30 201 ASN A C 1
ATOM 1506 O O . ASN A 1 201 ? -3.139 -29.127 13.948 1.00 30.30 201 ASN A O 1
ATOM 1510 N N . VAL A 1 202 ? -4.806 -29.660 15.357 1.00 30.09 202 VAL A N 1
ATOM 1511 C CA . VAL A 1 202 ? -5.514 -28.379 15.260 1.00 30.09 202 VAL A CA 1
ATOM 1512 C C . VAL A 1 202 ? -4.716 -27.372 16.102 1.00 30.09 202 VAL A C 1
ATOM 1514 O O . VAL A 1 202 ? -4.350 -27.726 17.226 1.00 30.09 202 VAL A O 1
ATOM 1517 N N . PRO A 1 203 ? -4.397 -26.160 15.610 1.00 31.81 203 PRO A N 1
ATOM 1518 C CA . PRO A 1 203 ? -3.644 -25.186 16.394 1.00 31.81 203 PRO A CA 1
ATOM 1519 C C . PRO A 1 203 ? -4.378 -24.828 17.690 1.00 31.81 203 PRO A C 1
ATOM 1521 O O . PRO A 1 203 ? -5.494 -24.309 17.657 1.00 31.81 203 PRO A O 1
ATOM 1524 N N . THR A 1 204 ? -3.757 -25.096 18.839 1.00 28.73 204 THR A N 1
ATOM 1525 C CA . THR A 1 204 ? -4.316 -24.716 20.138 1.00 28.73 204 THR A CA 1
ATOM 1526 C C . THR A 1 204 ? -4.306 -23.195 20.252 1.00 28.73 204 THR A C 1
ATOM 1528 O O . THR A 1 204 ? -3.244 -22.581 20.362 1.00 28.73 204 THR A O 1
ATOM 1531 N N . THR A 1 205 ? -5.481 -22.571 20.220 1.00 27.97 205 THR A N 1
ATOM 1532 C CA . THR A 1 205 ? -5.615 -21.124 20.404 1.00 27.97 205 THR A CA 1
ATOM 1533 C C . THR A 1 205 ? -5.139 -20.735 21.800 1.00 27.97 205 THR A C 1
ATOM 1535 O O . THR A 1 205 ? -5.779 -21.090 22.792 1.00 27.97 205 THR A O 1
ATOM 1538 N N . PHE A 1 206 ? -4.042 -19.982 21.889 1.00 28.42 206 PHE A N 1
ATOM 1539 C CA . PHE A 1 206 ? -3.649 -19.318 23.130 1.00 28.42 206 PHE A CA 1
ATOM 1540 C C . PHE A 1 206 ? -4.685 -18.243 23.464 1.00 28.42 206 PHE A C 1
ATOM 1542 O O . PHE A 1 206 ? -4.662 -17.150 22.903 1.00 28.42 206 PHE A O 1
ATOM 1549 N N . VAL A 1 207 ? -5.603 -18.566 24.374 1.00 27.48 207 VAL A N 1
ATOM 1550 C CA . VAL A 1 207 ? -6.509 -17.590 24.984 1.00 27.48 207 VAL A CA 1
ATOM 1551 C C . VAL A 1 207 ? -5.719 -16.852 26.074 1.00 27.48 207 VAL A C 1
ATOM 1553 O O . VAL A 1 207 ? -5.230 -17.512 26.995 1.00 27.48 207 VAL A O 1
ATOM 1556 N N . PRO A 1 208 ? -5.541 -15.519 25.998 1.00 30.05 208 PRO A N 1
ATOM 1557 C CA . PRO A 1 208 ? -4.958 -14.753 27.097 1.00 30.05 208 PRO A CA 1
ATOM 1558 C C . PRO A 1 208 ? -5.828 -14.877 28.352 1.00 30.05 208 PRO A C 1
ATOM 1560 O O . PRO A 1 208 ? -7.051 -14.940 28.243 1.00 30.05 208 PRO A O 1
ATOM 1563 N N . THR A 1 209 ? -5.207 -14.899 29.532 1.00 28.75 209 THR A N 1
ATOM 1564 C CA . THR A 1 209 ? -5.891 -15.117 30.815 1.00 28.75 209 THR A CA 1
ATOM 1565 C C . THR A 1 209 ? -7.068 -14.157 31.001 1.00 28.75 209 THR A C 1
ATOM 1567 O O . THR A 1 209 ? -6.912 -12.940 30.899 1.00 28.75 209 THR A O 1
ATOM 1570 N N . GLU A 1 210 ? -8.252 -14.711 31.259 1.00 31.11 210 GLU A N 1
ATOM 1571 C CA . GLU A 1 210 ? -9.504 -13.956 31.236 1.00 31.11 210 GLU A CA 1
ATOM 1572 C C . GLU A 1 210 ? -9.608 -12.939 32.382 1.00 31.11 210 GLU A C 1
ATOM 1574 O O . GLU A 1 210 ? -9.330 -13.244 33.542 1.00 31.11 210 GLU A O 1
ATOM 1579 N N . ASN A 1 211 ? -10.105 -11.741 32.063 1.00 30.11 211 ASN A N 1
ATOM 1580 C CA . ASN A 1 211 ? -10.744 -10.867 33.042 1.00 30.11 211 ASN A CA 1
ATOM 1581 C C . ASN A 1 211 ? -12.266 -11.117 32.950 1.00 30.11 211 ASN A C 1
ATOM 1583 O O . ASN A 1 211 ? -12.844 -10.770 31.913 1.00 30.11 211 ASN A O 1
ATOM 1587 N N . PRO A 1 212 ? -12.927 -11.705 33.972 1.00 32.81 212 PRO A N 1
ATOM 1588 C CA . PRO A 1 212 ? -14.283 -12.264 33.840 1.00 32.81 212 PRO A CA 1
ATOM 1589 C C . PRO A 1 212 ? -15.417 -11.298 33.449 1.00 32.81 212 PRO A C 1
ATOM 1591 O O . PRO A 1 212 ? -16.524 -11.749 33.177 1.00 32.81 212 PRO A O 1
ATOM 1594 N N . ASN A 1 213 ? -15.176 -9.982 33.427 1.00 34.12 213 ASN A N 1
ATOM 1595 C CA . ASN A 1 213 ? -16.218 -8.953 33.313 1.00 34.12 213 ASN A CA 1
ATOM 1596 C C . ASN A 1 213 ? -16.280 -8.227 31.953 1.00 34.12 213 ASN A C 1
ATOM 1598 O O . ASN A 1 213 ? -16.808 -7.117 31.875 1.00 34.12 213 ASN A O 1
ATOM 1602 N N . THR A 1 214 ? -15.765 -8.816 30.867 1.00 42.78 214 THR A N 1
ATOM 1603 C CA . THR A 1 214 ? -15.929 -8.243 29.514 1.00 42.78 214 THR A CA 1
ATOM 1604 C C . THR A 1 214 ? -16.517 -9.239 28.520 1.00 42.78 214 THR A C 1
ATOM 1606 O O . THR A 1 214 ? -15.862 -10.199 28.127 1.00 42.78 214 THR A O 1
ATOM 1609 N N . ASN A 1 215 ? -17.735 -8.955 28.041 1.00 42.16 215 ASN A N 1
ATOM 1610 C CA . ASN A 1 215 ? -18.351 -9.659 26.915 1.00 42.16 215 ASN A CA 1
ATOM 1611 C C . ASN A 1 215 ? -17.601 -9.327 25.610 1.00 42.16 215 ASN A C 1
ATOM 1613 O O . ASN A 1 215 ? -18.012 -8.463 24.827 1.00 42.16 215 ASN A O 1
ATOM 1617 N N . ARG A 1 216 ? -16.477 -10.012 25.381 1.00 43.34 216 ARG A N 1
ATOM 1618 C CA . ARG A 1 216 ? -15.852 -10.126 24.060 1.00 43.34 216 ARG A CA 1
ATOM 1619 C C . ARG A 1 216 ? -16.853 -10.833 23.128 1.00 43.34 216 ARG A C 1
ATOM 1621 O O . ARG A 1 216 ? -17.406 -11.854 23.534 1.00 43.34 216 ARG A O 1
ATOM 1628 N N . PRO A 1 217 ? -17.088 -10.345 21.897 1.00 44.81 217 PRO A N 1
ATOM 1629 C CA . PRO A 1 217 ? -17.903 -11.067 20.933 1.00 44.81 217 PRO A CA 1
ATOM 1630 C C . PRO A 1 217 ? -17.329 -12.462 20.677 1.00 44.81 217 PRO A C 1
ATOM 1632 O O . PRO A 1 217 ? -16.111 -12.631 20.562 1.00 44.81 217 PRO A O 1
ATOM 1635 N N . THR A 1 218 ? -18.213 -13.448 20.537 1.00 44.81 218 THR A N 1
ATOM 1636 C CA . THR A 1 218 ? -17.907 -14.716 19.862 1.00 44.81 218 THR A CA 1
ATOM 1637 C C . THR A 1 218 ? -17.245 -14.420 18.509 1.00 44.81 218 THR A C 1
ATOM 1639 O O . THR A 1 218 ? -17.501 -13.354 17.943 1.00 44.81 218 THR A O 1
ATOM 1642 N N . LEU A 1 219 ? -16.390 -15.319 17.990 1.00 46.53 219 LEU A N 1
ATOM 1643 C CA . LEU A 1 219 ? -15.751 -15.123 16.677 1.00 46.53 219 LEU A CA 1
ATOM 1644 C C . LEU A 1 219 ? -16.796 -14.669 15.651 1.00 46.53 219 LEU A C 1
ATOM 1646 O O . LEU A 1 219 ? -17.807 -15.343 15.463 1.00 46.53 219 LEU A O 1
ATOM 1650 N N . LEU A 1 220 ? -16.550 -13.521 15.017 1.00 52.69 220 LEU A N 1
ATOM 1651 C CA . LEU A 1 220 ? -17.479 -12.927 14.064 1.00 52.69 220 LEU A CA 1
ATOM 1652 C C . LEU A 1 220 ? -17.369 -13.681 12.734 1.00 52.69 220 LEU A C 1
ATOM 1654 O O . LEU A 1 220 ? -16.601 -13.307 11.848 1.00 52.69 220 LEU A O 1
ATOM 1658 N N . THR A 1 221 ? -18.114 -14.786 12.648 1.00 51.88 221 THR A N 1
ATOM 1659 C CA . THR A 1 221 ? -18.219 -15.677 11.480 1.00 51.88 221 THR A CA 1
ATOM 1660 C C . THR A 1 221 ? -18.847 -15.000 10.266 1.00 51.88 221 THR A C 1
ATOM 1662 O O . THR A 1 221 ? -18.669 -15.468 9.148 1.00 51.88 221 THR A O 1
ATOM 1665 N N . GLU A 1 222 ? -19.558 -13.893 10.482 1.00 59.66 222 GLU A N 1
ATOM 1666 C CA . GLU A 1 222 ? -20.108 -13.031 9.443 1.00 59.66 222 GLU A CA 1
ATOM 1667 C C . GLU A 1 222 ? -19.686 -11.584 9.723 1.00 59.66 222 GLU A C 1
ATOM 1669 O O . GLU A 1 222 ? -19.915 -11.054 10.813 1.00 59.66 222 GLU A O 1
ATOM 1674 N N . SER A 1 223 ? -19.072 -10.951 8.722 1.00 69.31 223 SER A N 1
ATOM 1675 C CA . SER A 1 223 ? -18.692 -9.538 8.724 1.00 69.31 223 SER A CA 1
ATOM 1676 C C . SER A 1 223 ? -19.058 -8.930 7.372 1.00 69.31 223 SER A C 1
ATOM 1678 O O . SER A 1 223 ? -18.767 -9.504 6.325 1.00 69.31 223 SER A O 1
ATOM 1680 N N . VAL A 1 224 ? -19.696 -7.765 7.399 1.00 82.88 224 VAL A N 1
ATOM 1681 C CA . VAL A 1 224 ? -20.043 -6.953 6.229 1.00 82.88 224 VAL A CA 1
ATOM 1682 C C . VAL A 1 224 ? -18.932 -5.934 6.000 1.00 82.88 224 VAL A C 1
ATOM 1684 O O . VAL A 1 224 ? -18.448 -5.334 6.962 1.00 82.88 224 VAL A O 1
ATOM 1687 N N . LEU A 1 225 ? -18.551 -5.721 4.737 1.00 90.69 225 LEU A N 1
ATOM 1688 C CA . LEU A 1 225 ? -17.628 -4.650 4.369 1.00 90.69 225 LEU A CA 1
ATOM 1689 C C . LEU A 1 225 ? -18.348 -3.295 4.315 1.00 90.69 225 LEU A C 1
ATOM 1691 O O . LEU A 1 225 ? -19.329 -3.123 3.586 1.00 90.69 225 LEU A O 1
ATOM 1695 N N . LEU A 1 226 ? -17.847 -2.339 5.094 1.00 93.81 226 LEU A N 1
ATOM 1696 C CA . LEU A 1 226 ? -18.293 -0.950 5.136 1.00 93.81 226 LEU A CA 1
ATOM 1697 C C . LEU A 1 226 ? -17.357 -0.034 4.349 1.00 93.81 226 LEU A C 1
ATOM 1699 O O . LEU A 1 226 ? -16.156 -0.265 4.263 1.00 93.81 226 LEU A O 1
ATOM 1703 N N . ARG A 1 227 ? -17.924 1.072 3.865 1.00 95.88 227 ARG A N 1
ATOM 1704 C CA . ARG A 1 227 ? -17.235 2.164 3.165 1.00 95.88 227 ARG A CA 1
ATOM 1705 C C . ARG A 1 227 ? -17.872 3.503 3.531 1.00 95.88 227 ARG A C 1
ATOM 1707 O O . ARG A 1 227 ? -19.026 3.531 3.958 1.00 95.88 227 ARG A O 1
ATOM 1714 N N . SER A 1 228 ? -17.167 4.606 3.311 1.00 96.81 228 SER A N 1
ATOM 1715 C CA . SER A 1 228 ? -17.664 5.964 3.539 1.00 96.81 228 SER A CA 1
ATOM 1716 C C . SER A 1 228 ? -17.412 6.892 2.351 1.00 96.81 228 SER A C 1
ATOM 1718 O O . SER A 1 228 ? -16.301 7.008 1.841 1.00 96.81 228 SER A O 1
ATOM 1720 N N . ASP A 1 229 ? -18.449 7.629 1.966 1.00 95.50 229 ASP A N 1
ATOM 1721 C CA . ASP A 1 229 ? -18.413 8.755 1.026 1.00 95.50 229 ASP A CA 1
ATOM 1722 C C . ASP A 1 229 ? -17.913 10.064 1.671 1.00 95.50 229 ASP A C 1
ATOM 1724 O O . ASP A 1 229 ? -17.754 11.070 0.983 1.00 95.50 229 ASP A O 1
ATOM 1728 N N . LYS A 1 230 ? -17.674 10.078 2.991 1.00 97.00 230 LYS A N 1
ATOM 1729 C CA . LYS A 1 230 ? -17.284 11.282 3.743 1.00 97.00 230 LYS A CA 1
ATOM 1730 C C . LYS A 1 230 ? -15.777 11.575 3.713 1.00 97.00 230 LYS A C 1
ATOM 1732 O O . LYS A 1 230 ? -15.358 12.653 4.127 1.00 97.00 230 LYS A O 1
ATOM 1737 N N . GLY A 1 231 ? -14.968 10.621 3.249 1.00 96.31 231 GLY A N 1
ATOM 1738 C CA . GLY A 1 231 ? -13.510 10.729 3.182 1.00 96.31 231 GLY A CA 1
ATOM 1739 C C . GLY A 1 231 ? -12.975 11.374 1.904 1.00 96.31 231 GLY A C 1
ATOM 1740 O O . GLY A 1 231 ? -13.690 12.058 1.167 1.00 96.31 231 GLY A O 1
ATOM 1741 N N . LEU A 1 232 ? -11.688 11.147 1.636 1.00 96.94 232 LEU A N 1
ATOM 1742 C CA . LEU A 1 232 ? -11.102 11.405 0.321 1.00 96.94 232 LEU A CA 1
ATOM 1743 C C . LEU A 1 232 ? -11.573 10.327 -0.668 1.00 96.94 232 LEU A C 1
ATOM 1745 O O . LEU A 1 232 ? -11.522 9.137 -0.361 1.00 96.94 232 LEU A O 1
ATOM 1749 N N . ASN A 1 233 ? -12.009 10.731 -1.859 1.00 96.50 233 ASN A N 1
ATOM 1750 C CA . ASN A 1 233 ? -12.297 9.813 -2.960 1.00 96.50 233 ASN A CA 1
ATOM 1751 C C . ASN A 1 233 ? -11.012 9.443 -3.730 1.00 96.50 233 ASN A C 1
ATOM 1753 O O . ASN A 1 233 ? -9.997 10.130 -3.640 1.00 96.50 233 ASN A O 1
ATOM 1757 N N . ALA A 1 234 ? -11.061 8.384 -4.543 1.00 97.38 234 ALA A N 1
ATOM 1758 C CA . ALA A 1 234 ? -9.901 7.877 -5.289 1.00 97.38 234 ALA A CA 1
ATOM 1759 C C . ALA A 1 234 ? -9.171 8.937 -6.153 1.00 97.38 234 ALA A C 1
ATOM 1761 O O . ALA A 1 234 ? -7.949 8.881 -6.287 1.00 97.38 234 ALA A O 1
ATOM 1762 N N . TRP A 1 235 ? -9.878 9.933 -6.700 1.00 97.69 235 TRP A N 1
ATOM 1763 C CA . TRP A 1 235 ? -9.264 11.017 -7.475 1.00 97.69 235 TRP A CA 1
ATOM 1764 C C . TRP A 1 235 ? -8.610 12.090 -6.584 1.00 97.69 235 TRP A C 1
ATOM 1766 O O . TRP A 1 235 ? -7.492 12.516 -6.871 1.00 97.69 235 TRP A O 1
ATOM 1776 N N . GLU A 1 236 ? -9.239 12.470 -5.465 1.00 97.31 236 GLU A N 1
ATOM 1777 C CA . GLU A 1 236 ? -8.618 13.332 -4.439 1.00 97.31 236 GLU A CA 1
ATOM 1778 C C . GLU A 1 236 ? -7.343 12.684 -3.860 1.00 97.31 236 GLU A C 1
ATOM 1780 O O . GLU A 1 236 ? -6.328 13.354 -3.671 1.00 97.31 236 GLU A O 1
ATOM 1785 N N . ILE A 1 237 ? -7.366 11.364 -3.634 1.00 97.88 237 ILE A N 1
ATOM 1786 C CA . ILE A 1 237 ? -6.217 10.595 -3.129 1.00 97.88 237 ILE A CA 1
ATOM 1787 C C . ILE A 1 237 ? -5.058 10.615 -4.134 1.00 97.88 237 ILE A C 1
ATOM 1789 O O . ILE A 1 237 ? -3.916 10.873 -3.754 1.00 97.88 237 ILE A O 1
ATOM 1793 N N . TYR A 1 238 ? -5.348 10.403 -5.422 1.00 98.12 238 TYR A N 1
ATOM 1794 C CA . TYR A 1 238 ? -4.364 10.526 -6.500 1.00 98.12 238 TYR A CA 1
ATOM 1795 C C . TYR A 1 238 ? -3.710 11.916 -6.537 1.00 98.12 238 TYR A C 1
ATOM 1797 O O . TYR A 1 238 ? -2.484 12.020 -6.589 1.00 98.12 238 TYR A O 1
ATOM 1805 N N . GLN A 1 239 ? -4.501 12.990 -6.438 1.00 97.12 239 GLN A N 1
ATOM 1806 C CA . GLN A 1 239 ? -3.968 14.358 -6.386 1.00 97.12 239 GLN A CA 1
ATOM 1807 C C . GLN A 1 239 ? -3.059 14.587 -5.165 1.00 97.12 239 GLN A C 1
ATOM 1809 O O . GLN A 1 239 ? -2.072 15.325 -5.256 1.00 97.12 239 GLN A O 1
ATOM 1814 N N . GLY A 1 240 ? -3.336 13.912 -4.044 1.00 96.69 240 GLY A N 1
ATOM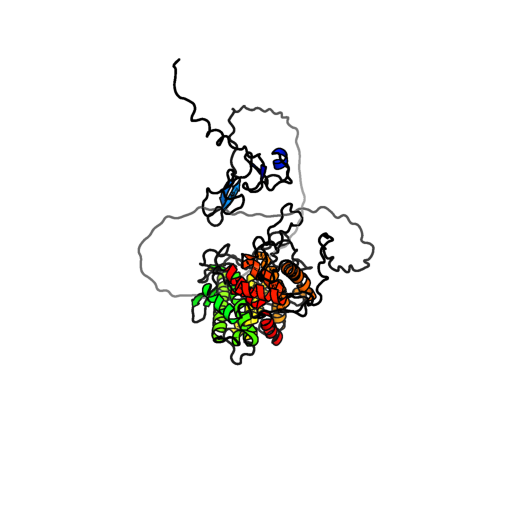 1815 C CA . GLY A 1 240 ? -2.543 13.964 -2.815 1.00 96.69 240 GLY A CA 1
ATOM 1816 C C . GLY A 1 240 ? -1.082 13.514 -2.954 1.00 96.69 240 GLY A C 1
ATOM 1817 O O . GLY A 1 240 ? -0.251 13.954 -2.156 1.00 96.69 240 GLY A O 1
ATOM 1818 N N . LEU A 1 241 ? -0.747 12.713 -3.977 1.00 97.25 241 LEU A N 1
ATOM 1819 C CA . LEU A 1 241 ? 0.623 12.271 -4.286 1.00 97.25 241 LEU A CA 1
ATOM 1820 C C . LEU A 1 241 ? 1.555 13.419 -4.714 1.00 97.25 241 LEU A C 1
ATOM 1822 O O . LEU A 1 241 ? 2.774 13.342 -4.539 1.00 97.25 241 LEU A O 1
ATOM 1826 N N . SER A 1 242 ? 0.995 14.480 -5.301 1.00 95.19 242 SER A N 1
ATOM 1827 C CA . SER A 1 242 ? 1.753 15.530 -5.995 1.00 95.19 242 SER A CA 1
ATOM 1828 C C . SER A 1 242 ? 2.811 16.213 -5.119 1.00 95.19 242 SER A C 1
ATOM 1830 O O . SER A 1 242 ? 3.927 16.437 -5.579 1.00 95.19 242 SER A O 1
ATOM 1832 N N . SER A 1 243 ? 2.517 16.459 -3.838 1.00 92.00 243 SER A N 1
ATOM 1833 C CA . SER A 1 243 ? 3.427 17.143 -2.904 1.00 92.00 243 SER A CA 1
ATOM 1834 C C . SER A 1 243 ? 4.681 16.346 -2.524 1.00 92.00 243 SER A C 1
ATOM 1836 O O . SER A 1 243 ? 5.621 16.925 -1.989 1.00 92.00 243 SER A O 1
ATOM 1838 N N . LEU A 1 244 ? 4.696 15.032 -2.769 1.00 95.12 244 LEU A N 1
ATOM 1839 C CA . LEU A 1 244 ? 5.839 14.143 -2.521 1.00 95.12 244 LEU A CA 1
ATOM 1840 C C . LEU A 1 244 ? 6.490 13.663 -3.830 1.00 95.12 244 LEU A C 1
ATOM 1842 O O . LEU A 1 244 ? 7.441 12.886 -3.808 1.00 95.12 244 LEU A O 1
ATOM 1846 N N . THR A 1 245 ? 5.998 14.116 -4.985 1.00 97.88 245 THR A N 1
ATOM 1847 C CA . THR A 1 245 ? 6.466 13.649 -6.294 1.00 97.88 245 THR A CA 1
ATOM 1848 C C . THR A 1 245 ? 7.590 14.534 -6.823 1.00 97.88 245 THR A C 1
ATOM 1850 O O . THR A 1 245 ? 7.378 15.693 -7.170 1.00 97.88 245 THR A O 1
ATOM 1853 N N . HIS A 1 246 ? 8.791 13.971 -6.944 1.00 97.88 246 HIS A N 1
ATOM 1854 C CA . HIS A 1 246 ? 9.891 14.573 -7.687 1.00 97.88 246 HIS A CA 1
ATOM 1855 C C . HIS A 1 246 ? 9.899 14.051 -9.126 1.00 97.88 246 HIS A C 1
ATOM 1857 O O . HIS A 1 246 ? 9.932 12.845 -9.370 1.00 97.88 246 HIS A O 1
ATOM 1863 N N . ILE A 1 247 ? 9.859 14.967 -10.089 1.00 98.19 247 ILE A N 1
ATOM 1864 C CA . ILE A 1 247 ? 9.818 14.642 -11.514 1.00 98.19 247 ILE A CA 1
ATOM 1865 C C . ILE A 1 247 ? 11.238 14.709 -12.079 1.00 98.19 247 ILE A C 1
ATOM 1867 O O . ILE A 1 247 ? 11.790 15.795 -12.233 1.00 98.19 247 ILE A O 1
ATOM 1871 N N . ASN A 1 248 ? 11.810 13.547 -12.406 1.00 98.06 248 ASN A N 1
ATOM 1872 C CA . ASN A 1 248 ? 13.101 13.453 -13.097 1.00 98.06 248 ASN A CA 1
ATOM 1873 C C . ASN A 1 248 ? 12.940 13.650 -14.612 1.00 98.06 248 ASN A C 1
ATOM 1875 O O . ASN A 1 248 ? 13.824 14.192 -15.269 1.00 98.06 248 ASN A O 1
ATOM 1879 N N . SER A 1 249 ? 11.814 13.199 -15.176 1.00 98.06 249 SER A N 1
ATOM 1880 C CA . SER A 1 249 ? 11.470 13.378 -16.589 1.00 98.06 249 SER A CA 1
ATOM 1881 C C . SER A 1 249 ? 9.957 13.330 -16.805 1.00 98.06 249 SER A C 1
ATOM 1883 O O . SER A 1 249 ? 9.247 12.557 -16.162 1.00 98.06 249 SER A O 1
ATOM 1885 N N . GLU A 1 250 ? 9.471 14.137 -17.749 1.00 96.94 250 GLU A N 1
ATOM 1886 C CA . GLU A 1 250 ? 8.070 14.145 -18.190 1.00 96.94 250 GLU A CA 1
ATOM 1887 C C . GLU A 1 250 ? 7.811 13.297 -19.443 1.00 96.94 250 GLU A C 1
ATOM 1889 O O . GLU A 1 250 ? 6.652 12.977 -19.722 1.00 96.94 250 GLU A O 1
ATOM 1894 N N . ASN A 1 251 ? 8.853 12.968 -20.216 1.00 95.50 251 ASN A N 1
ATOM 1895 C CA . ASN A 1 251 ? 8.770 12.152 -21.428 1.00 95.50 251 ASN A CA 1
ATOM 1896 C C . ASN A 1 251 ? 10.153 11.542 -21.783 1.00 95.50 251 ASN A C 1
ATOM 1898 O O . ASN A 1 251 ? 11.027 12.290 -22.222 1.00 95.50 251 ASN A O 1
ATOM 1902 N N . PRO A 1 252 ? 10.370 10.221 -21.613 1.00 95.94 252 PRO A N 1
ATOM 1903 C CA . PRO A 1 252 ? 9.452 9.271 -20.983 1.00 95.94 252 PRO A CA 1
ATOM 1904 C C . PRO A 1 252 ? 9.186 9.656 -19.513 1.00 95.94 252 PRO A C 1
ATOM 1906 O O . PRO A 1 252 ? 10.075 10.233 -18.877 1.00 95.94 252 PRO A O 1
ATOM 1909 N N . PRO A 1 253 ? 7.991 9.383 -18.958 1.00 98.31 253 PRO A N 1
ATOM 1910 C CA . PRO A 1 253 ? 7.674 9.697 -17.566 1.00 98.31 253 PRO A CA 1
ATOM 1911 C C . PRO A 1 253 ? 8.648 9.011 -16.602 1.00 98.31 253 PRO A C 1
ATOM 1913 O O . PRO A 1 253 ? 8.934 7.820 -16.745 1.00 98.31 253 PRO A O 1
ATOM 1916 N N . ASN A 1 254 ? 9.155 9.738 -15.607 1.00 98.50 254 ASN A N 1
ATOM 1917 C CA . ASN A 1 254 ? 10.025 9.190 -14.569 1.00 98.50 254 ASN A CA 1
ATOM 1918 C C . ASN A 1 254 ? 9.849 9.978 -13.263 1.00 98.50 254 ASN A C 1
ATOM 1920 O O . ASN A 1 254 ? 10.323 11.113 -13.143 1.00 98.50 254 ASN A O 1
ATOM 1924 N N . TYR A 1 255 ? 9.130 9.387 -12.309 1.00 98.69 255 TYR A N 1
ATOM 1925 C CA . TYR A 1 255 ? 8.629 10.056 -11.109 1.00 98.69 255 TYR A CA 1
ATOM 1926 C C . TYR A 1 255 ? 9.099 9.322 -9.846 1.00 98.69 255 TYR A C 1
ATOM 1928 O O . TYR A 1 255 ? 8.806 8.145 -9.641 1.00 98.69 255 TYR A O 1
ATOM 1936 N N . ALA A 1 256 ? 9.824 10.038 -8.996 1.00 98.44 256 ALA A N 1
ATOM 1937 C CA . ALA A 1 256 ? 10.356 9.581 -7.721 1.00 98.44 256 ALA A CA 1
ATOM 1938 C C . ALA A 1 256 ? 9.438 10.040 -6.578 1.00 98.44 256 ALA A C 1
ATOM 1940 O O . ALA A 1 256 ? 9.193 11.238 -6.431 1.00 98.44 256 ALA A O 1
ATOM 1941 N N . PHE A 1 257 ? 8.938 9.118 -5.756 1.00 97.75 257 PHE A N 1
ATOM 1942 C CA . PHE A 1 257 ? 8.120 9.454 -4.589 1.00 97.75 257 PHE A CA 1
ATOM 1943 C C . PHE A 1 257 ? 9.018 9.643 -3.363 1.00 97.75 257 PHE A C 1
ATOM 1945 O O . PHE A 1 257 ? 9.511 8.684 -2.766 1.00 97.75 257 PHE A O 1
ATOM 1952 N N . VAL A 1 258 ? 9.300 10.904 -3.046 1.00 95.38 258 VAL A N 1
ATOM 1953 C CA . VAL A 1 258 ? 10.319 11.329 -2.081 1.00 95.38 258 VAL A CA 1
ATOM 1954 C C . VAL A 1 258 ? 9.909 10.987 -0.654 1.00 95.38 258 VAL A C 1
ATOM 1956 O O . VAL A 1 258 ? 8.773 11.222 -0.243 1.00 95.38 258 VAL A O 1
ATOM 1959 N N . ALA A 1 259 ? 10.875 10.496 0.120 1.00 88.88 259 ALA A N 1
ATOM 1960 C CA . ALA A 1 259 ? 10.696 10.157 1.523 1.00 88.88 259 ALA A CA 1
ATOM 1961 C C . ALA A 1 259 ? 11.504 11.076 2.448 1.00 88.88 259 ALA A C 1
ATOM 1963 O O . ALA A 1 259 ? 12.616 11.505 2.126 1.00 88.88 259 ALA A O 1
ATOM 1964 N N . SER A 1 260 ? 10.948 11.357 3.625 1.00 81.75 260 SER A N 1
ATOM 1965 C CA . SER A 1 260 ? 11.550 12.218 4.645 1.00 81.75 260 SER A CA 1
ATOM 1966 C C . SER A 1 260 ? 11.177 11.768 6.062 1.00 81.75 260 SER A C 1
ATOM 1968 O O . SER A 1 260 ? 10.167 11.097 6.277 1.00 81.75 260 SER A O 1
ATOM 1970 N N . GLY A 1 261 ? 12.019 12.130 7.032 1.00 72.25 261 GLY A N 1
ATOM 1971 C CA . GLY A 1 261 ? 11.946 11.658 8.414 1.00 72.25 261 GLY A CA 1
ATOM 1972 C C . GLY A 1 261 ? 12.621 10.297 8.626 1.00 72.25 261 GLY A C 1
ATOM 1973 O O . GLY A 1 261 ? 12.782 9.503 7.697 1.00 72.25 261 GLY A O 1
ATOM 1974 N N . GLY A 1 262 ? 13.046 10.031 9.865 1.00 68.88 262 GLY A N 1
ATOM 1975 C CA . GLY A 1 262 ? 13.631 8.748 10.274 1.00 68.88 262 GLY A CA 1
ATOM 1976 C C . GLY A 1 262 ? 14.748 8.247 9.346 1.00 68.88 262 GLY A C 1
ATOM 1977 O O . GLY A 1 262 ? 15.642 8.998 8.958 1.00 68.88 262 GLY A O 1
ATOM 1978 N N . ALA A 1 263 ? 14.678 6.968 8.968 1.00 63.50 263 ALA A N 1
ATOM 1979 C CA . ALA A 1 263 ? 15.657 6.319 8.093 1.00 63.50 263 ALA A CA 1
ATOM 1980 C C . ALA A 1 263 ? 15.658 6.848 6.641 1.00 63.50 263 ALA A C 1
ATOM 1982 O O . ALA A 1 263 ? 16.667 6.710 5.940 1.00 63.50 263 ALA A O 1
ATOM 1983 N N . ALA A 1 264 ? 14.574 7.483 6.179 1.00 65.81 264 ALA A N 1
ATOM 1984 C CA . ALA A 1 264 ? 14.510 8.071 4.842 1.00 65.81 264 ALA A CA 1
ATOM 1985 C C . ALA A 1 264 ? 15.418 9.307 4.720 1.00 65.81 264 ALA A C 1
ATOM 1987 O O . ALA A 1 264 ? 16.188 9.412 3.764 1.00 65.81 264 ALA A O 1
ATOM 1988 N N . GLY A 1 265 ? 15.423 10.179 5.732 1.00 74.62 265 GLY A N 1
ATOM 1989 C CA . GLY A 1 265 ? 16.299 11.351 5.810 1.00 74.62 265 GLY A CA 1
ATOM 1990 C C . GLY A 1 265 ? 15.591 12.678 5.517 1.00 74.62 265 GLY A C 1
ATOM 1991 O O . GLY A 1 265 ? 14.533 12.965 6.066 1.00 74.62 265 GLY A O 1
ATOM 1992 N N . ASP A 1 266 ? 16.207 13.513 4.686 1.00 83.25 266 ASP A N 1
ATOM 1993 C CA . ASP A 1 266 ? 15.937 14.951 4.515 1.00 83.25 266 ASP A CA 1
ATOM 1994 C C . ASP A 1 266 ? 15.019 15.312 3.328 1.00 83.25 266 ASP A C 1
ATOM 1996 O O . ASP A 1 266 ? 14.770 16.489 3.079 1.00 83.25 266 ASP A O 1
ATOM 2000 N N . GLY A 1 267 ? 14.535 14.329 2.563 1.00 86.00 267 GLY A N 1
ATOM 2001 C CA . GLY A 1 267 ? 13.862 14.570 1.281 1.00 86.00 267 GLY A CA 1
ATOM 2002 C C . GLY A 1 267 ? 14.803 14.641 0.067 1.00 86.00 267 GLY A C 1
ATOM 2003 O O . GLY A 1 267 ? 14.375 15.018 -1.027 1.00 86.00 267 GLY A O 1
ATOM 2004 N N . SER A 1 268 ? 16.077 14.262 0.206 1.00 90.62 268 SER A N 1
ATOM 2005 C CA . SER A 1 268 ? 16.990 13.995 -0.922 1.00 90.62 268 SER A CA 1
ATOM 2006 C C . SER A 1 268 ? 16.850 12.571 -1.488 1.00 90.62 268 SER A C 1
ATOM 2008 O O . SER A 1 268 ? 17.358 12.279 -2.574 1.00 90.62 268 SER A O 1
ATOM 2010 N N . TYR A 1 269 ? 16.130 11.693 -0.785 1.00 93.88 269 TYR A N 1
ATOM 2011 C CA . TYR A 1 269 ? 16.084 10.252 -1.032 1.00 93.88 269 TYR A CA 1
ATOM 2012 C C . TYR A 1 269 ? 14.688 9.747 -1.413 1.00 93.88 269 TYR A C 1
ATOM 2014 O O . TYR A 1 269 ? 13.664 10.361 -1.110 1.00 93.88 269 TYR A O 1
ATOM 2022 N N . VAL A 1 270 ? 14.675 8.570 -2.029 1.00 95.88 270 VAL A N 1
ATOM 2023 C CA . VAL A 1 270 ? 13.520 7.676 -2.134 1.00 95.88 270 VAL A CA 1
ATOM 2024 C C . VAL A 1 270 ? 13.867 6.421 -1.345 1.00 95.88 270 VAL A C 1
ATOM 2026 O O . VAL A 1 270 ? 14.988 5.917 -1.449 1.00 95.88 270 VAL A O 1
ATOM 2029 N N . VAL A 1 271 ? 12.923 5.903 -0.565 1.00 95.50 271 VAL A N 1
ATOM 2030 C CA . VAL A 1 271 ? 13.012 4.524 -0.076 1.00 95.50 271 VAL A CA 1
ATOM 2031 C C . VAL A 1 271 ? 12.101 3.648 -0.927 1.00 95.50 271 VAL A C 1
ATOM 2033 O O . VAL A 1 271 ? 11.114 4.121 -1.483 1.00 95.50 271 VAL A O 1
ATOM 2036 N N . SER A 1 272 ? 12.433 2.368 -1.056 1.00 96.50 272 SER A N 1
ATOM 2037 C CA . SER A 1 272 ? 11.573 1.387 -1.737 1.00 96.50 272 SER A CA 1
ATOM 2038 C C . SER A 1 272 ? 10.120 1.488 -1.253 1.00 96.50 272 SER A C 1
ATOM 2040 O O . SER A 1 272 ? 9.215 1.597 -2.074 1.00 96.50 272 SER A O 1
ATOM 2042 N N . GLU A 1 273 ? 9.910 1.585 0.063 1.00 95.06 273 GLU A N 1
ATOM 2043 C CA . GLU A 1 273 ? 8.599 1.769 0.700 1.00 95.06 273 GLU A CA 1
ATOM 2044 C C . GLU A 1 273 ? 7.820 2.952 0.084 1.00 95.06 273 GLU A C 1
ATOM 2046 O O . GLU A 1 273 ? 6.683 2.791 -0.358 1.00 95.06 273 GLU A O 1
ATOM 2051 N N . SER A 1 274 ? 8.451 4.118 -0.073 1.00 96.69 274 SER A N 1
ATOM 2052 C CA . SER A 1 274 ? 7.787 5.320 -0.579 1.00 96.69 274 SER A CA 1
ATOM 2053 C C . SER A 1 274 ? 7.421 5.190 -2.056 1.00 96.69 274 SER A C 1
ATOM 2055 O O . SER A 1 274 ? 6.308 5.535 -2.456 1.00 96.69 274 SER A O 1
ATOM 2057 N N . GLN A 1 275 ? 8.312 4.616 -2.866 1.00 98.38 275 GLN A N 1
ATOM 2058 C CA . GLN A 1 275 ? 8.018 4.336 -4.270 1.00 98.38 275 GLN A CA 1
ATOM 2059 C C . GLN A 1 275 ? 6.903 3.287 -4.428 1.00 98.38 275 GLN A C 1
ATOM 2061 O O . GLN A 1 275 ? 6.056 3.416 -5.316 1.00 98.38 275 GLN A O 1
ATOM 2066 N N . SER A 1 276 ? 6.869 2.281 -3.549 1.00 98.44 276 SER A N 1
ATOM 2067 C CA . SER A 1 276 ? 5.840 1.238 -3.540 1.00 98.44 276 SER A CA 1
ATOM 2068 C C . SER A 1 276 ? 4.452 1.793 -3.216 1.00 98.44 276 SER A C 1
ATOM 2070 O O . SER A 1 276 ? 3.489 1.459 -3.901 1.00 98.44 276 SER A O 1
ATOM 2072 N N . TYR A 1 277 ? 4.349 2.736 -2.272 1.00 98.44 277 TYR A N 1
ATOM 2073 C CA . TYR A 1 277 ? 3.091 3.405 -1.944 1.00 98.44 277 TYR A CA 1
ATOM 2074 C C . TYR A 1 277 ? 2.528 4.195 -3.132 1.00 98.44 277 TYR A C 1
ATOM 2076 O O . TYR A 1 277 ? 1.322 4.161 -3.373 1.00 98.44 277 TYR A O 1
ATOM 2084 N N . ALA A 1 278 ? 3.377 4.852 -3.927 1.00 98.75 278 ALA A N 1
ATOM 2085 C CA . ALA A 1 278 ? 2.936 5.544 -5.138 1.00 98.75 278 ALA A CA 1
ATOM 2086 C C . ALA A 1 278 ? 2.420 4.574 -6.222 1.00 98.75 278 ALA A C 1
ATOM 2088 O O . ALA A 1 278 ? 1.401 4.850 -6.865 1.00 98.75 278 ALA A O 1
ATOM 2089 N N . LEU A 1 279 ? 3.075 3.417 -6.388 1.00 98.88 279 LEU A N 1
ATOM 2090 C CA . LEU A 1 279 ? 2.620 2.336 -7.273 1.00 98.88 279 LEU A CA 1
ATOM 2091 C C . LEU A 1 279 ? 1.295 1.726 -6.801 1.00 98.88 279 LEU A C 1
ATOM 2093 O O . LEU A 1 279 ? 0.376 1.580 -7.604 1.00 98.88 279 LEU A O 1
ATOM 2097 N N . LEU A 1 280 ? 1.165 1.421 -5.508 1.00 98.81 280 LEU A N 1
ATOM 2098 C CA . LEU A 1 280 ? -0.056 0.881 -4.912 1.00 98.81 280 LEU A CA 1
ATOM 2099 C C . LEU A 1 280 ? -1.229 1.855 -5.068 1.00 98.81 280 LEU A C 1
ATOM 2101 O O . LEU A 1 280 ? -2.293 1.466 -5.550 1.00 98.81 280 LEU A O 1
ATOM 2105 N N . ILE A 1 281 ? -1.033 3.134 -4.724 1.00 98.81 281 ILE A N 1
ATOM 2106 C CA . ILE A 1 281 ? -2.077 4.158 -4.841 1.00 98.81 281 ILE A CA 1
ATOM 2107 C C . ILE A 1 281 ? -2.503 4.326 -6.304 1.00 98.81 281 ILE A C 1
ATOM 2109 O O . ILE A 1 281 ? -3.697 4.278 -6.596 1.00 98.81 281 ILE A O 1
ATOM 2113 N N . THR A 1 282 ? -1.562 4.484 -7.243 1.00 98.75 282 THR A N 1
ATOM 2114 C CA . THR A 1 282 ? -1.924 4.648 -8.664 1.00 98.75 282 THR A CA 1
ATOM 2115 C C . THR A 1 282 ? -2.556 3.388 -9.262 1.00 98.75 282 THR A C 1
ATOM 2117 O O . THR A 1 282 ? -3.541 3.508 -9.991 1.00 98.75 282 THR A O 1
ATOM 2120 N N . GLY A 1 283 ? -2.093 2.191 -8.892 1.00 98.75 283 GLY A N 1
ATOM 2121 C CA . GLY A 1 283 ? -2.698 0.916 -9.283 1.00 98.75 283 GLY A CA 1
ATOM 2122 C C . GLY A 1 283 ? -4.145 0.763 -8.804 1.00 98.75 283 GLY A C 1
ATOM 2123 O O . GLY A 1 283 ? -5.028 0.466 -9.609 1.00 98.75 283 GLY A O 1
ATOM 2124 N N . VAL A 1 284 ? -4.428 1.044 -7.526 1.00 98.75 284 VAL A N 1
ATOM 2125 C CA . VAL A 1 284 ? -5.795 1.001 -6.970 1.00 98.75 284 VAL A CA 1
ATOM 2126 C C . VAL A 1 284 ? -6.695 2.067 -7.604 1.00 98.75 284 VAL A C 1
ATOM 2128 O O . VAL A 1 284 ? -7.851 1.779 -7.915 1.00 98.75 284 VAL A O 1
ATOM 2131 N N . VAL A 1 285 ? -6.198 3.286 -7.843 1.00 98.62 285 VAL A N 1
ATOM 2132 C CA . VAL A 1 285 ? -6.975 4.360 -8.497 1.00 98.62 285 VAL A CA 1
ATOM 2133 C C . VAL A 1 285 ? -7.329 4.004 -9.945 1.00 98.62 285 VAL A C 1
ATOM 2135 O O . VAL A 1 285 ? -8.440 4.292 -10.389 1.00 98.62 285 VAL A O 1
ATOM 2138 N N . LEU A 1 286 ? -6.425 3.343 -10.675 1.00 98.56 286 LEU A N 1
ATOM 2139 C CA . LEU A 1 286 ? -6.697 2.845 -12.024 1.00 98.56 286 LEU A CA 1
ATOM 2140 C C . LEU A 1 286 ? -7.668 1.654 -12.011 1.00 98.56 286 LEU A C 1
ATOM 2142 O O . LEU A 1 286 ? -8.620 1.638 -12.790 1.00 98.56 286 LEU A O 1
ATOM 2146 N N . ALA A 1 287 ? -7.481 0.681 -11.118 1.00 98.44 287 ALA A N 1
ATOM 2147 C CA . ALA A 1 287 ? -8.336 -0.506 -11.045 1.00 98.44 287 ALA A CA 1
ATOM 2148 C C . ALA A 1 287 ? -9.761 -0.181 -10.560 1.00 98.44 287 ALA A C 1
ATOM 2150 O O . ALA A 1 287 ? -10.731 -0.746 -11.057 1.00 98.44 287 ALA A O 1
ATOM 2151 N N . SER A 1 288 ? -9.910 0.793 -9.658 1.00 97.81 288 SER A N 1
ATOM 2152 C CA . SER A 1 288 ? -11.210 1.304 -9.196 1.00 97.81 288 SER A CA 1
ATOM 2153 C C . SER A 1 288 ? -11.810 2.402 -10.089 1.00 97.81 288 SER A C 1
ATOM 2155 O O . SER A 1 288 ? -12.816 3.010 -9.712 1.00 97.81 288 SER A O 1
ATOM 2157 N N . TRP A 1 289 ? -11.226 2.678 -11.266 1.00 97.50 289 TRP A N 1
ATOM 2158 C CA . TRP A 1 289 ? -11.567 3.857 -12.070 1.00 97.50 289 TRP A CA 1
ATOM 2159 C C . TRP A 1 289 ? -13.040 3.920 -12.479 1.00 97.50 289 TRP A C 1
ATOM 2161 O O . TRP A 1 289 ? -13.685 4.949 -12.295 1.00 97.50 289 TRP A O 1
ATOM 2171 N N . GLU A 1 290 ? -13.573 2.824 -13.017 1.00 94.62 290 GLU A N 1
ATOM 2172 C CA . GLU A 1 290 ? -14.953 2.740 -13.517 1.00 94.62 290 GLU A CA 1
ATOM 2173 C C . GLU A 1 290 ? -15.989 2.948 -12.406 1.00 94.62 290 GLU A C 1
ATOM 2175 O O . GLU A 1 290 ? -17.042 3.534 -12.652 1.00 94.62 290 GLU A O 1
ATOM 2180 N N . GLU A 1 291 ? -15.680 2.526 -11.176 1.00 94.38 291 GLU A N 1
ATOM 2181 C CA . GLU A 1 291 ? -16.619 2.598 -10.057 1.00 94.38 291 GLU A CA 1
ATOM 2182 C C . GLU A 1 291 ? -16.464 3.840 -9.176 1.00 94.38 291 GLU A C 1
ATOM 2184 O O . GLU A 1 291 ? -17.479 4.339 -8.684 1.00 94.38 291 GLU A O 1
ATOM 2189 N N . HIS A 1 292 ? -15.246 4.364 -8.993 1.00 93.12 292 HIS A N 1
ATOM 2190 C CA . HIS A 1 292 ? -14.966 5.540 -8.161 1.00 93.12 292 HIS A CA 1
ATOM 2191 C C . HIS A 1 292 ? -14.318 6.689 -8.945 1.00 93.12 292 HIS A C 1
ATOM 2193 O O . HIS A 1 292 ? -14.981 7.696 -9.189 1.00 93.12 292 HIS A O 1
ATOM 2199 N N . ALA A 1 293 ? -13.035 6.585 -9.315 1.00 93.38 293 ALA A N 1
ATOM 2200 C CA . ALA A 1 293 ? -12.253 7.759 -9.729 1.00 93.38 293 ALA A CA 1
ATOM 2201 C C . ALA A 1 293 ? -12.823 8.470 -10.973 1.00 93.38 293 ALA A C 1
ATOM 2203 O O . ALA A 1 293 ? -12.905 9.694 -10.998 1.00 93.38 293 ALA A O 1
ATOM 2204 N N . GLY A 1 294 ? -13.301 7.715 -11.965 1.00 94.06 294 GLY A N 1
ATOM 2205 C CA . GLY A 1 294 ? -13.900 8.237 -13.194 1.00 94.06 294 GLY A CA 1
ATOM 2206 C C . GLY A 1 294 ? -15.288 8.860 -13.042 1.00 94.06 294 GLY A C 1
ATOM 2207 O O . GLY A 1 294 ? -15.759 9.492 -13.983 1.00 94.06 294 GLY A O 1
ATOM 2208 N N . LYS A 1 295 ? -15.941 8.717 -11.880 1.00 94.69 295 LYS A N 1
ATOM 2209 C CA . LYS A 1 295 ? -17.230 9.366 -11.577 1.00 94.69 295 LYS A CA 1
ATOM 2210 C C . LYS A 1 295 ? -17.062 10.758 -10.949 1.00 94.69 295 LYS A C 1
ATOM 2212 O O . LYS A 1 295 ? -18.055 11.433 -10.687 1.00 94.69 295 LYS A O 1
ATOM 2217 N N . VAL A 1 296 ? -15.825 11.197 -10.702 1.00 94.75 296 VAL A N 1
ATOM 2218 C CA . VAL A 1 296 ? -15.510 12.500 -10.099 1.00 94.75 296 VAL A CA 1
ATOM 2219 C C . VAL A 1 296 ? -15.355 13.564 -11.190 1.00 94.75 296 VAL A C 1
ATOM 2221 O O . VAL A 1 296 ? -14.672 13.358 -12.193 1.00 94.75 296 VAL A O 1
ATOM 2224 N N . ALA A 1 297 ? -15.982 14.727 -11.000 1.00 95.00 297 ALA A N 1
ATOM 2225 C CA . ALA A 1 297 ? -15.909 15.827 -11.960 1.00 95.00 297 ALA A CA 1
ATOM 2226 C C . ALA A 1 297 ? -14.454 16.298 -12.166 1.00 95.00 297 ALA A C 1
ATOM 2228 O O . ALA A 1 297 ? -13.746 16.603 -11.208 1.00 95.00 297 ALA A O 1
ATOM 2229 N N . GLY A 1 298 ? -14.013 16.359 -13.426 1.00 94.56 298 GLY A N 1
ATOM 2230 C CA . GLY A 1 298 ? -12.639 16.734 -13.787 1.00 94.56 298 GLY A CA 1
ATOM 2231 C C . GLY A 1 298 ? -11.591 15.622 -13.632 1.00 94.56 298 GLY A C 1
ATOM 2232 O O . GLY A 1 298 ? -10.405 15.895 -13.816 1.00 94.56 298 GLY A O 1
ATOM 2233 N N . ALA A 1 299 ? -11.988 14.383 -13.320 1.00 96.81 299 ALA A N 1
ATOM 2234 C CA . ALA A 1 299 ? -11.062 13.256 -13.252 1.00 96.81 299 ALA A CA 1
ATOM 2235 C C . ALA A 1 299 ? -10.499 12.863 -14.629 1.00 96.81 299 ALA A C 1
ATOM 2237 O O . ALA A 1 299 ? -11.217 12.824 -15.628 1.00 96.81 299 ALA A O 1
ATOM 2238 N N . ASN A 1 300 ? -9.203 12.540 -14.684 1.00 97.62 300 ASN A N 1
ATOM 2239 C CA . ASN A 1 300 ? -8.486 12.245 -15.926 1.00 97.62 300 ASN A CA 1
ATOM 2240 C C . ASN A 1 300 ? -7.705 10.918 -15.842 1.00 97.62 300 ASN A C 1
ATOM 2242 O O . ASN A 1 300 ? -6.631 10.853 -15.240 1.00 97.62 300 ASN A O 1
ATOM 2246 N N . ARG A 1 301 ? -8.215 9.865 -16.503 1.00 97.31 301 ARG A N 1
ATOM 2247 C CA . ARG A 1 301 ? -7.592 8.525 -16.515 1.00 97.31 301 ARG A CA 1
ATOM 2248 C C . ARG A 1 301 ? -6.208 8.533 -17.163 1.00 97.31 301 ARG A C 1
ATOM 2250 O O . ARG A 1 301 ? -5.321 7.825 -16.702 1.00 97.31 301 ARG A O 1
ATOM 2257 N N . ALA A 1 302 ? -5.999 9.350 -18.198 1.00 97.31 302 ALA A N 1
ATOM 2258 C CA . ALA A 1 302 ? -4.710 9.443 -18.882 1.00 97.31 302 ALA A CA 1
ATOM 2259 C C . ALA A 1 302 ? -3.623 10.061 -17.984 1.00 97.31 302 ALA A C 1
ATOM 2261 O O . ALA A 1 302 ? -2.473 9.635 -18.040 1.00 97.31 302 ALA A O 1
ATOM 2262 N N . ALA A 1 303 ? -3.989 11.001 -17.102 1.00 97.62 303 ALA A N 1
ATOM 2263 C CA . ALA A 1 303 ? -3.074 11.529 -16.090 1.00 97.62 303 ALA A CA 1
ATOM 2264 C C . ALA A 1 303 ? -2.668 10.442 -15.077 1.00 97.62 303 ALA A C 1
ATOM 2266 O O . ALA A 1 303 ? -1.479 10.257 -14.828 1.00 97.62 303 ALA A O 1
ATOM 2267 N N . ALA A 1 304 ? -3.628 9.656 -14.574 1.00 97.75 304 ALA A N 1
ATOM 2268 C CA . ALA A 1 304 ? -3.343 8.536 -13.673 1.00 97.75 304 ALA A CA 1
ATOM 2269 C C . ALA A 1 304 ? -2.477 7.441 -14.338 1.00 97.75 304 ALA A C 1
ATOM 2271 O O . ALA A 1 304 ? -1.538 6.950 -13.713 1.00 97.75 304 ALA A O 1
ATOM 2272 N N . ILE A 1 305 ? -2.723 7.118 -15.617 1.00 98.50 305 ILE A N 1
ATOM 2273 C CA . ILE A 1 305 ? -1.895 6.189 -16.414 1.00 98.50 305 ILE A CA 1
ATOM 2274 C C . ILE A 1 305 ? -0.459 6.715 -16.554 1.00 98.50 305 ILE A C 1
ATOM 2276 O O . ILE A 1 305 ? 0.484 5.959 -16.326 1.00 98.50 305 ILE A O 1
ATOM 2280 N N . LYS A 1 306 ? -0.279 8.007 -16.873 1.00 98.44 306 LYS A N 1
ATOM 2281 C CA . LYS A 1 306 ? 1.050 8.631 -16.976 1.00 98.44 306 LYS A CA 1
ATOM 2282 C C . LYS A 1 306 ? 1.784 8.637 -15.629 1.00 98.44 306 LYS A C 1
ATOM 2284 O O . LYS A 1 306 ? 2.988 8.401 -15.580 1.00 98.44 306 LYS A O 1
ATOM 2289 N N . SER A 1 307 ? 1.071 8.893 -14.531 1.00 98.44 307 SER A N 1
ATOM 2290 C CA . SER A 1 307 ? 1.639 8.836 -13.181 1.00 98.44 307 SER A CA 1
ATOM 2291 C C . SER A 1 307 ? 2.096 7.431 -12.805 1.00 98.44 307 SER A C 1
ATOM 2293 O O . SER A 1 307 ? 3.234 7.289 -12.365 1.00 98.44 307 SER A O 1
ATOM 2295 N N . PHE A 1 308 ? 1.274 6.400 -13.038 1.00 98.81 308 PHE A N 1
ATOM 2296 C CA . PHE A 1 308 ? 1.692 5.009 -12.839 1.00 98.81 308 PHE A CA 1
ATOM 2297 C C . PHE A 1 308 ? 2.947 4.679 -13.663 1.00 98.81 308 PHE A C 1
ATOM 2299 O O . PHE A 1 308 ? 3.926 4.188 -13.106 1.00 98.81 308 PHE A O 1
ATOM 2306 N N . GLU A 1 309 ? 2.960 5.021 -14.958 1.00 98.75 309 GLU A N 1
ATOM 2307 C CA . GLU A 1 309 ? 4.122 4.820 -15.834 1.00 98.75 309 GLU A CA 1
ATOM 2308 C C . GLU A 1 309 ? 5.388 5.475 -15.267 1.00 98.75 309 GLU A C 1
ATOM 2310 O O . GLU A 1 309 ? 6.446 4.850 -15.223 1.00 98.75 309 GLU A O 1
ATOM 2315 N N . GLY A 1 310 ? 5.288 6.717 -14.786 1.00 98.75 310 GLY A N 1
ATOM 2316 C CA . GLY A 1 310 ? 6.429 7.429 -14.222 1.00 98.75 310 GLY A CA 1
ATOM 2317 C C . GLY A 1 310 ? 6.950 6.818 -12.923 1.00 98.75 310 GLY A C 1
ATOM 2318 O O . GLY A 1 310 ? 8.170 6.704 -12.769 1.00 98.75 310 GLY A O 1
ATOM 2319 N N . TYR A 1 311 ? 6.067 6.376 -12.020 1.00 98.81 311 TYR A N 1
ATOM 2320 C CA . TYR A 1 311 ? 6.490 5.676 -10.803 1.00 98.81 311 TYR A CA 1
ATOM 2321 C C . TYR A 1 311 ? 7.078 4.290 -11.115 1.00 98.81 311 TYR A C 1
ATOM 2323 O O . TYR A 1 311 ? 8.077 3.899 -10.507 1.00 98.81 311 TYR A O 1
ATOM 2331 N N . PHE A 1 312 ? 6.526 3.571 -12.098 1.00 98.62 312 PHE A N 1
ATOM 2332 C CA . PHE A 1 312 ? 7.031 2.272 -12.548 1.00 98.62 312 PHE A CA 1
ATOM 2333 C C . PHE A 1 312 ? 8.401 2.401 -13.226 1.00 98.62 312 PHE A C 1
ATOM 2335 O O . PHE A 1 312 ? 9.325 1.657 -12.906 1.00 98.62 312 PHE A O 1
ATOM 2342 N N . ASN A 1 313 ? 8.593 3.405 -14.084 1.00 97.94 313 ASN A N 1
ATOM 2343 C CA . ASN A 1 313 ? 9.889 3.698 -14.694 1.00 97.94 313 ASN A CA 1
ATOM 2344 C C . ASN A 1 313 ? 10.959 4.071 -13.654 1.00 97.94 313 ASN A C 1
ATOM 2346 O O . ASN A 1 313 ? 12.117 3.689 -13.820 1.00 97.94 313 ASN A O 1
ATOM 2350 N N . PHE A 1 314 ? 10.611 4.762 -12.562 1.00 98.06 314 PHE A N 1
ATOM 2351 C CA . PHE A 1 314 ? 11.577 5.005 -11.485 1.00 98.06 314 PHE A CA 1
ATOM 2352 C C . PHE A 1 314 ? 11.848 3.746 -10.641 1.00 98.06 314 PHE A C 1
ATOM 2354 O O . PHE A 1 314 ? 13.005 3.482 -10.325 1.00 98.06 314 PHE A O 1
ATOM 2361 N N . TRP A 1 315 ? 10.842 2.907 -10.363 1.00 97.44 315 TRP A N 1
ATOM 2362 C CA . TRP A 1 315 ? 11.042 1.603 -9.707 1.00 97.44 315 TRP A CA 1
ATOM 2363 C C . TRP A 1 315 ? 11.997 0.700 -10.507 1.00 97.44 315 TRP A C 1
ATOM 2365 O O . TRP A 1 315 ? 12.952 0.155 -9.952 1.00 97.44 315 TRP A O 1
ATOM 2375 N N . LYS A 1 316 ? 11.826 0.620 -11.835 1.00 94.25 316 LYS A N 1
ATOM 2376 C CA . LYS A 1 316 ? 12.772 -0.068 -12.733 1.00 94.25 316 LYS A CA 1
ATOM 2377 C C . LYS A 1 316 ? 14.183 0.535 -12.672 1.00 94.25 316 LYS A C 1
ATOM 2379 O O . LYS A 1 316 ? 15.155 -0.216 -12.651 1.00 94.25 316 LYS A O 1
ATOM 2384 N N . ASN A 1 317 ? 14.321 1.861 -12.583 1.00 93.06 317 ASN A N 1
ATOM 2385 C CA . ASN A 1 317 ? 15.630 2.514 -12.424 1.00 93.06 317 ASN A CA 1
ATOM 2386 C C . ASN A 1 317 ? 16.297 2.176 -11.079 1.00 93.06 317 ASN A C 1
ATOM 2388 O O . ASN A 1 317 ? 17.505 1.928 -11.051 1.00 93.06 317 ASN A O 1
ATOM 2392 N N . MET A 1 318 ? 15.530 2.116 -9.982 1.00 93.25 318 MET A N 1
ATOM 2393 C CA . MET A 1 318 ? 16.022 1.650 -8.680 1.00 93.25 318 MET A CA 1
ATOM 2394 C C . MET A 1 318 ? 16.583 0.229 -8.822 1.00 93.25 318 MET A C 1
ATOM 2396 O O . MET A 1 318 ? 17.770 0.018 -8.582 1.00 93.25 318 MET A O 1
ATOM 2400 N N . CYS A 1 319 ? 15.774 -0.699 -9.344 1.00 90.06 319 CYS A N 1
ATOM 2401 C CA . CYS A 1 319 ? 16.148 -2.088 -9.629 1.00 90.06 319 CYS A CA 1
ATOM 2402 C C . CYS A 1 319 ? 17.458 -2.199 -10.439 1.00 90.06 319 CYS A C 1
ATOM 2404 O O . CYS A 1 319 ? 18.407 -2.871 -10.025 1.00 90.06 319 CYS A O 1
ATOM 2406 N N . VAL A 1 320 ? 17.554 -1.483 -11.567 1.00 86.88 320 VAL A N 1
ATOM 2407 C CA . VAL A 1 320 ? 18.756 -1.477 -12.418 1.00 86.88 320 VAL A CA 1
ATOM 2408 C C . VAL A 1 320 ? 19.977 -0.958 -11.658 1.00 86.88 320 VAL A C 1
ATOM 2410 O O . VAL A 1 320 ? 21.035 -1.581 -11.736 1.00 86.88 320 VAL A O 1
ATOM 2413 N N . SER A 1 321 ? 19.858 0.128 -10.891 1.00 87.31 321 SER A N 1
ATOM 2414 C CA . SER A 1 321 ? 20.998 0.656 -10.128 1.00 87.31 321 SER A CA 1
ATOM 2415 C C . SER A 1 321 ? 21.446 -0.274 -8.990 1.00 87.31 321 SER A C 1
ATOM 2417 O O . SER A 1 321 ? 22.644 -0.414 -8.759 1.00 87.31 321 SER A O 1
ATOM 2419 N N . SER A 1 322 ? 20.526 -1.012 -8.365 1.00 87.62 322 SER A N 1
ATOM 2420 C CA . SER A 1 322 ? 20.842 -2.039 -7.361 1.00 87.62 322 SER A CA 1
ATOM 2421 C C . SER A 1 322 ? 21.586 -3.246 -7.926 1.00 87.62 322 SER A C 1
ATOM 2423 O O . SER A 1 322 ? 22.462 -3.803 -7.265 1.00 87.62 322 SER A O 1
ATOM 2425 N N . SER A 1 323 ? 21.312 -3.627 -9.179 1.00 78.06 323 SER A N 1
ATOM 2426 C CA . SER A 1 323 ? 22.069 -4.691 -9.856 1.00 78.06 323 SER A CA 1
ATOM 2427 C C . SER A 1 323 ? 23.549 -4.350 -10.099 1.00 78.06 323 SER A C 1
ATOM 2429 O O . SER A 1 323 ? 24.342 -5.244 -10.378 1.00 78.06 323 SER A O 1
ATOM 2431 N N . GLN A 1 324 ? 23.938 -3.076 -9.963 1.00 74.50 324 GLN A N 1
ATOM 2432 C CA . GLN A 1 324 ? 25.307 -2.593 -10.180 1.00 74.50 324 GLN A CA 1
ATOM 2433 C C . GLN A 1 324 ? 26.152 -2.558 -8.892 1.00 74.50 324 GLN A C 1
ATOM 2435 O O . GLN A 1 324 ? 27.329 -2.207 -8.946 1.00 74.50 324 GLN A O 1
ATOM 2440 N N . HIS A 1 325 ? 25.590 -2.927 -7.734 1.00 69.19 325 HIS A N 1
ATOM 2441 C CA . HIS A 1 325 ? 26.335 -3.033 -6.479 1.00 69.19 325 HIS A CA 1
ATOM 2442 C C . HIS A 1 325 ? 26.991 -4.415 -6.302 1.00 69.19 325 HIS A C 1
ATOM 2444 O O . HIS A 1 325 ? 26.301 -5.432 -6.234 1.00 69.19 325 HIS A O 1
ATOM 2450 N N . ASP A 1 326 ? 28.309 -4.430 -6.047 1.00 64.06 326 ASP A N 1
ATOM 2451 C CA . ASP A 1 326 ? 29.152 -5.608 -5.719 1.00 64.06 326 ASP A CA 1
ATOM 2452 C C . ASP A 1 326 ? 28.670 -6.460 -4.514 1.00 64.06 326 ASP A C 1
ATOM 2454 O O . ASP A 1 326 ? 29.299 -7.451 -4.138 1.00 64.06 326 ASP A O 1
ATOM 2458 N N . ARG A 1 327 ? 27.590 -6.047 -3.843 1.00 65.94 327 ARG A N 1
ATOM 2459 C CA . ARG A 1 327 ? 27.036 -6.650 -2.622 1.00 65.94 327 ARG A CA 1
ATOM 2460 C C . ARG A 1 327 ? 25.575 -7.090 -2.776 1.00 65.94 327 ARG A C 1
ATOM 2462 O O . ARG A 1 327 ? 24.889 -7.264 -1.772 1.00 65.94 327 ARG A O 1
ATOM 2469 N N . HIS A 1 328 ? 25.080 -7.272 -4.001 1.00 70.44 328 HIS A N 1
ATOM 2470 C CA . HIS A 1 328 ? 23.714 -7.746 -4.221 1.00 70.44 328 HIS A CA 1
ATOM 2471 C C . HIS A 1 328 ? 23.481 -9.138 -3.587 1.00 70.44 328 HIS A C 1
ATOM 2473 O O . HIS A 1 328 ? 24.203 -10.106 -3.840 1.00 70.44 328 HIS A O 1
ATOM 2479 N N . CYS A 1 329 ? 22.442 -9.276 -2.760 1.00 76.25 329 CYS A N 1
ATOM 2480 C CA . CYS A 1 329 ? 22.142 -10.549 -2.080 1.00 76.25 329 CYS A CA 1
ATOM 2481 C C . CYS A 1 329 ? 21.206 -11.472 -2.879 1.00 76.25 329 CYS A C 1
ATOM 2483 O O . CYS A 1 329 ? 21.057 -12.648 -2.547 1.00 76.25 329 CYS A O 1
ATOM 2485 N N . GLN A 1 330 ? 20.617 -10.962 -3.963 1.00 81.88 330 GLN A N 1
ATOM 2486 C CA . GLN A 1 330 ? 19.660 -11.654 -4.830 1.00 81.88 330 GLN A CA 1
ATOM 2487 C C . GLN A 1 330 ? 20.364 -12.601 -5.823 1.00 81.88 330 GLN A C 1
ATOM 2489 O O . GLN A 1 330 ? 20.328 -12.426 -7.037 1.00 81.88 330 GLN A O 1
ATOM 2494 N N . ASN A 1 331 ? 21.075 -13.600 -5.297 1.00 73.38 331 ASN A N 1
ATOM 2495 C CA . ASN A 1 331 ? 21.997 -14.412 -6.088 1.00 73.38 331 ASN A CA 1
ATOM 2496 C C . ASN A 1 331 ? 21.339 -15.613 -6.809 1.00 73.38 331 ASN A C 1
ATOM 2498 O O . ASN A 1 331 ? 20.664 -16.465 -6.213 1.00 73.38 331 ASN A O 1
ATOM 2502 N N . GLY A 1 332 ? 21.643 -15.728 -8.105 1.00 60.47 332 GLY A N 1
ATOM 2503 C CA . GLY A 1 332 ? 21.360 -16.882 -8.963 1.00 60.47 332 GLY A CA 1
ATOM 2504 C C . GLY A 1 332 ? 20.022 -16.830 -9.714 1.00 60.47 332 GLY A C 1
ATOM 2505 O O . GLY A 1 332 ? 19.017 -16.339 -9.206 1.00 60.47 332 GLY A O 1
ATOM 2506 N N . GLY A 1 333 ? 20.008 -17.423 -10.912 1.00 59.47 333 GLY A N 1
ATOM 2507 C CA . GLY A 1 333 ? 18.932 -17.254 -11.900 1.00 59.47 333 GLY A CA 1
ATOM 2508 C C . GLY A 1 333 ? 19.133 -15.998 -12.756 1.00 59.47 333 GLY A C 1
ATOM 2509 O O . GLY A 1 333 ? 20.084 -15.251 -12.539 1.00 59.47 333 GLY A O 1
ATOM 2510 N N . ASN A 1 334 ? 18.234 -15.760 -13.714 1.00 61.66 334 ASN A N 1
ATOM 2511 C CA . ASN A 1 334 ? 18.235 -14.551 -14.550 1.00 61.66 334 ASN A CA 1
ATOM 2512 C C . ASN A 1 334 ? 17.588 -13.360 -13.809 1.00 61.66 334 ASN A C 1
ATOM 2514 O O . ASN A 1 334 ? 16.620 -12.777 -14.290 1.00 61.66 334 ASN A O 1
ATOM 2518 N N . TYR A 1 335 ? 18.100 -13.045 -12.620 1.00 69.19 335 TYR A N 1
ATOM 2519 C CA . TYR A 1 335 ? 17.699 -11.900 -11.799 1.00 69.19 335 TYR A CA 1
ATOM 2520 C C . TYR A 1 335 ? 18.898 -10.966 -11.618 1.00 69.19 335 TYR A C 1
ATOM 2522 O O . TYR A 1 335 ? 20.040 -11.427 -11.640 1.00 69.19 335 TYR A O 1
ATOM 2530 N N . CYS A 1 336 ? 18.657 -9.664 -11.434 1.00 66.81 336 CYS A N 1
ATOM 2531 C CA . CYS A 1 336 ? 19.721 -8.667 -11.220 1.00 66.81 336 CYS A CA 1
ATOM 2532 C C . CYS A 1 336 ? 20.801 -8.648 -12.326 1.00 66.81 336 CYS A C 1
ATOM 2534 O O . CYS A 1 336 ? 21.966 -8.376 -12.052 1.00 66.81 336 CYS A O 1
ATOM 2536 N N . SER A 1 337 ? 20.475 -8.995 -13.573 1.00 61.91 337 SER A N 1
ATOM 2537 C CA . SER A 1 337 ? 21.465 -9.098 -14.659 1.00 61.91 337 SER A CA 1
ATOM 2538 C C . SER A 1 337 ? 20.816 -8.759 -15.998 1.00 61.91 337 SER A C 1
ATOM 2540 O O . SER A 1 337 ? 20.430 -9.649 -16.753 1.00 61.91 337 SER A O 1
ATOM 2542 N N . GLY A 1 338 ? 20.597 -7.461 -16.243 1.00 61.09 338 GLY A N 1
ATOM 2543 C CA . GLY A 1 338 ? 19.808 -6.978 -17.390 1.00 61.09 338 GLY A CA 1
ATOM 2544 C C . GLY A 1 338 ? 18.336 -7.414 -17.340 1.00 61.09 338 GLY A C 1
ATOM 2545 O O . GLY A 1 338 ? 17.712 -7.621 -18.375 1.00 61.09 338 GLY A O 1
ATOM 2546 N N . SER A 1 339 ? 17.819 -7.637 -16.134 1.00 66.25 339 SER A N 1
ATOM 2547 C CA . SER A 1 339 ? 16.577 -8.355 -15.843 1.00 66.25 339 SER A CA 1
ATOM 2548 C C . SER A 1 339 ? 15.977 -7.871 -14.522 1.00 66.25 339 SER A C 1
ATOM 2550 O O . SER A 1 339 ? 16.627 -7.145 -13.766 1.00 66.25 339 SER A O 1
ATOM 2552 N N . VAL A 1 340 ? 14.734 -8.278 -14.258 1.00 79.44 340 VAL A N 1
ATOM 2553 C CA . VAL A 1 340 ? 13.975 -7.920 -13.053 1.00 79.44 340 VAL A CA 1
ATOM 2554 C C . VAL A 1 340 ? 14.753 -8.255 -11.778 1.00 79.44 340 VAL A C 1
ATOM 2556 O O . VAL A 1 340 ? 15.467 -9.258 -11.690 1.00 79.44 340 VAL A O 1
ATOM 2559 N N . CYS A 1 341 ? 14.587 -7.412 -10.770 1.00 84.00 341 CYS A N 1
ATOM 2560 C CA . CYS A 1 341 ? 14.993 -7.664 -9.398 1.00 84.00 341 CYS A CA 1
ATOM 2561 C C . CYS A 1 341 ? 14.087 -6.885 -8.441 1.00 84.00 341 CYS A C 1
ATOM 2563 O O . CYS A 1 341 ? 13.178 -6.168 -8.863 1.00 84.00 341 CYS A O 1
ATOM 2565 N N . LEU A 1 342 ? 14.343 -7.060 -7.152 1.00 91.38 342 LEU A N 1
ATOM 2566 C CA . LEU A 1 342 ? 13.831 -6.214 -6.083 1.00 91.38 342 LEU A CA 1
ATOM 2567 C C . LEU A 1 342 ? 14.837 -5.056 -5.887 1.00 91.38 342 LEU A C 1
ATOM 2569 O O . LEU A 1 342 ? 16.046 -5.321 -5.893 1.00 91.38 342 LEU A O 1
ATOM 2573 N N . PRO A 1 343 ? 14.421 -3.784 -5.773 1.00 92.81 343 PRO A N 1
ATOM 2574 C CA . PRO A 1 343 ? 15.352 -2.673 -5.590 1.00 92.81 343 PRO A CA 1
ATOM 2575 C C . PRO A 1 343 ? 15.971 -2.697 -4.190 1.00 92.81 343 PRO A C 1
ATOM 2577 O O . PRO A 1 343 ? 15.358 -3.172 -3.241 1.00 92.81 343 PRO A O 1
ATOM 2580 N N . ASP A 1 344 ? 17.160 -2.118 -4.021 1.00 91.81 344 ASP A N 1
ATOM 2581 C CA . ASP A 1 344 ? 17.668 -1.830 -2.676 1.00 91.81 344 ASP A CA 1
ATOM 2582 C C . ASP A 1 344 ? 16.728 -0.860 -1.944 1.00 91.81 344 ASP A C 1
ATOM 2584 O O . ASP A 1 344 ? 16.049 -0.034 -2.563 1.00 91.81 344 ASP A O 1
ATOM 2588 N N . TRP A 1 345 ? 16.721 -0.909 -0.613 1.00 92.38 345 TRP A N 1
ATOM 2589 C CA . TRP A 1 345 ? 15.727 -0.194 0.176 1.00 92.38 345 TRP A CA 1
ATOM 2590 C C . TRP A 1 345 ? 15.836 1.336 0.108 1.00 92.38 345 TRP A C 1
ATOM 2592 O O . TRP A 1 345 ? 14.843 1.993 0.421 1.00 92.38 345 TRP A O 1
ATOM 2602 N N . LYS A 1 346 ? 16.982 1.908 -0.307 1.00 92.69 346 LYS A N 1
ATOM 2603 C CA . LYS A 1 346 ? 17.226 3.362 -0.348 1.00 92.69 346 LYS A CA 1
ATOM 2604 C C . LYS A 1 346 ? 18.056 3.822 -1.551 1.00 92.69 346 LYS A C 1
ATOM 2606 O O . LYS A 1 346 ? 19.145 3.311 -1.806 1.00 92.69 346 LYS A O 1
ATOM 2611 N N . HIS A 1 347 ? 17.552 4.853 -2.229 1.00 94.12 347 HIS A N 1
ATOM 2612 C CA . HIS A 1 347 ? 18.100 5.463 -3.447 1.00 94.12 347 HIS A CA 1
ATOM 2613 C C . HIS A 1 347 ? 18.095 6.994 -3.345 1.00 94.12 347 HIS A C 1
ATOM 2615 O O . HIS A 1 347 ? 17.348 7.577 -2.554 1.00 94.12 347 HIS A O 1
ATOM 2621 N N . TRP A 1 348 ? 18.882 7.678 -4.174 1.00 94.81 348 TRP A N 1
ATOM 2622 C CA . TRP A 1 348 ? 18.691 9.116 -4.409 1.00 94.81 348 TRP A CA 1
ATOM 2623 C C . TRP A 1 348 ? 17.407 9.352 -5.208 1.00 94.81 348 TRP A C 1
ATOM 2625 O O . TRP A 1 348 ? 17.078 8.563 -6.092 1.00 94.81 348 TRP A O 1
ATOM 2635 N N . LYS A 1 349 ? 16.708 10.475 -4.991 1.00 95.00 349 LYS A N 1
ATOM 2636 C CA . LYS A 1 349 ? 15.509 10.811 -5.792 1.00 95.00 349 LYS A CA 1
ATOM 2637 C C . LYS A 1 349 ? 15.783 11.027 -7.287 1.00 95.00 349 LYS A C 1
ATOM 2639 O O . LYS A 1 349 ? 14.866 10.917 -8.091 1.00 95.00 349 LYS A O 1
ATOM 2644 N N . THR A 1 350 ? 17.041 11.268 -7.655 1.00 94.50 350 THR A N 1
ATOM 2645 C CA . THR A 1 350 ? 17.541 11.346 -9.039 1.00 94.50 350 THR A CA 1
ATOM 2646 C C . THR A 1 350 ? 17.951 9.987 -9.625 1.00 94.50 350 THR A C 1
ATOM 2648 O O . THR A 1 350 ? 18.440 9.929 -10.751 1.00 94.50 350 THR A O 1
ATOM 2651 N N . GLY A 1 351 ? 17.775 8.893 -8.876 1.00 89.62 351 GLY A N 1
ATOM 2652 C CA . GLY A 1 351 ? 18.250 7.553 -9.218 1.00 89.62 351 GLY A CA 1
ATOM 2653 C C . GLY A 1 351 ? 19.672 7.269 -8.721 1.00 89.62 351 GLY A C 1
ATOM 2654 O O . GLY A 1 351 ? 20.446 8.183 -8.433 1.00 89.62 351 GLY A O 1
ATOM 2655 N N . GLY A 1 352 ? 20.004 5.980 -8.627 1.00 88.94 352 GLY A N 1
ATOM 2656 C CA . GLY A 1 352 ? 21.243 5.486 -8.027 1.00 88.94 352 GLY A CA 1
ATOM 2657 C C . GLY A 1 352 ? 21.027 5.001 -6.593 1.00 88.94 352 GLY A C 1
ATOM 2658 O O . GLY A 1 352 ? 20.450 5.712 -5.765 1.00 88.94 352 GLY A O 1
ATOM 2659 N N . SER A 1 353 ? 21.520 3.794 -6.315 1.00 89.56 353 SER A N 1
ATOM 2660 C CA . SER A 1 353 ? 21.445 3.158 -5.000 1.00 89.56 353 SER A CA 1
ATOM 2661 C C . SER A 1 353 ? 22.352 3.851 -3.972 1.00 89.56 353 SER A C 1
ATOM 2663 O O . SER A 1 353 ? 23.378 4.439 -4.321 1.00 89.56 353 SER A O 1
ATOM 2665 N N . VAL A 1 354 ? 21.950 3.812 -2.698 1.00 88.31 354 VAL A N 1
ATOM 2666 C CA . VAL A 1 354 ? 22.662 4.429 -1.559 1.00 88.31 354 VAL A CA 1
ATOM 2667 C C . VAL A 1 354 ? 23.038 3.385 -0.511 1.00 88.31 354 VAL A C 1
ATOM 2669 O O . VAL A 1 354 ? 24.142 3.412 0.024 1.00 88.31 354 VAL A O 1
ATOM 2672 N N . GLU A 1 355 ? 22.126 2.455 -0.244 1.00 84.50 355 GLU A N 1
ATOM 2673 C CA . GLU A 1 355 ? 22.293 1.325 0.673 1.00 84.50 355 GLU A CA 1
ATOM 2674 C C . GLU A 1 355 ? 21.977 0.024 -0.074 1.00 84.50 355 GLU A C 1
ATOM 2676 O O . GLU A 1 355 ? 21.396 0.056 -1.151 1.00 84.50 355 GLU A O 1
ATOM 2681 N N . THR A 1 356 ? 22.343 -1.134 0.471 1.00 85.38 356 THR A N 1
ATOM 2682 C CA . THR A 1 356 ? 22.099 -2.440 -0.179 1.00 85.38 356 THR A CA 1
ATOM 2683 C C . THR A 1 356 ? 20.900 -3.175 0.411 1.00 85.38 356 THR A C 1
ATOM 2685 O O . THR A 1 356 ? 20.659 -3.048 1.604 1.00 85.38 356 THR A O 1
ATOM 2688 N N . GLY A 1 357 ? 20.250 -4.037 -0.375 1.00 87.19 357 GLY A N 1
ATOM 2689 C CA . GLY A 1 357 ? 19.245 -5.014 0.055 1.00 87.19 357 GLY A CA 1
ATOM 2690 C C . GLY A 1 357 ? 17.810 -4.491 0.011 1.00 87.19 357 GLY A C 1
ATOM 2691 O O . GLY A 1 357 ? 17.547 -3.370 0.434 1.00 87.19 357 GLY A O 1
ATOM 2692 N N . ALA A 1 358 ? 16.888 -5.310 -0.499 1.00 90.94 358 ALA A N 1
ATOM 2693 C CA . ALA A 1 358 ? 15.478 -4.962 -0.667 1.00 90.94 358 ALA A CA 1
ATOM 2694 C C . ALA A 1 358 ? 14.670 -5.076 0.635 1.00 90.94 358 ALA A C 1
ATOM 2696 O O . ALA A 1 358 ? 15.023 -5.876 1.508 1.00 90.94 358 ALA A O 1
ATOM 2697 N N . ALA A 1 359 ? 13.590 -4.294 0.741 1.00 91.25 359 ALA A N 1
ATOM 2698 C CA . ALA A 1 359 ? 12.664 -4.272 1.876 1.00 91.25 359 ALA A CA 1
ATOM 2699 C C . ALA A 1 359 ? 11.333 -4.963 1.495 1.00 91.25 359 ALA A C 1
ATOM 2701 O O . ALA A 1 359 ? 10.684 -4.522 0.546 1.00 91.25 359 ALA A O 1
ATOM 2702 N N . PRO A 1 360 ? 10.891 -6.031 2.190 1.00 91.25 360 PRO A N 1
ATOM 2703 C CA . PRO A 1 360 ? 9.802 -6.868 1.685 1.00 91.25 360 PRO A CA 1
ATOM 2704 C C . PRO A 1 360 ? 8.425 -6.206 1.695 1.00 91.25 360 PRO A C 1
ATOM 2706 O O . PRO A 1 360 ? 7.632 -6.479 0.802 1.00 91.25 360 PRO A O 1
ATOM 2709 N N . ASP A 1 361 ? 8.149 -5.324 2.655 1.00 91.75 361 ASP A N 1
ATOM 2710 C CA . ASP A 1 361 ? 6.915 -4.535 2.687 1.00 91.75 361 ASP A CA 1
ATOM 2711 C C . ASP A 1 361 ? 6.792 -3.608 1.470 1.00 91.75 361 ASP A C 1
ATOM 2713 O O . ASP A 1 361 ? 5.713 -3.471 0.901 1.00 91.75 361 ASP A O 1
ATOM 2717 N N . ALA A 1 362 ? 7.910 -3.043 1.015 1.00 95.69 362 ALA A N 1
ATOM 2718 C CA . ALA A 1 362 ? 7.955 -2.284 -0.227 1.00 95.69 362 ALA A CA 1
ATOM 2719 C C . ALA A 1 362 ? 7.775 -3.160 -1.475 1.00 95.69 362 ALA A C 1
ATOM 2721 O O . ALA A 1 362 ? 7.090 -2.776 -2.423 1.00 95.69 362 ALA A O 1
ATOM 2722 N N . ASP A 1 363 ? 8.408 -4.333 -1.496 1.00 96.31 363 ASP A N 1
ATOM 2723 C CA . ASP A 1 363 ? 8.331 -5.241 -2.638 1.00 96.31 363 ASP A CA 1
ATOM 2724 C C . ASP A 1 363 ? 6.901 -5.765 -2.845 1.00 96.31 363 ASP A C 1
ATOM 2726 O O . ASP A 1 363 ? 6.405 -5.755 -3.971 1.00 96.31 363 ASP A O 1
ATOM 2730 N N . GLU A 1 364 ? 6.203 -6.175 -1.778 1.00 94.88 364 GLU A N 1
ATOM 2731 C CA . GLU A 1 364 ? 4.826 -6.678 -1.882 1.00 94.88 364 GLU A CA 1
ATOM 2732 C C . GLU A 1 364 ? 3.824 -5.588 -2.308 1.00 94.88 364 GLU A C 1
ATOM 2734 O O . GLU A 1 364 ? 2.946 -5.861 -3.131 1.00 94.88 364 GLU A O 1
ATOM 2739 N N . ASP A 1 365 ? 3.980 -4.349 -1.825 1.00 98.31 365 ASP A N 1
ATOM 2740 C CA . ASP A 1 365 ? 3.125 -3.217 -2.210 1.00 98.31 365 ASP A CA 1
ATOM 2741 C C . ASP A 1 365 ? 3.358 -2.776 -3.661 1.00 98.31 365 ASP A C 1
ATOM 2743 O O . ASP A 1 365 ? 2.401 -2.516 -4.398 1.00 98.31 365 ASP A O 1
ATOM 2747 N N . ALA A 1 366 ? 4.617 -2.749 -4.110 1.00 98.62 366 ALA A N 1
ATOM 2748 C CA . ALA A 1 366 ? 4.956 -2.411 -5.488 1.00 98.62 366 ALA A CA 1
ATOM 2749 C C . ALA A 1 366 ? 4.422 -3.461 -6.470 1.00 98.62 366 ALA A C 1
ATOM 2751 O O . ALA A 1 366 ? 3.822 -3.100 -7.485 1.00 98.62 366 ALA A O 1
ATOM 2752 N N . ILE A 1 367 ? 4.589 -4.755 -6.163 1.00 98.44 367 ILE A N 1
ATOM 2753 C CA . ILE A 1 367 ? 4.090 -5.844 -7.011 1.00 98.44 367 ILE A CA 1
ATOM 2754 C C . ILE A 1 367 ? 2.565 -5.776 -7.133 1.00 98.44 367 ILE A C 1
ATOM 2756 O O . ILE A 1 367 ? 2.051 -5.828 -8.251 1.00 98.44 367 ILE A O 1
ATOM 2760 N N . VAL A 1 368 ? 1.832 -5.597 -6.027 1.00 98.56 368 VAL A N 1
ATOM 2761 C CA . VAL A 1 368 ? 0.368 -5.462 -6.091 1.00 98.56 368 VAL A CA 1
ATOM 2762 C C . VAL A 1 368 ? -0.044 -4.209 -6.866 1.00 98.56 368 VAL A C 1
ATOM 2764 O O . VAL A 1 368 ? -0.910 -4.302 -7.734 1.00 98.56 368 VAL A O 1
ATOM 2767 N N . GLY A 1 369 ? 0.595 -3.056 -6.639 1.00 98.75 369 GLY A N 1
ATOM 2768 C CA . GLY A 1 369 ? 0.321 -1.836 -7.407 1.00 98.75 369 GLY A CA 1
ATOM 2769 C C . GLY A 1 369 ? 0.463 -2.034 -8.921 1.00 98.75 369 GLY A C 1
ATOM 2770 O O . GLY A 1 369 ? -0.406 -1.616 -9.690 1.00 98.75 369 GLY A O 1
ATOM 2771 N N . ILE A 1 370 ? 1.509 -2.749 -9.348 1.00 98.81 370 ILE A N 1
ATOM 2772 C CA . ILE A 1 370 ? 1.744 -3.106 -10.753 1.00 98.81 370 ILE A CA 1
ATOM 2773 C C . ILE A 1 370 ? 0.666 -4.076 -11.269 1.00 98.81 370 ILE A C 1
ATOM 2775 O O . ILE A 1 370 ? 0.086 -3.825 -12.327 1.00 98.81 370 ILE A O 1
ATOM 2779 N N . ILE A 1 371 ? 0.334 -5.137 -10.523 1.00 98.75 371 ILE A N 1
ATOM 2780 C CA . ILE A 1 371 ? -0.725 -6.099 -10.885 1.00 98.75 371 ILE A CA 1
ATOM 2781 C C . ILE A 1 371 ? -2.077 -5.392 -11.071 1.00 98.75 371 ILE A C 1
ATOM 2783 O O . ILE A 1 371 ? -2.789 -5.653 -12.045 1.00 98.75 371 ILE A O 1
ATOM 2787 N N . LEU A 1 372 ? -2.434 -4.459 -10.185 1.00 98.75 372 LEU A N 1
ATOM 2788 C CA . LEU A 1 372 ? -3.689 -3.709 -10.269 1.00 98.75 372 LEU A CA 1
ATOM 2789 C C . LEU A 1 372 ? -3.712 -2.748 -11.464 1.00 98.75 372 LEU A C 1
ATOM 2791 O O . LEU A 1 372 ? -4.721 -2.689 -12.166 1.00 98.75 372 LEU A O 1
ATOM 2795 N N . ALA A 1 373 ? -2.607 -2.061 -11.764 1.00 98.69 373 ALA A N 1
ATOM 2796 C CA . ALA A 1 373 ? -2.506 -1.217 -12.955 1.00 98.69 373 ALA A CA 1
ATOM 2797 C C . ALA A 1 373 ? -2.605 -2.027 -14.263 1.00 98.69 373 ALA A C 1
ATOM 2799 O O . ALA A 1 373 ? -3.298 -1.608 -15.190 1.00 98.69 373 ALA A O 1
ATOM 2800 N N . VAL A 1 374 ? -1.985 -3.212 -14.324 1.00 98.38 374 VAL A N 1
ATOM 2801 C CA . VAL A 1 374 ? -2.134 -4.165 -15.440 1.00 98.38 374 VAL A CA 1
ATOM 2802 C C . VAL A 1 374 ? -3.598 -4.605 -15.575 1.00 98.38 374 VAL A C 1
ATOM 2804 O O . VAL A 1 374 ? -4.163 -4.519 -16.664 1.00 98.38 374 VAL A O 1
ATOM 2807 N N . SER A 1 375 ? -4.252 -4.979 -14.470 1.00 97.69 375 SER A N 1
ATOM 2808 C CA . SER A 1 375 ? -5.679 -5.362 -14.436 1.00 97.69 375 SER A CA 1
ATOM 2809 C C . SER A 1 375 ? -6.598 -4.240 -14.933 1.00 97.69 375 SER A C 1
ATOM 2811 O O . SER A 1 375 ? -7.552 -4.475 -15.674 1.00 97.69 375 SER A O 1
ATOM 2813 N N . ALA A 1 376 ? -6.289 -2.997 -14.559 1.00 97.62 376 ALA A N 1
ATOM 2814 C CA . ALA A 1 376 ? -7.074 -1.815 -14.893 1.00 97.62 376 ALA A CA 1
ATOM 2815 C C . ALA A 1 376 ? -7.147 -1.507 -16.395 1.00 97.62 376 ALA A C 1
ATOM 2817 O O . ALA A 1 376 ? -8.111 -0.870 -16.823 1.00 97.62 376 ALA A O 1
ATOM 2818 N N . VAL A 1 377 ? -6.138 -1.927 -17.171 1.00 97.44 377 VAL A N 1
ATOM 2819 C CA . VAL A 1 377 ? -6.007 -1.651 -18.615 1.00 97.44 377 VAL A CA 1
ATOM 2820 C C . VAL A 1 377 ? -6.013 -2.917 -19.483 1.00 97.44 377 VAL A C 1
ATOM 2822 O O . VAL A 1 377 ? -5.947 -2.831 -20.708 1.00 97.44 377 VAL A O 1
ATOM 2825 N N . ALA A 1 378 ? -6.126 -4.108 -18.886 1.00 95.31 378 ALA A N 1
ATOM 2826 C CA . ALA A 1 378 ? -6.118 -5.381 -19.609 1.00 95.31 378 ALA A CA 1
ATOM 2827 C C . ALA A 1 378 ? -7.234 -5.501 -20.663 1.00 95.31 378 ALA A C 1
ATOM 2829 O O . ALA A 1 378 ? -7.022 -6.084 -21.726 1.00 95.31 378 ALA A O 1
ATOM 2830 N N . ASN A 1 379 ? -8.387 -4.877 -20.415 1.00 93.19 379 ASN A N 1
ATOM 2831 C CA . ASN A 1 379 ? -9.518 -4.836 -21.347 1.00 93.19 379 ASN A CA 1
ATOM 2832 C C . ASN A 1 379 ? -9.566 -3.552 -22.203 1.00 93.19 379 ASN A C 1
ATOM 2834 O O . ASN A 1 379 ? -10.510 -3.366 -22.969 1.00 93.19 379 ASN A O 1
ATOM 2838 N N . ASP A 1 380 ? -8.549 -2.682 -22.132 1.00 95.06 380 ASP A N 1
ATOM 2839 C CA . ASP A 1 380 ? -8.446 -1.522 -23.022 1.00 95.06 380 ASP A CA 1
ATOM 2840 C C . ASP A 1 380 ? -8.190 -1.983 -24.468 1.00 95.06 380 ASP A C 1
ATOM 2842 O O . ASP A 1 380 ? -7.336 -2.843 -24.725 1.00 95.06 380 ASP A O 1
ATOM 2846 N N . ILE A 1 381 ? -8.902 -1.357 -25.416 1.00 94.12 381 ILE A N 1
ATOM 2847 C CA . ILE A 1 381 ? -8.768 -1.589 -26.868 1.00 94.12 381 ILE A CA 1
ATOM 2848 C C . ILE A 1 381 ? -7.351 -1.237 -27.345 1.00 94.12 381 ILE A C 1
ATOM 2850 O O . ILE A 1 381 ? -6.766 -1.955 -28.151 1.00 94.12 381 ILE A O 1
ATOM 2854 N N . SER A 1 382 ? -6.790 -0.144 -26.820 1.00 95.50 382 SER A N 1
ATOM 2855 C CA . SER A 1 382 ? -5.399 0.261 -27.019 1.00 95.50 382 SER A CA 1
ATOM 2856 C C . SER A 1 382 ? -4.708 0.289 -25.663 1.00 95.50 382 SER A C 1
ATOM 2858 O O . SER A 1 382 ? -4.906 1.220 -24.884 1.00 95.50 382 SER A O 1
ATOM 2860 N N . LYS A 1 383 ? -3.906 -0.737 -25.379 1.00 96.88 383 LYS A N 1
ATOM 2861 C CA . LYS A 1 383 ? -3.152 -0.855 -24.126 1.00 96.88 383 LYS A CA 1
ATOM 2862 C C . LYS A 1 383 ? -2.029 0.193 -24.054 1.00 96.88 383 LYS A C 1
ATOM 2864 O O . LYS A 1 383 ? -1.463 0.538 -25.094 1.00 96.88 383 LYS A O 1
ATOM 2869 N N . PRO A 1 384 ? -1.677 0.699 -22.858 1.00 97.19 384 PRO A N 1
ATOM 2870 C CA . PRO A 1 384 ? -0.480 1.517 -22.673 1.00 97.19 384 PRO A CA 1
ATOM 2871 C C . PRO A 1 384 ? 0.794 0.754 -23.059 1.00 97.19 384 PRO A C 1
ATOM 2873 O O . PRO A 1 384 ? 0.875 -0.455 -22.851 1.00 97.19 384 PRO A O 1
ATOM 2876 N N . MET A 1 385 ? 1.820 1.460 -23.548 1.00 95.62 385 MET A N 1
ATOM 2877 C CA . MET A 1 385 ? 3.081 0.841 -24.001 1.00 95.62 385 MET A CA 1
ATOM 2878 C C . MET A 1 385 ? 3.808 0.044 -22.903 1.00 95.62 385 MET A C 1
ATOM 2880 O O . MET A 1 385 ? 4.561 -0.874 -23.209 1.00 95.62 385 MET A O 1
ATOM 2884 N N . TRP A 1 386 ? 3.573 0.377 -21.631 1.00 96.50 386 TRP A N 1
ATOM 2885 C CA . TRP A 1 386 ? 4.146 -0.321 -20.481 1.00 96.50 386 TRP A CA 1
ATOM 2886 C C . TRP A 1 386 ? 3.437 -1.637 -20.121 1.00 96.50 386 TRP A C 1
ATOM 2888 O O . TRP A 1 386 ? 3.941 -2.346 -19.257 1.00 96.50 386 TRP A O 1
ATOM 2898 N N . TYR A 1 387 ? 2.289 -1.980 -20.723 1.00 97.56 387 TYR A N 1
ATOM 2899 C CA . TYR A 1 387 ? 1.432 -3.088 -20.266 1.00 97.56 387 TYR A CA 1
ATOM 2900 C C . TYR A 1 387 ? 2.156 -4.442 -20.195 1.00 97.56 387 TYR A C 1
ATOM 2902 O O . TYR A 1 387 ? 2.200 -5.048 -19.125 1.00 97.56 387 TYR A O 1
ATOM 2910 N N . ASP A 1 388 ? 2.748 -4.906 -21.300 1.00 95.50 388 ASP A N 1
ATOM 2911 C CA . ASP A 1 388 ? 3.388 -6.229 -21.353 1.00 95.50 388 ASP A CA 1
ATOM 2912 C C . ASP A 1 388 ? 4.661 -6.290 -20.495 1.00 95.50 388 ASP A C 1
ATOM 2914 O O . ASP A 1 388 ? 4.938 -7.300 -19.845 1.00 95.50 388 ASP A O 1
ATOM 2918 N N . GLU A 1 389 ? 5.407 -5.182 -20.430 1.00 94.62 389 GLU A N 1
ATOM 2919 C CA . GLU A 1 389 ? 6.577 -5.047 -19.561 1.00 94.62 389 GLU A CA 1
ATOM 2920 C C . GLU A 1 389 ? 6.167 -5.111 -18.084 1.00 94.62 389 GLU A C 1
ATOM 2922 O O . GLU A 1 389 ? 6.731 -5.899 -17.334 1.00 94.62 389 GLU A O 1
ATOM 2927 N N . ALA A 1 390 ? 5.152 -4.348 -17.669 1.00 96.56 390 ALA A N 1
ATOM 2928 C CA . ALA A 1 390 ? 4.613 -4.350 -16.310 1.00 96.56 390 ALA A CA 1
ATOM 2929 C C . ALA A 1 390 ? 4.039 -5.720 -15.918 1.00 96.56 390 ALA A C 1
ATOM 2931 O O . ALA A 1 390 ? 4.298 -6.201 -14.814 1.00 96.56 390 ALA A O 1
ATOM 2932 N N . ARG A 1 391 ? 3.329 -6.390 -16.836 1.00 95.75 391 ARG A N 1
ATOM 2933 C CA . ARG A 1 391 ? 2.795 -7.745 -16.635 1.00 95.75 391 ARG A CA 1
ATOM 2934 C C . ARG A 1 391 ? 3.923 -8.764 -16.436 1.00 95.75 391 ARG A C 1
ATOM 2936 O O . ARG A 1 391 ? 3.866 -9.552 -15.495 1.00 95.75 391 ARG A O 1
ATOM 2943 N N . SER A 1 392 ? 4.977 -8.713 -17.256 1.00 93.44 392 SER A N 1
ATOM 2944 C CA . SER A 1 392 ? 6.169 -9.557 -17.076 1.00 93.44 392 SER A CA 1
ATOM 2945 C C . SER A 1 392 ? 7.003 -9.174 -15.848 1.00 93.44 392 SER A C 1
ATOM 2947 O O . SER A 1 392 ? 7.688 -10.040 -15.298 1.00 93.44 392 SER A O 1
ATOM 2949 N N . TRP A 1 393 ? 6.988 -7.906 -15.427 1.00 93.62 393 TRP A N 1
ATOM 2950 C CA . TRP A 1 393 ? 7.714 -7.435 -14.247 1.00 93.62 393 TRP A CA 1
ATOM 2951 C C . TRP A 1 393 ? 7.055 -7.946 -12.969 1.00 93.62 393 TRP A C 1
ATOM 2953 O O . TRP A 1 393 ? 7.748 -8.469 -12.103 1.00 93.62 393 TRP A O 1
ATOM 2963 N N . ALA A 1 394 ? 5.723 -7.875 -12.884 1.00 95.31 394 ALA A N 1
ATOM 2964 C CA . ALA A 1 394 ? 4.955 -8.425 -11.773 1.00 95.31 394 ALA A CA 1
ATOM 2965 C C . ALA A 1 394 ? 5.233 -9.923 -11.563 1.00 95.31 394 ALA A C 1
ATOM 2967 O O . ALA A 1 394 ? 5.600 -10.313 -10.459 1.00 95.31 394 ALA A O 1
ATOM 2968 N N . ASP A 1 395 ? 5.148 -10.751 -12.614 1.00 94.12 395 ASP A N 1
ATOM 2969 C CA . ASP A 1 395 ? 5.347 -12.205 -12.485 1.00 94.12 395 ASP A CA 1
ATOM 2970 C C . ASP A 1 395 ? 6.778 -12.556 -12.044 1.00 94.12 395 ASP A C 1
ATOM 2972 O O . ASP A 1 395 ? 6.987 -13.360 -11.131 1.00 94.12 395 ASP A O 1
ATOM 2976 N N . ALA A 1 396 ? 7.777 -11.891 -12.631 1.00 91.69 396 ALA A N 1
ATOM 2977 C CA . ALA A 1 396 ? 9.171 -12.076 -12.251 1.00 91.69 396 ALA A CA 1
ATOM 2978 C C . ALA A 1 396 ? 9.451 -11.603 -10.814 1.00 91.69 396 ALA A C 1
ATOM 2980 O O . ALA A 1 396 ? 10.157 -12.298 -10.075 1.00 91.69 396 ALA A O 1
ATOM 2981 N N . SER A 1 397 ? 8.893 -10.459 -10.400 1.00 93.12 397 SER A N 1
ATOM 2982 C CA . SER A 1 397 ? 9.035 -9.924 -9.043 1.00 93.12 397 SER A CA 1
ATOM 2983 C C . SER A 1 397 ? 8.301 -10.772 -7.998 1.00 93.12 397 SER A C 1
ATOM 2985 O O . SER A 1 397 ? 8.853 -10.957 -6.917 1.00 93.12 397 SER A O 1
ATOM 2987 N N . SER A 1 398 ? 7.146 -11.377 -8.306 1.00 92.06 398 SER A N 1
ATOM 2988 C CA . SER A 1 398 ? 6.480 -12.344 -7.416 1.00 92.06 398 SER A CA 1
ATOM 2989 C C . SER A 1 398 ? 7.372 -13.555 -7.119 1.00 92.06 398 SER A C 1
ATOM 2991 O O . SER A 1 398 ? 7.571 -13.903 -5.952 1.00 92.06 398 SER A O 1
ATOM 2993 N N . THR A 1 399 ? 8.003 -14.156 -8.136 1.00 89.19 399 THR A N 1
ATOM 2994 C CA . THR A 1 399 ? 8.991 -15.226 -7.898 1.00 89.19 399 THR A CA 1
ATOM 2995 C C . THR A 1 399 ? 10.236 -14.704 -7.164 1.00 89.19 399 THR A C 1
ATOM 2997 O O . THR A 1 399 ? 10.753 -15.393 -6.281 1.00 89.19 399 THR A O 1
ATOM 3000 N N . ALA A 1 400 ? 10.723 -13.495 -7.470 1.00 89.62 400 ALA A N 1
ATOM 3001 C CA . ALA A 1 400 ? 11.880 -12.910 -6.784 1.00 89.62 400 ALA A CA 1
ATOM 3002 C C . ALA A 1 400 ? 11.616 -12.680 -5.284 1.00 89.62 400 ALA A C 1
ATOM 3004 O O . ALA A 1 400 ? 12.462 -13.026 -4.458 1.00 89.62 400 ALA A O 1
ATOM 3005 N N . PHE A 1 401 ? 10.429 -12.185 -4.918 1.00 90.25 401 PHE A N 1
ATOM 3006 C CA . PHE A 1 401 ? 9.987 -12.018 -3.532 1.00 90.25 401 PHE A CA 1
ATOM 3007 C C . PHE A 1 401 ? 10.052 -13.347 -2.768 1.00 90.25 401 PHE A C 1
ATOM 3009 O O . PHE A 1 401 ? 10.730 -13.451 -1.743 1.00 90.25 401 PHE A O 1
ATOM 3016 N N . PHE A 1 402 ? 9.448 -14.408 -3.309 1.00 85.00 402 PHE A N 1
ATOM 3017 C CA . PHE A 1 402 ? 9.473 -15.735 -2.682 1.00 85.00 402 PHE A CA 1
ATOM 3018 C C . PHE A 1 402 ? 10.870 -16.360 -2.620 1.00 85.00 402 PHE A C 1
ATOM 3020 O O . PHE A 1 402 ? 11.179 -17.087 -1.677 1.00 85.00 402 PHE A O 1
ATOM 3027 N N . ARG A 1 403 ? 11.738 -16.064 -3.590 1.00 84.88 403 ARG A N 1
ATOM 3028 C CA . ARG A 1 403 ? 13.118 -16.559 -3.620 1.00 84.88 403 ARG A CA 1
ATOM 3029 C C . ARG A 1 403 ? 14.026 -15.849 -2.613 1.00 84.88 403 ARG A C 1
ATOM 3031 O O . ARG A 1 403 ? 14.873 -16.494 -1.994 1.00 84.88 403 ARG A O 1
ATOM 3038 N N . PHE A 1 404 ? 13.894 -14.531 -2.472 1.00 86.19 404 PHE A N 1
ATOM 3039 C CA . PHE A 1 404 ? 14.872 -13.703 -1.763 1.00 86.19 404 PHE A CA 1
ATOM 3040 C C . PHE A 1 404 ? 14.362 -13.147 -0.431 1.00 86.19 404 PHE A C 1
ATOM 3042 O O . PHE A 1 404 ? 15.121 -13.172 0.540 1.00 86.19 404 PHE A O 1
ATOM 3049 N N . ASN A 1 405 ? 13.089 -12.759 -0.332 1.00 86.94 405 ASN A N 1
ATOM 3050 C CA . ASN A 1 405 ? 12.503 -12.156 0.871 1.00 86.94 405 ASN A CA 1
ATOM 3051 C C . ASN A 1 405 ? 11.819 -13.163 1.805 1.00 86.94 405 ASN A C 1
ATOM 3053 O O . ASN A 1 405 ? 11.640 -12.866 2.982 1.00 86.94 405 ASN A O 1
ATOM 3057 N N . VAL A 1 406 ? 11.495 -14.369 1.338 1.00 81.69 406 VAL A N 1
ATOM 3058 C CA . VAL A 1 406 ? 10.891 -15.419 2.177 1.00 81.69 406 VAL A CA 1
ATOM 3059 C C . VAL A 1 406 ? 11.957 -16.402 2.679 1.00 81.69 406 VAL A C 1
ATOM 3061 O O . VAL A 1 406 ? 12.881 -16.772 1.952 1.00 81.69 406 VAL A O 1
ATOM 3064 N N . ASP A 1 407 ? 11.876 -16.810 3.944 1.00 77.00 407 ASP A N 1
ATOM 3065 C CA . ASP A 1 407 ? 12.633 -17.927 4.520 1.00 77.00 407 ASP A CA 1
ATOM 3066 C C . ASP A 1 407 ? 11.873 -19.242 4.293 1.00 77.00 407 ASP A C 1
ATOM 3068 O O . ASP A 1 407 ? 10.837 -19.506 4.907 1.00 77.00 407 ASP A O 1
ATOM 3072 N N . SER A 1 408 ? 12.409 -20.067 3.391 1.00 70.19 408 SER A N 1
ATOM 3073 C CA . SER A 1 408 ? 11.879 -21.381 3.023 1.00 70.19 408 SER A CA 1
ATOM 3074 C C . SER A 1 408 ? 12.492 -22.543 3.818 1.00 70.19 408 SER A C 1
ATOM 3076 O O . SER A 1 408 ? 12.194 -23.697 3.516 1.00 70.19 408 SER A O 1
ATOM 3078 N N . SER A 1 409 ? 13.365 -22.283 4.802 1.00 67.06 409 SER A N 1
ATOM 3079 C CA . SER A 1 409 ? 13.971 -23.342 5.633 1.00 67.06 409 SER A CA 1
ATOM 3080 C C . SER A 1 409 ? 12.974 -23.969 6.617 1.00 67.06 409 SER A C 1
ATOM 3082 O O . SER A 1 409 ? 13.151 -25.106 7.058 1.00 67.06 409 SER A O 1
ATOM 3084 N N . LYS A 1 410 ? 11.899 -23.240 6.933 1.00 62.25 410 LYS A N 1
ATOM 3085 C CA . LYS A 1 410 ? 10.833 -23.637 7.853 1.00 62.25 410 LYS A CA 1
ATOM 3086 C C . LYS A 1 410 ? 9.719 -24.323 7.056 1.00 62.25 410 LYS A C 1
ATOM 3088 O O . LYS A 1 410 ? 8.964 -23.693 6.325 1.00 62.25 410 LYS A O 1
ATOM 3093 N N . SER A 1 411 ? 9.628 -25.646 7.177 1.00 55.25 411 SER A N 1
ATOM 3094 C CA . SER A 1 411 ? 8.709 -26.478 6.380 1.00 55.25 411 SER A CA 1
ATOM 3095 C C . SER A 1 411 ? 7.248 -26.458 6.846 1.00 55.25 411 SER A C 1
ATOM 3097 O O . SER A 1 411 ? 6.380 -26.929 6.116 1.00 55.25 411 SER A O 1
ATOM 3099 N N . ALA A 1 412 ? 6.968 -25.934 8.044 1.00 52.97 412 ALA A N 1
ATOM 3100 C CA . ALA A 1 412 ? 5.619 -25.862 8.618 1.00 52.97 412 ALA A CA 1
ATOM 3101 C C . ALA A 1 412 ? 4.916 -24.508 8.391 1.00 52.97 412 ALA A C 1
ATOM 3103 O O . ALA A 1 412 ? 3.695 -24.434 8.484 1.00 52.97 412 ALA A O 1
ATOM 3104 N N . TYR A 1 413 ? 5.679 -23.443 8.130 1.00 57.53 413 TYR A N 1
ATOM 3105 C CA . TYR A 1 413 ? 5.200 -22.089 7.846 1.00 57.53 413 TYR A CA 1
ATOM 3106 C C . TYR A 1 413 ? 6.341 -21.288 7.209 1.00 57.53 413 TYR A C 1
ATOM 3108 O O . TYR A 1 413 ? 7.498 -21.438 7.600 1.00 57.53 413 TYR A O 1
ATOM 3116 N N . ARG A 1 414 ? 6.023 -20.428 6.240 1.00 67.81 414 ARG A N 1
ATOM 3117 C CA . ARG A 1 414 ? 7.000 -19.551 5.578 1.00 67.81 414 ARG A CA 1
ATOM 3118 C C . ARG A 1 414 ? 7.051 -18.200 6.287 1.00 67.81 414 ARG A C 1
ATOM 3120 O O . ARG A 1 414 ? 6.017 -17.675 6.681 1.00 67.81 414 ARG A O 1
ATOM 3127 N N . MET A 1 415 ? 8.255 -17.660 6.474 1.00 72.44 415 MET A N 1
ATOM 3128 C CA . MET A 1 415 ? 8.483 -16.404 7.205 1.00 72.44 415 MET A CA 1
ATOM 3129 C C . MET A 1 415 ? 8.964 -15.315 6.253 1.00 72.44 415 MET A C 1
ATOM 3131 O O . MET A 1 415 ? 9.789 -15.586 5.380 1.00 72.44 415 MET A O 1
ATOM 3135 N N . VAL A 1 416 ? 8.493 -14.085 6.443 1.00 80.12 416 VAL A N 1
ATOM 3136 C CA . VAL A 1 416 ? 8.983 -12.923 5.694 1.00 80.12 416 VAL A CA 1
ATOM 3137 C C . VAL A 1 416 ? 10.194 -12.366 6.431 1.00 80.12 416 VAL A C 1
ATOM 3139 O O . VAL A 1 416 ? 10.116 -12.029 7.613 1.00 80.12 416 VAL A O 1
ATOM 3142 N N . LYS A 1 417 ? 11.333 -12.299 5.741 1.00 80.50 417 LYS A N 1
ATOM 3143 C CA . LYS A 1 417 ? 12.582 -11.744 6.274 1.00 80.50 417 LYS A CA 1
ATOM 3144 C C . LYS A 1 417 ? 12.417 -10.248 6.557 1.00 80.50 417 LYS A C 1
ATOM 3146 O O . LYS A 1 417 ? 11.414 -9.627 6.227 1.00 80.50 417 LYS A O 1
ATOM 3151 N N . LEU A 1 418 ? 13.453 -9.641 7.127 1.00 80.56 418 LEU A N 1
ATOM 3152 C CA . LEU A 1 418 ? 13.534 -8.181 7.206 1.00 80.56 418 LEU A CA 1
ATOM 3153 C C . LEU A 1 418 ? 14.091 -7.550 5.916 1.00 80.56 418 LEU A C 1
ATOM 3155 O O . LEU A 1 418 ? 13.996 -6.336 5.759 1.00 80.56 418 LEU A O 1
ATOM 3159 N N . GLY A 1 419 ? 14.669 -8.348 5.013 1.00 85.56 419 GLY A N 1
ATOM 3160 C CA . GLY A 1 419 ? 15.114 -7.926 3.688 1.00 85.56 419 GLY A CA 1
ATOM 3161 C C . GLY A 1 419 ? 15.814 -9.033 2.906 1.00 85.56 419 GLY A C 1
ATOM 3162 O O . GLY A 1 419 ? 16.134 -10.093 3.449 1.00 85.56 419 GLY A O 1
ATOM 3163 N N . SER A 1 420 ? 16.107 -8.781 1.630 1.00 84.69 420 SER A N 1
ATOM 3164 C CA . SER A 1 420 ? 16.803 -9.754 0.769 1.00 84.69 420 SER A CA 1
ATOM 3165 C C . SER A 1 420 ? 18.242 -10.051 1.226 1.00 84.69 420 SER A C 1
ATOM 3167 O O . SER A 1 420 ? 18.835 -11.042 0.803 1.00 84.69 420 SER A O 1
ATOM 3169 N N . CYS A 1 421 ? 18.824 -9.172 2.052 1.00 80.25 421 CYS A N 1
ATOM 3170 C CA . CYS A 1 421 ? 20.188 -9.266 2.581 1.00 80.25 421 CYS A CA 1
ATOM 3171 C C . CYS A 1 421 ? 20.274 -9.619 4.082 1.00 80.25 421 CYS A C 1
ATOM 3173 O O . CYS A 1 421 ? 21.367 -9.932 4.552 1.00 80.25 421 CYS A O 1
ATOM 3175 N N . TRP A 1 422 ? 19.176 -9.572 4.849 1.00 76.69 422 TRP A N 1
ATOM 3176 C CA . TRP A 1 422 ? 19.194 -9.780 6.308 1.00 76.69 422 TRP A CA 1
ATOM 3177 C C . TRP A 1 422 ? 17.879 -10.377 6.835 1.00 76.69 422 TRP A C 1
ATOM 3179 O O . TRP A 1 422 ? 16.784 -10.076 6.361 1.00 76.69 422 TRP A O 1
ATOM 3189 N N . GLY A 1 423 ? 17.981 -11.226 7.859 1.00 63.44 423 GLY A N 1
ATOM 3190 C CA . GLY A 1 423 ? 16.843 -11.933 8.443 1.00 63.44 423 GLY A CA 1
ATOM 3191 C C . GLY A 1 423 ? 16.723 -11.715 9.947 1.00 63.44 423 GLY A C 1
ATOM 3192 O O . GLY A 1 423 ? 17.478 -12.314 10.702 1.00 63.44 423 GLY A O 1
ATOM 3193 N N . GLY A 1 424 ? 15.715 -10.940 10.354 1.00 56.84 424 GLY A N 1
ATOM 3194 C CA . GLY A 1 424 ? 15.152 -10.970 11.705 1.00 56.84 424 GLY A CA 1
ATOM 3195 C C . GLY A 1 424 ? 15.722 -10.008 12.750 1.00 56.84 424 GLY A C 1
ATOM 3196 O O . GLY A 1 424 ? 16.875 -9.596 12.697 1.00 56.84 424 GLY A O 1
ATOM 3197 N N . TRP A 1 425 ? 14.869 -9.689 13.732 1.00 48.38 425 TRP A N 1
ATOM 3198 C CA . TRP A 1 425 ? 15.256 -9.106 15.026 1.00 48.38 425 TRP A CA 1
ATOM 3199 C C . TRP A 1 425 ? 15.752 -10.181 16.017 1.00 48.38 425 TRP A C 1
ATOM 3201 O O . TRP A 1 425 ? 16.347 -9.858 17.041 1.00 48.38 425 TRP A O 1
ATOM 3211 N N . ASP A 1 426 ? 15.485 -11.457 15.725 1.00 51.91 426 ASP A N 1
ATOM 3212 C CA . ASP A 1 426 ? 15.829 -12.633 16.522 1.00 51.91 426 ASP A CA 1
ATOM 3213 C C . ASP A 1 426 ? 15.978 -13.880 15.618 1.00 51.91 426 ASP A C 1
ATOM 3215 O O . ASP A 1 426 ? 15.846 -13.800 14.395 1.00 51.91 426 ASP A O 1
ATOM 3219 N N . ASN A 1 427 ? 16.196 -15.056 16.220 1.00 48.75 427 ASN A N 1
ATOM 3220 C CA . ASN A 1 427 ? 16.310 -16.340 15.508 1.00 48.75 427 ASN A CA 1
ATOM 3221 C C . ASN A 1 427 ? 15.026 -16.776 14.761 1.00 48.75 427 ASN A C 1
ATOM 3223 O O . ASN A 1 427 ? 15.076 -17.710 13.957 1.00 48.75 427 ASN A O 1
ATOM 3227 N N . ASN A 1 428 ? 13.874 -16.152 15.029 1.00 53.50 428 ASN A N 1
ATOM 3228 C CA . ASN A 1 428 ? 12.616 -16.451 14.345 1.00 53.50 428 ASN A CA 1
ATOM 3229 C C . ASN A 1 428 ? 12.450 -15.559 13.113 1.00 53.50 428 ASN A C 1
ATOM 3231 O O . ASN A 1 428 ? 12.227 -16.080 12.018 1.00 53.50 428 ASN A O 1
ATOM 3235 N N . GLY A 1 429 ? 12.634 -14.252 13.311 1.00 52.38 429 GLY A N 1
ATOM 3236 C CA . GLY A 1 429 ? 12.818 -13.227 12.294 1.00 52.38 429 GLY A CA 1
ATOM 3237 C C . GLY A 1 429 ? 11.566 -12.838 11.511 1.00 52.38 429 GLY A C 1
ATOM 3238 O O . GLY A 1 429 ? 11.307 -13.411 10.463 1.00 52.38 429 GLY A O 1
ATOM 3239 N N . ASN A 1 430 ? 10.860 -11.808 11.989 1.00 64.81 430 ASN A N 1
ATOM 3240 C CA . ASN A 1 430 ? 9.744 -11.128 11.316 1.00 64.81 430 ASN A CA 1
ATOM 3241 C C . ASN A 1 430 ? 9.766 -9.618 11.639 1.00 64.81 430 ASN A C 1
ATOM 3243 O O . ASN A 1 430 ? 10.354 -9.204 12.639 1.00 64.81 430 ASN A O 1
ATOM 3247 N N . ASN A 1 431 ? 9.042 -8.821 10.849 1.00 71.56 431 ASN A N 1
ATOM 3248 C CA . ASN A 1 431 ? 8.359 -7.603 11.306 1.00 71.56 431 ASN A CA 1
ATOM 3249 C C . ASN A 1 431 ? 6.852 -7.830 11.059 1.00 71.56 431 ASN A C 1
ATOM 3251 O O . ASN A 1 431 ? 6.505 -8.146 9.921 1.00 71.56 431 ASN A O 1
ATOM 3255 N N . PRO A 1 432 ? 5.951 -7.693 12.055 1.00 71.56 432 PRO A N 1
ATOM 3256 C CA . PRO A 1 432 ? 4.515 -7.928 11.866 1.00 71.56 432 PRO A CA 1
ATOM 3257 C C . PRO A 1 432 ? 3.885 -7.185 10.688 1.00 71.56 432 PRO A C 1
ATOM 3259 O O . PRO A 1 432 ? 3.022 -7.725 10.003 1.00 71.56 432 PRO A O 1
ATOM 3262 N N . SER A 1 433 ? 4.359 -5.969 10.422 1.00 77.75 433 SER A N 1
ATOM 3263 C CA . SER A 1 433 ? 3.837 -5.114 9.352 1.00 77.75 433 SER A CA 1
ATOM 3264 C C . SER A 1 433 ? 4.195 -5.554 7.931 1.00 77.75 433 SER A C 1
ATOM 3266 O O . SER A 1 433 ? 3.592 -5.055 6.983 1.00 77.75 433 SER A O 1
ATOM 3268 N N . TYR A 1 434 ? 5.133 -6.495 7.784 1.00 84.62 434 TYR A N 1
ATOM 3269 C CA . TYR A 1 434 ? 5.562 -7.065 6.501 1.00 84.62 434 TYR A CA 1
ATOM 3270 C C . TYR A 1 434 ? 4.774 -8.346 6.150 1.00 84.62 434 TYR A C 1
ATOM 3272 O O . TYR A 1 434 ? 5.217 -9.143 5.333 1.00 84.62 434 TYR A O 1
ATOM 3280 N N . HIS A 1 435 ? 3.672 -8.643 6.853 1.00 80.31 435 HIS A N 1
ATOM 3281 C CA . HIS A 1 435 ? 2.855 -9.836 6.606 1.00 80.31 435 HIS A CA 1
ATOM 3282 C C . HIS A 1 435 ? 1.542 -9.457 5.925 1.00 80.31 435 HIS A C 1
ATOM 3284 O O . HIS A 1 435 ? 0.547 -9.237 6.614 1.00 80.31 435 HIS A O 1
ATOM 3290 N N . SER A 1 436 ? 1.532 -9.411 4.587 1.00 86.19 436 SER A N 1
ATOM 3291 C CA . SER A 1 436 ? 0.345 -9.104 3.776 1.00 86.19 436 SER A CA 1
ATOM 3292 C C . SER A 1 436 ? -0.296 -10.347 3.130 1.00 86.19 436 SER A C 1
ATOM 3294 O O . SER A 1 436 ? -0.030 -10.645 1.962 1.00 86.19 436 SER A O 1
ATOM 3296 N N . PRO A 1 437 ? -1.182 -11.087 3.837 1.00 80.88 437 PRO A N 1
ATOM 3297 C CA . PRO A 1 437 ? -1.853 -12.257 3.261 1.00 80.88 437 PRO A CA 1
ATOM 3298 C C . PRO A 1 437 ? -2.622 -11.923 1.973 1.00 80.88 437 PRO A C 1
ATOM 3300 O O . PRO A 1 437 ? -2.543 -12.689 1.012 1.00 80.88 437 PRO A O 1
ATOM 3303 N N . GLY A 1 438 ? -3.247 -10.741 1.903 1.00 84.44 438 GLY A N 1
ATOM 3304 C CA . GLY A 1 438 ? -3.921 -10.257 0.697 1.00 84.44 438 GLY A CA 1
ATOM 3305 C C . GLY A 1 438 ? -2.966 -10.103 -0.489 1.00 84.44 438 GLY A C 1
ATOM 3306 O O . GLY A 1 438 ? -3.266 -10.592 -1.579 1.00 84.44 438 GLY A O 1
ATOM 3307 N N . SER A 1 439 ? -1.778 -9.518 -0.280 1.00 91.44 439 SER A N 1
ATOM 3308 C CA . SER A 1 439 ? -0.750 -9.423 -1.330 1.00 91.44 439 SER A CA 1
ATOM 3309 C C . SER A 1 439 ? -0.285 -10.802 -1.802 1.00 91.44 439 SER A C 1
ATOM 3311 O O . SER A 1 439 ? -0.054 -10.992 -2.996 1.00 91.44 439 SER A O 1
ATOM 3313 N N . TYR A 1 440 ? -0.187 -11.790 -0.906 1.00 86.81 440 TYR A N 1
ATOM 3314 C CA . TYR A 1 440 ? 0.219 -13.149 -1.280 1.00 86.81 440 TYR A CA 1
ATOM 3315 C C . TYR A 1 440 ? -0.847 -13.859 -2.112 1.00 86.81 440 TYR A C 1
ATOM 3317 O O . TYR A 1 440 ? -0.502 -14.478 -3.116 1.00 86.81 440 TYR A O 1
ATOM 3325 N N . ARG A 1 441 ? -2.135 -13.733 -1.765 1.00 86.50 441 ARG A N 1
ATOM 3326 C CA . ARG A 1 441 ? -3.225 -14.267 -2.600 1.00 86.50 441 ARG A CA 1
ATOM 3327 C C . ARG A 1 441 ? -3.266 -13.573 -3.976 1.00 86.50 441 ARG A C 1
ATOM 3329 O O . ARG A 1 441 ? -3.307 -14.263 -4.987 1.00 86.50 441 ARG A O 1
ATOM 3336 N N . ILE A 1 442 ? -3.124 -12.241 -4.034 1.00 93.75 442 ILE A N 1
ATOM 3337 C CA . ILE A 1 442 ? -3.075 -11.476 -5.301 1.00 93.75 442 ILE A CA 1
ATOM 3338 C C . ILE A 1 442 ? -1.919 -11.946 -6.196 1.00 93.75 442 ILE A C 1
ATOM 3340 O O . ILE A 1 442 ? -2.124 -12.223 -7.377 1.00 93.75 442 ILE A O 1
ATOM 3344 N N . MET A 1 443 ? -0.705 -12.074 -5.648 1.00 93.25 443 MET A N 1
ATOM 3345 C CA . MET A 1 443 ? 0.447 -12.556 -6.417 1.00 93.25 443 MET A CA 1
ATOM 3346 C C . MET A 1 443 ? 0.276 -14.011 -6.873 1.00 93.25 443 MET A C 1
ATOM 3348 O O . MET A 1 443 ? 0.620 -14.329 -8.009 1.00 93.25 443 MET A O 1
ATOM 3352 N N . ARG A 1 444 ? -0.287 -14.885 -6.028 1.00 89.44 444 ARG A N 1
ATOM 3353 C CA . ARG A 1 444 ? -0.602 -16.282 -6.365 1.00 89.44 444 ARG A CA 1
ATOM 3354 C C . ARG A 1 444 ? -1.532 -16.375 -7.572 1.00 89.44 444 ARG A C 1
ATOM 3356 O O . ARG A 1 444 ? -1.212 -17.074 -8.531 1.00 89.44 444 ARG A O 1
ATOM 3363 N N . ASP A 1 445 ? -2.662 -15.678 -7.524 1.00 91.38 445 ASP A N 1
ATOM 3364 C CA . ASP A 1 445 ? -3.724 -15.811 -8.527 1.00 91.38 445 ASP A CA 1
ATOM 3365 C C . ASP A 1 445 ? -3.329 -15.126 -9.849 1.00 91.38 445 ASP A C 1
ATOM 3367 O O . ASP A 1 445 ? -3.600 -15.642 -10.936 1.00 91.38 445 ASP A O 1
ATOM 3371 N N . PHE A 1 446 ? -2.525 -14.059 -9.775 1.00 94.81 446 PHE A N 1
ATOM 3372 C CA . PHE A 1 446 ? -1.829 -13.494 -10.932 1.00 94.81 446 PHE A CA 1
ATOM 3373 C C . PHE A 1 446 ? -0.787 -14.460 -11.539 1.00 94.81 446 PHE A C 1
ATOM 3375 O O . PHE A 1 446 ? -0.741 -14.633 -12.756 1.00 94.81 446 PHE A O 1
ATOM 3382 N N . GLN A 1 447 ? 0.039 -15.143 -10.731 1.00 91.81 447 GLN A N 1
ATOM 3383 C CA . GLN A 1 447 ? 1.009 -16.118 -11.259 1.00 91.81 447 GLN A CA 1
ATOM 3384 C C . GLN A 1 447 ? 0.335 -17.347 -11.891 1.00 91.81 447 GLN A C 1
ATOM 3386 O O . GLN A 1 447 ? 0.867 -17.886 -12.867 1.00 91.81 447 GLN A O 1
ATOM 3391 N N . GLN A 1 448 ? -0.817 -17.791 -11.371 1.00 89.75 448 GLN A N 1
ATOM 3392 C CA . GLN A 1 448 ? -1.601 -18.893 -11.951 1.00 89.75 448 GLN A CA 1
ATOM 3393 C C . GLN A 1 448 ? -2.156 -18.551 -13.342 1.00 89.75 448 GLN A C 1
ATOM 3395 O O . GLN A 1 448 ? -2.173 -19.413 -14.220 1.00 89.75 448 GLN A O 1
ATOM 3400 N N . SER A 1 449 ? -2.585 -17.304 -13.542 1.00 90.50 449 SER A N 1
ATOM 3401 C CA . SER A 1 449 ? -3.211 -16.807 -14.775 1.00 90.50 449 SER A CA 1
ATOM 3402 C C . SER A 1 449 ? -2.223 -16.188 -15.782 1.00 90.50 449 SER A C 1
ATOM 3404 O O . SER A 1 449 ? -2.587 -15.920 -16.930 1.00 90.50 449 SER A O 1
ATOM 3406 N N . TYR A 1 450 ? -0.957 -15.979 -15.401 1.00 91.88 450 TYR A N 1
ATOM 3407 C CA . TYR A 1 450 ? 0.090 -15.491 -16.303 1.00 91.88 450 TYR A CA 1
ATOM 3408 C C . TYR A 1 450 ? 0.546 -16.573 -17.304 1.00 91.88 450 TYR A C 1
ATOM 3410 O O . TYR A 1 450 ? 1.208 -17.557 -16.954 1.00 91.88 450 TYR A O 1
ATOM 3418 N N . ASP A 1 451 ? 0.225 -16.323 -18.575 1.00 91.19 451 ASP A N 1
ATOM 3419 C CA . ASP A 1 451 ? 0.520 -17.125 -19.771 1.00 91.19 451 ASP A CA 1
ATOM 3420 C C . ASP A 1 451 ? 1.761 -16.646 -20.556 1.00 91.19 451 ASP A C 1
ATOM 3422 O O . ASP A 1 451 ? 2.137 -17.245 -21.566 1.00 91.19 451 ASP A O 1
ATOM 3426 N N . GLY A 1 452 ? 2.410 -15.570 -20.102 1.00 88.00 452 GLY A N 1
ATOM 3427 C CA . GLY A 1 452 ? 3.582 -14.988 -20.754 1.00 88.00 452 GLY A CA 1
ATOM 3428 C C . GLY A 1 452 ? 4.874 -15.812 -20.596 1.00 88.00 452 GLY A C 1
ATOM 3429 O O . GLY A 1 452 ? 4.950 -16.762 -19.809 1.00 88.00 452 GLY A O 1
ATOM 3430 N N . PRO A 1 453 ? 5.948 -15.444 -21.319 1.00 85.88 453 PRO A N 1
ATOM 3431 C CA . PRO A 1 453 ? 7.238 -16.116 -21.209 1.00 85.88 453 PRO A CA 1
ATOM 3432 C C . PRO A 1 453 ? 7.905 -15.851 -19.84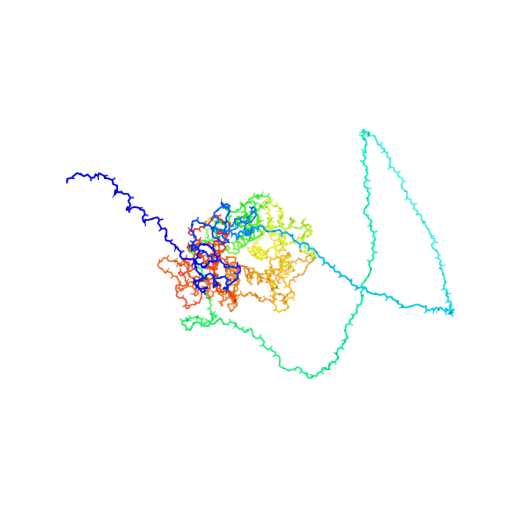9 1.00 85.88 453 PRO A C 1
ATOM 3434 O O . PRO A 1 453 ? 7.943 -14.721 -19.361 1.00 85.88 453 PRO A O 1
ATOM 3437 N N . ARG A 1 454 ? 8.497 -16.899 -19.263 1.00 83.50 454 ARG A N 1
ATOM 3438 C CA . ARG A 1 454 ? 9.253 -16.857 -17.998 1.00 83.50 454 ARG A CA 1
ATOM 3439 C C . ARG A 1 454 ? 10.736 -17.128 -18.271 1.00 83.50 454 ARG A C 1
ATOM 3441 O O . ARG A 1 454 ? 11.219 -18.256 -18.188 1.00 83.50 454 ARG A O 1
ATOM 3448 N N . ASN A 1 455 ? 11.458 -16.089 -18.696 1.00 74.75 455 ASN A N 1
ATOM 3449 C CA . ASN A 1 455 ? 12.787 -16.196 -19.320 1.00 74.75 455 ASN A CA 1
ATOM 3450 C C . ASN A 1 455 ? 13.937 -16.499 -18.331 1.00 74.75 455 ASN A C 1
ATOM 3452 O O . ASN A 1 455 ? 14.820 -15.674 -18.098 1.00 74.75 455 ASN A O 1
ATOM 3456 N N . GLY A 1 456 ? 13.953 -17.717 -17.780 1.00 68.50 456 GLY A N 1
ATOM 3457 C CA . GLY A 1 456 ? 14.996 -18.214 -16.870 1.00 68.50 456 GLY A CA 1
ATOM 3458 C C . GLY A 1 456 ? 14.576 -18.308 -15.401 1.00 68.50 456 GLY A C 1
ATOM 3459 O O . GLY A 1 456 ? 15.436 -18.310 -14.518 1.00 68.50 456 GLY A O 1
ATOM 3460 N N . TYR A 1 457 ? 13.270 -18.387 -15.139 1.00 78.00 457 TYR A N 1
ATOM 3461 C CA . TYR A 1 457 ? 12.691 -18.633 -13.821 1.00 78.00 457 TYR A CA 1
ATOM 3462 C C . TYR A 1 457 ? 11.398 -19.454 -13.938 1.00 78.00 457 TYR A C 1
ATOM 3464 O O . TYR A 1 457 ? 10.838 -19.591 -15.022 1.00 78.00 457 TYR A O 1
ATOM 3472 N N . ASN A 1 458 ? 10.929 -19.995 -12.812 1.00 80.44 458 ASN A N 1
ATOM 3473 C CA . ASN A 1 458 ? 9.657 -20.711 -12.704 1.00 80.44 458 ASN A CA 1
ATOM 3474 C C . ASN A 1 458 ? 8.671 -19.887 -11.858 1.00 80.44 458 ASN A C 1
ATOM 3476 O O . ASN A 1 458 ? 9.097 -19.083 -11.026 1.00 80.44 458 ASN A O 1
ATOM 3480 N N . ALA A 1 459 ? 7.369 -20.119 -12.023 1.00 80.19 459 ALA A N 1
ATOM 3481 C CA . ALA A 1 459 ? 6.367 -19.639 -11.069 1.00 80.19 459 ALA A CA 1
ATOM 3482 C C . ALA A 1 459 ? 6.562 -20.297 -9.688 1.00 80.19 459 ALA A C 1
ATOM 3484 O O . ALA A 1 459 ? 7.085 -21.413 -9.594 1.00 80.19 459 ALA A O 1
ATOM 3485 N N . VAL A 1 460 ? 6.114 -19.630 -8.625 1.00 79.00 460 VAL A N 1
ATOM 3486 C CA . VAL A 1 460 ? 6.051 -20.205 -7.274 1.00 79.00 460 VAL A CA 1
ATOM 3487 C C . VAL A 1 460 ? 4.965 -21.283 -7.259 1.00 79.00 460 VAL A C 1
ATOM 3489 O O . VAL A 1 460 ? 3.821 -21.022 -7.637 1.00 79.00 460 VAL A O 1
ATOM 3492 N N . SER A 1 461 ? 5.304 -22.513 -6.861 1.00 75.38 461 SER A N 1
ATOM 3493 C CA . SER A 1 461 ? 4.373 -23.643 -6.994 1.00 75.38 461 SER A CA 1
ATOM 3494 C C . SER A 1 461 ? 3.209 -23.567 -5.994 1.00 75.38 461 SER A C 1
ATOM 3496 O O . SER A 1 461 ? 3.335 -22.991 -4.917 1.00 75.38 461 SER A O 1
ATOM 3498 N N . GLN A 1 462 ? 2.052 -24.166 -6.302 1.00 68.12 462 GLN A N 1
ATOM 3499 C CA . GLN A 1 462 ? 0.842 -23.974 -5.480 1.00 68.12 462 GLN A CA 1
ATOM 3500 C C . GLN A 1 462 ? 0.996 -24.442 -4.018 1.00 68.12 462 GLN A C 1
ATOM 3502 O O . GLN A 1 462 ? 0.409 -23.859 -3.111 1.00 68.12 462 GLN A O 1
ATOM 3507 N N . SER A 1 463 ? 1.835 -25.449 -3.761 1.00 63.50 463 SER A N 1
ATOM 3508 C CA . SER A 1 463 ? 2.196 -25.894 -2.407 1.00 63.50 463 SER A CA 1
ATOM 3509 C C . SER A 1 463 ? 3.039 -24.889 -1.612 1.00 63.50 463 SER A C 1
ATOM 3511 O O . SER A 1 463 ? 3.141 -25.012 -0.396 1.00 63.50 463 SER A O 1
ATOM 3513 N N . GLU A 1 464 ? 3.658 -23.916 -2.275 1.00 62.81 464 GLU A N 1
ATOM 3514 C CA . GLU A 1 464 ? 4.585 -22.945 -1.686 1.00 62.81 464 GLU A CA 1
ATOM 3515 C C . GLU A 1 464 ? 3.934 -21.624 -1.273 1.00 62.81 464 GLU A C 1
ATOM 3517 O O . GLU A 1 464 ? 4.514 -20.891 -0.471 1.00 62.81 464 GLU A O 1
ATOM 3522 N N . TRP A 1 465 ? 2.722 -21.359 -1.765 1.00 59.06 465 TRP A N 1
ATOM 3523 C CA . TRP A 1 465 ? 1.841 -20.293 -1.281 1.00 59.06 465 TRP A CA 1
ATOM 3524 C C . TRP A 1 465 ? 1.154 -20.652 0.047 1.00 59.06 465 TRP A C 1
ATOM 3526 O O . TRP A 1 465 ? 0.632 -19.780 0.737 1.00 59.06 465 TRP A O 1
ATOM 3536 N N . ASN A 1 466 ? 1.179 -21.930 0.441 1.00 48.97 466 ASN A N 1
ATOM 3537 C CA . ASN A 1 466 ? 0.573 -22.420 1.677 1.00 48.97 466 ASN A CA 1
ATOM 3538 C C . ASN A 1 466 ? 1.483 -22.160 2.892 1.00 48.97 466 ASN A C 1
ATOM 3540 O O . ASN A 1 466 ? 2.149 -23.064 3.398 1.00 48.97 466 ASN A O 1
ATOM 3544 N N . GLY A 1 467 ? 1.496 -20.919 3.377 1.00 43.69 467 GLY A N 1
ATOM 3545 C CA . GLY A 1 467 ? 2.140 -20.534 4.631 1.00 43.69 467 GLY A CA 1
ATOM 3546 C C . GLY A 1 467 ? 1.340 -19.449 5.345 1.00 43.69 467 GLY A C 1
ATOM 3547 O O . GLY A 1 467 ? 1.222 -18.342 4.833 1.00 43.69 467 GLY A O 1
ATOM 3548 N N . GLY A 1 468 ? 0.795 -19.759 6.524 1.00 38.03 468 GLY A N 1
ATOM 3549 C CA . GLY A 1 468 ? 0.111 -18.762 7.351 1.00 38.03 468 GLY A CA 1
ATOM 3550 C C . GLY A 1 468 ? 1.085 -17.717 7.904 1.00 38.03 468 GLY A C 1
ATOM 3551 O O . GLY A 1 468 ? 2.237 -18.039 8.200 1.00 38.03 468 GLY A O 1
ATOM 3552 N N . SER A 1 469 ? 0.610 -16.482 8.081 1.00 38.81 469 SER A N 1
ATOM 3553 C CA . SER A 1 469 ? 1.353 -15.358 8.664 1.00 38.81 469 SER A CA 1
ATOM 3554 C C . SER A 1 469 ? 1.659 -15.602 10.149 1.00 38.81 469 SER A C 1
ATOM 3556 O O . SER A 1 469 ? 0.929 -15.185 11.046 1.00 38.81 469 SER A O 1
ATOM 3558 N N . GLY A 1 470 ? 2.747 -16.336 10.411 1.00 38.81 470 GLY A N 1
ATOM 3559 C CA . GLY A 1 470 ? 3.167 -16.836 11.728 1.00 38.81 470 GLY A CA 1
ATOM 3560 C C . GLY A 1 470 ? 3.701 -15.766 12.687 1.00 38.81 470 GLY A C 1
ATOM 3561 O O . GLY A 1 470 ? 4.814 -15.890 13.198 1.00 38.81 470 GLY A O 1
ATOM 3562 N N . THR A 1 471 ? 2.922 -14.714 12.926 1.00 37.81 471 THR A N 1
ATOM 3563 C CA . THR A 1 471 ? 3.332 -13.507 13.651 1.00 37.81 471 THR A CA 1
ATOM 3564 C C . THR A 1 471 ? 2.637 -13.404 15.016 1.00 37.81 471 THR A C 1
ATOM 3566 O O . THR A 1 471 ? 1.418 -13.235 15.072 1.00 37.81 471 THR A O 1
ATOM 3569 N N . PRO A 1 472 ? 3.379 -13.462 16.140 1.00 35.00 472 PRO A N 1
ATOM 3570 C CA . PRO A 1 472 ? 2.797 -13.319 17.473 1.00 35.00 472 PRO A CA 1
ATOM 3571 C C . PRO A 1 472 ? 2.280 -11.905 17.785 1.00 35.00 472 PRO A C 1
ATOM 3573 O O . PRO A 1 472 ? 2.910 -10.898 17.461 1.00 35.00 472 PRO A O 1
ATOM 3576 N N . GLN A 1 473 ? 1.161 -11.835 18.513 1.00 31.58 473 GLN A N 1
ATOM 3577 C CA . GLN A 1 473 ? 0.396 -10.617 18.821 1.00 31.58 473 GLN A CA 1
ATOM 3578 C C . GLN A 1 473 ? 1.047 -9.694 19.887 1.00 31.58 473 GLN A C 1
ATOM 3580 O O . GLN A 1 473 ? 0.350 -9.161 20.746 1.00 31.58 473 GLN A O 1
ATOM 3585 N N . TYR A 1 474 ? 2.369 -9.497 19.870 1.00 40.34 474 TYR A N 1
ATOM 3586 C CA . TYR A 1 474 ? 3.064 -8.642 20.853 1.00 40.34 474 TYR A CA 1
ATOM 3587 C C . TYR A 1 474 ? 4.266 -7.838 20.324 1.00 40.34 474 TYR A C 1
ATOM 3589 O O . TYR A 1 474 ? 4.805 -7.021 21.064 1.00 40.34 474 TYR A O 1
ATOM 3597 N N . GLN A 1 475 ? 4.679 -7.997 19.063 1.00 36.28 475 GLN A N 1
ATOM 3598 C CA . GLN A 1 475 ? 5.749 -7.184 18.454 1.00 36.28 475 GLN A CA 1
ATOM 3599 C C . GLN A 1 475 ? 5.223 -5.835 17.917 1.00 36.28 475 GLN A C 1
ATOM 3601 O O . GLN A 1 475 ? 5.535 -5.439 16.795 1.00 36.28 475 GLN A O 1
ATOM 3606 N N . TYR A 1 476 ? 4.379 -5.138 18.686 1.00 42.06 476 TYR A N 1
ATOM 3607 C CA . TYR A 1 476 ? 3.723 -3.923 18.205 1.00 42.06 476 TYR A CA 1
ATOM 3608 C C . TYR A 1 476 ? 4.469 -2.624 18.553 1.00 42.06 476 TYR A C 1
ATOM 3610 O O . TYR A 1 476 ? 4.917 -2.413 19.676 1.00 42.06 476 TYR A O 1
ATOM 3618 N N . GLY A 1 477 ? 4.503 -1.722 17.574 1.00 41.00 477 GLY A N 1
ATOM 3619 C CA . GLY A 1 477 ? 4.892 -0.313 17.652 1.00 41.00 477 GLY A CA 1
ATOM 3620 C C . GLY A 1 477 ? 4.275 0.428 16.458 1.00 41.00 477 GLY A C 1
ATOM 3621 O O . GLY A 1 477 ? 3.423 -0.144 15.774 1.00 41.00 477 GLY A O 1
ATOM 3622 N N . ALA A 1 478 ? 4.718 1.654 16.158 1.00 40.66 478 ALA A N 1
ATOM 3623 C CA . ALA A 1 478 ? 4.151 2.455 15.062 1.00 40.66 478 ALA A CA 1
ATOM 3624 C C . ALA A 1 478 ? 4.160 1.711 13.708 1.00 40.66 478 ALA A C 1
ATOM 3626 O O . ALA A 1 478 ? 3.112 1.592 13.074 1.00 40.66 478 ALA A O 1
ATOM 3627 N N . GLU A 1 479 ? 5.290 1.085 13.354 1.00 53.12 479 GLU A N 1
ATOM 3628 C CA . GLU A 1 479 ? 5.435 0.155 12.220 1.00 53.12 479 GLU A CA 1
ATOM 3629 C C . GLU A 1 479 ? 4.310 -0.881 12.148 1.00 53.12 479 GLU A C 1
ATOM 3631 O O . GLU A 1 479 ? 3.687 -1.081 11.110 1.00 53.12 479 GLU A O 1
ATOM 3636 N N . ALA A 1 480 ? 4.026 -1.537 13.273 1.00 59.41 480 ALA A N 1
ATOM 3637 C CA . ALA A 1 480 ? 3.094 -2.650 13.361 1.00 59.41 480 ALA A CA 1
ATOM 3638 C C . ALA A 1 480 ? 1.619 -2.221 13.344 1.00 59.41 480 ALA A C 1
ATOM 3640 O O . ALA A 1 480 ? 0.753 -3.087 13.216 1.00 59.41 480 ALA A O 1
ATOM 3641 N N . SER A 1 481 ? 1.305 -0.923 13.408 1.00 63.97 481 SER A N 1
ATOM 3642 C CA . SER A 1 481 ? -0.052 -0.442 13.111 1.00 63.97 481 SER A CA 1
ATOM 3643 C C . SER A 1 481 ? -0.459 -0.805 11.673 1.00 63.97 481 SER A C 1
ATOM 3645 O O . SER A 1 481 ? -1.598 -1.228 11.453 1.00 63.97 481 SER A O 1
ATOM 3647 N N . ARG A 1 482 ? 0.507 -0.783 10.732 1.00 84.88 482 ARG A N 1
ATOM 3648 C CA . ARG A 1 482 ? 0.376 -1.193 9.320 1.00 84.88 482 ARG A CA 1
ATOM 3649 C C . ARG A 1 482 ? -0.120 -2.639 9.159 1.00 84.88 482 ARG A C 1
ATOM 3651 O O . ARG A 1 482 ? -0.798 -2.932 8.182 1.00 84.88 482 ARG A O 1
ATOM 3658 N N . THR A 1 483 ? 0.091 -3.520 10.146 1.00 83.44 483 THR A N 1
ATOM 3659 C CA . THR A 1 483 ? -0.491 -4.885 10.181 1.00 83.44 483 THR A CA 1
ATOM 3660 C C . THR A 1 483 ? -2.022 -4.863 10.066 1.00 83.44 483 THR A C 1
ATOM 3662 O O . THR A 1 483 ? -2.620 -5.743 9.456 1.00 83.44 483 THR A O 1
ATOM 3665 N N . THR A 1 484 ? -2.671 -3.827 10.605 1.00 87.12 484 THR A N 1
ATOM 3666 C CA . THR A 1 484 ? -4.126 -3.636 10.494 1.00 87.12 484 THR A CA 1
ATOM 3667 C C . THR A 1 484 ? -4.547 -3.412 9.046 1.00 87.12 484 THR A C 1
ATOM 3669 O O . THR A 1 484 ? -5.486 -4.053 8.585 1.00 87.12 484 THR A O 1
ATOM 3672 N N . PHE A 1 485 ? -3.786 -2.596 8.310 1.00 93.44 485 PHE A N 1
ATOM 3673 C CA . PHE A 1 485 ? -3.964 -2.421 6.872 1.00 93.44 485 PHE A CA 1
ATOM 3674 C C . PHE A 1 485 ? -3.689 -3.717 6.098 1.00 93.44 485 PHE A C 1
ATOM 3676 O O . PHE A 1 485 ? -4.503 -4.091 5.261 1.00 93.44 485 PHE A O 1
ATOM 3683 N N . ARG A 1 486 ? -2.606 -4.446 6.414 1.00 91.69 486 ARG A N 1
ATOM 3684 C CA . ARG A 1 486 ? -2.278 -5.732 5.765 1.00 91.69 486 ARG A CA 1
ATOM 3685 C C . ARG A 1 486 ? -3.434 -6.739 5.819 1.00 91.69 486 ARG A C 1
ATOM 3687 O O . ARG A 1 486 ? -3.703 -7.434 4.842 1.00 91.69 486 ARG A O 1
ATOM 3694 N N . VAL A 1 487 ? -4.145 -6.793 6.946 1.00 87.62 487 VAL A N 1
ATOM 3695 C CA . VAL A 1 487 ? -5.307 -7.677 7.131 1.00 87.62 487 VAL A CA 1
ATOM 3696 C C . VAL A 1 487 ? -6.596 -7.070 6.553 1.00 87.62 487 VAL A C 1
ATOM 3698 O O . VAL A 1 487 ? -7.409 -7.798 5.991 1.00 87.62 487 VAL A O 1
ATOM 3701 N N . ALA A 1 488 ? -6.782 -5.746 6.610 1.00 92.31 488 ALA A N 1
ATOM 3702 C CA . ALA A 1 488 ? -7.900 -5.068 5.943 1.00 92.31 488 ALA A CA 1
ATOM 3703 C C . ALA A 1 488 ? -7.829 -5.194 4.409 1.00 92.31 488 ALA A C 1
ATOM 3705 O O . ALA A 1 488 ? -8.856 -5.281 3.745 1.00 92.31 488 ALA A O 1
ATOM 3706 N N . MET A 1 489 ? -6.626 -5.273 3.841 1.00 93.62 489 MET A N 1
ATOM 3707 C CA . MET A 1 489 ? -6.402 -5.541 2.423 1.00 93.62 489 MET A CA 1
ATOM 3708 C C . MET A 1 489 ? -6.778 -6.982 2.035 1.00 93.62 489 MET A C 1
ATOM 3710 O O . MET A 1 489 ? -7.405 -7.175 0.997 1.00 93.62 489 MET A O 1
ATOM 3714 N N . ASP A 1 490 ? -6.480 -7.981 2.877 1.00 89.25 490 ASP A N 1
ATOM 3715 C CA . ASP A 1 490 ? -6.990 -9.355 2.693 1.00 89.25 490 ASP A CA 1
ATOM 3716 C C . ASP A 1 490 ? -8.526 -9.377 2.753 1.00 89.25 490 ASP A C 1
ATOM 3718 O O . ASP A 1 490 ? -9.161 -9.996 1.908 1.00 89.25 490 ASP A O 1
ATOM 3722 N N . ALA A 1 491 ? -9.136 -8.606 3.661 1.00 89.56 491 ALA A N 1
ATOM 3723 C CA . ALA A 1 491 ? -10.590 -8.470 3.747 1.00 89.56 491 ALA A CA 1
ATOM 3724 C C . ALA A 1 491 ? -11.227 -7.790 2.523 1.00 89.56 491 ALA A C 1
ATOM 3726 O O . ALA A 1 491 ? -12.262 -8.244 2.039 1.00 89.56 491 ALA A O 1
ATOM 3727 N N . ALA A 1 492 ? -10.606 -6.727 2.004 1.00 94.19 492 ALA A N 1
ATOM 3728 C CA . ALA A 1 492 ? -11.090 -5.985 0.842 1.00 94.19 492 ALA A CA 1
ATOM 3729 C C . ALA A 1 492 ? -10.980 -6.779 -0.473 1.00 94.19 492 ALA A C 1
ATOM 3731 O O . ALA A 1 492 ? -11.797 -6.582 -1.375 1.00 94.19 492 ALA A O 1
ATOM 3732 N N . PHE A 1 493 ? -9.985 -7.668 -0.585 1.00 93.12 493 PHE A N 1
ATOM 3733 C CA . PHE A 1 493 ? -9.781 -8.505 -1.770 1.00 93.12 493 PHE A CA 1
ATOM 3734 C C . PHE A 1 493 ? -10.421 -9.894 -1.683 1.00 93.12 493 PHE A C 1
ATOM 3736 O O . PHE A 1 493 ? -10.830 -10.413 -2.718 1.00 93.12 493 PHE A O 1
ATOM 3743 N N . TYR A 1 494 ? -10.535 -10.478 -0.491 1.00 87.88 494 TYR A N 1
ATOM 3744 C CA . TYR A 1 494 ? -11.009 -11.850 -0.266 1.00 87.88 494 TYR A CA 1
ATOM 3745 C C . TYR A 1 494 ? -12.120 -11.873 0.801 1.00 87.88 494 TYR A C 1
ATOM 3747 O O . TYR A 1 494 ? -11.949 -12.444 1.887 1.00 87.88 494 TYR A O 1
ATOM 3755 N N . PRO A 1 495 ? -13.267 -11.207 0.547 1.00 88.06 495 PRO A N 1
ATOM 3756 C CA . PRO A 1 495 ? -14.364 -11.105 1.508 1.00 88.06 495 PRO A CA 1
ATOM 3757 C C . PRO A 1 495 ? -14.985 -12.464 1.870 1.00 88.06 495 PRO A C 1
ATOM 3759 O O . PRO A 1 495 ? -15.524 -12.625 2.963 1.00 88.06 495 PRO A O 1
ATOM 3762 N N . GLU A 1 496 ? -14.900 -13.453 0.979 1.00 83.88 496 GLU A N 1
ATOM 3763 C CA . GLU A 1 496 ? -15.327 -14.838 1.210 1.00 83.88 496 GLU A CA 1
ATOM 3764 C C . GLU A 1 496 ? -14.393 -15.610 2.158 1.00 83.88 496 GLU A C 1
ATOM 3766 O O . GLU A 1 496 ? -14.837 -16.527 2.848 1.00 83.88 496 GLU A O 1
ATOM 3771 N N . SER A 1 497 ? -13.127 -15.195 2.273 1.00 81.06 497 SER A N 1
ATOM 3772 C CA . SER A 1 497 ? -12.127 -15.743 3.201 1.00 81.06 497 SER A CA 1
ATOM 3773 C C . SER A 1 497 ? -12.278 -15.185 4.633 1.00 81.06 497 SER A C 1
ATOM 3775 O O . SER A 1 497 ? -11.311 -15.109 5.391 1.00 81.06 497 SER A O 1
ATOM 3777 N N . SER A 1 498 ? -13.493 -14.781 5.030 1.00 74.81 498 SER A N 1
ATOM 3778 C CA . SER A 1 498 ? -13.758 -14.001 6.251 1.00 74.81 498 SER A CA 1
ATOM 3779 C C . SER A 1 498 ? -13.297 -14.648 7.553 1.00 74.81 498 SER A C 1
ATOM 3781 O O . SER A 1 498 ? -12.903 -13.942 8.481 1.00 74.81 498 SER A O 1
ATOM 3783 N N . LEU A 1 499 ? -13.280 -15.979 7.622 1.00 70.06 499 LEU A N 1
ATOM 3784 C CA . LEU A 1 499 ? -12.811 -16.720 8.794 1.00 70.06 499 LEU A CA 1
ATOM 3785 C C . LEU A 1 499 ? -11.313 -16.503 9.085 1.00 70.06 499 LEU A C 1
ATOM 3787 O O . LEU A 1 499 ? -10.916 -16.621 10.244 1.00 70.06 499 LEU A O 1
ATOM 3791 N N . ASP A 1 500 ? -10.511 -16.143 8.076 1.00 71.75 500 ASP A N 1
ATOM 3792 C CA . ASP A 1 500 ? -9.074 -15.884 8.221 1.00 71.75 500 ASP A CA 1
ATOM 3793 C C . ASP A 1 500 ? -8.813 -14.494 8.838 1.00 71.75 500 ASP A C 1
ATOM 3795 O O . ASP A 1 500 ? -8.077 -14.363 9.819 1.00 71.75 500 ASP A O 1
ATOM 3799 N N . TRP A 1 501 ? -9.430 -13.441 8.282 1.00 75.62 501 TRP A N 1
ATOM 3800 C CA . TRP A 1 501 ? -9.139 -12.042 8.637 1.00 75.62 501 TRP A CA 1
ATOM 3801 C C . TRP A 1 501 ? -10.073 -11.446 9.706 1.00 75.62 501 TRP A C 1
ATOM 3803 O O . TRP A 1 501 ? -9.651 -10.580 10.484 1.00 75.62 501 TRP A O 1
ATOM 3813 N N . SER A 1 502 ? -11.329 -11.906 9.799 1.00 73.56 502 SER A N 1
ATOM 3814 C CA . SER A 1 502 ? -12.340 -11.340 10.712 1.00 73.56 502 SER A CA 1
ATOM 3815 C C . SER A 1 502 ? -11.908 -11.370 12.185 1.00 73.56 502 SER A C 1
ATOM 3817 O O . SER A 1 502 ? -12.031 -10.329 12.840 1.00 73.56 502 SER A O 1
ATOM 3819 N N . PRO A 1 503 ? -11.330 -12.463 12.737 1.00 73.00 503 PRO A N 1
ATOM 3820 C CA . PRO A 1 503 ? -10.942 -12.517 14.151 1.00 73.00 503 PRO A CA 1
ATOM 3821 C C . PRO A 1 503 ? -9.921 -11.447 14.569 1.00 73.00 503 PRO A C 1
ATOM 3823 O O . PRO A 1 503 ? -9.919 -11.026 15.729 1.00 73.00 503 PRO A O 1
ATOM 3826 N N . TYR A 1 504 ? -9.078 -10.989 13.636 1.00 77.44 504 TYR A N 1
ATOM 3827 C CA . TYR A 1 504 ? -8.093 -9.935 13.871 1.00 77.44 504 TYR A CA 1
ATOM 3828 C C . TYR A 1 504 ? -8.744 -8.543 13.834 1.00 77.44 504 TYR A C 1
ATOM 3830 O O . TYR A 1 504 ? -8.690 -7.815 14.829 1.00 77.44 504 TYR A O 1
ATOM 3838 N N . LEU A 1 505 ? -9.415 -8.179 12.730 1.00 79.19 505 LEU A N 1
ATOM 3839 C CA . LEU A 1 505 ? -10.010 -6.840 12.566 1.00 79.19 505 LEU A CA 1
ATOM 3840 C C . LEU A 1 505 ? -11.109 -6.573 13.608 1.00 79.19 505 LEU A C 1
ATOM 3842 O O . LEU A 1 505 ? -11.182 -5.480 14.172 1.00 79.19 505 LEU A O 1
ATOM 3846 N N . SER A 1 506 ? -11.878 -7.608 13.963 1.00 75.12 506 SER A N 1
ATOM 3847 C CA . SER A 1 506 ? -12.895 -7.573 15.023 1.00 75.12 506 SER A CA 1
ATOM 3848 C C . SER A 1 506 ? -12.362 -7.082 16.373 1.00 75.12 506 SER A C 1
ATOM 3850 O O . SER A 1 506 ? -13.086 -6.421 17.116 1.00 75.12 506 SER A O 1
ATOM 3852 N N . ALA A 1 507 ? -11.102 -7.382 16.713 1.00 76.00 507 ALA A N 1
ATOM 3853 C CA . ALA A 1 507 ? -10.508 -6.964 17.983 1.00 76.00 507 ALA A CA 1
ATOM 3854 C C . ALA A 1 507 ? -10.235 -5.448 18.028 1.00 76.00 507 ALA A C 1
ATOM 3856 O O . ALA A 1 507 ? -10.432 -4.818 19.071 1.00 76.00 507 ALA A O 1
ATOM 3857 N N . PHE A 1 508 ? -9.834 -4.860 16.897 1.00 81.69 508 PHE A N 1
ATOM 3858 C CA . PHE A 1 508 ? -9.673 -3.413 16.745 1.00 81.69 508 PHE A CA 1
ATOM 3859 C C . PHE A 1 508 ? -11.031 -2.715 16.698 1.00 81.69 508 PHE A C 1
ATOM 3861 O O . PHE A 1 508 ? -11.264 -1.783 17.467 1.00 81.69 508 PHE A O 1
ATOM 3868 N N . HIS A 1 509 ? -11.960 -3.217 15.881 1.00 81.19 509 HIS A N 1
ATOM 3869 C CA . HIS A 1 509 ? -13.292 -2.635 15.745 1.00 81.19 509 HIS A CA 1
ATOM 3870 C C . HIS A 1 509 ? -14.068 -2.655 17.079 1.00 81.19 509 HIS A C 1
ATOM 3872 O O . HIS A 1 509 ? -14.661 -1.647 17.457 1.00 81.19 509 HIS A O 1
ATOM 3878 N N . TRP A 1 510 ? -13.990 -3.733 17.872 1.00 78.19 510 TRP A N 1
ATOM 3879 C CA . TRP A 1 510 ? -14.600 -3.773 19.211 1.00 78.19 510 TRP A CA 1
ATOM 3880 C C . TRP A 1 510 ? -14.012 -2.726 20.174 1.00 78.19 510 TRP A C 1
ATOM 3882 O O . TRP A 1 510 ? -14.768 -2.095 20.916 1.00 78.19 510 TRP A O 1
ATOM 3892 N N . ARG A 1 511 ? -12.687 -2.491 20.149 1.00 83.56 511 ARG A N 1
ATOM 3893 C CA . ARG A 1 511 ? -12.062 -1.413 20.941 1.00 83.56 511 ARG A CA 1
ATOM 3894 C C . ARG A 1 511 ? -12.542 -0.042 20.470 1.00 83.56 511 ARG A C 1
ATOM 3896 O O . ARG A 1 511 ? -13.065 0.711 21.286 1.00 83.56 511 ARG A O 1
ATOM 3903 N N . LEU A 1 512 ? -12.459 0.241 19.169 1.00 88.62 512 LEU A N 1
ATOM 3904 C CA . LEU A 1 512 ? -12.941 1.496 18.584 1.00 88.62 512 LEU A CA 1
ATOM 3905 C C . LEU A 1 512 ? -14.420 1.741 18.933 1.00 88.62 512 LEU A C 1
ATOM 3907 O O . LEU A 1 512 ? -14.773 2.844 19.332 1.00 88.62 512 LEU A O 1
ATOM 3911 N N . LYS A 1 513 ? -15.281 0.718 18.892 1.00 88.00 513 LYS A N 1
ATOM 3912 C CA . LYS A 1 513 ? -16.709 0.843 19.231 1.00 88.00 513 LYS A CA 1
ATOM 3913 C C . LYS A 1 513 ? -16.960 1.173 20.707 1.00 88.00 513 LYS A C 1
ATOM 3915 O O . LYS A 1 513 ? -17.958 1.811 21.029 1.00 88.00 513 LYS A O 1
ATOM 3920 N N . ASN A 1 514 ? -16.101 0.728 21.622 1.00 86.75 514 ASN A N 1
ATOM 3921 C CA . ASN A 1 514 ? -16.280 0.978 23.057 1.00 86.75 514 ASN A CA 1
ATOM 3922 C C . ASN A 1 514 ? -15.788 2.361 23.511 1.00 86.75 514 ASN A C 1
ATOM 3924 O O . ASN A 1 514 ? -16.170 2.795 24.593 1.00 86.75 514 ASN A O 1
ATOM 3928 N N . TYR A 1 515 ? -14.983 3.042 22.692 1.00 90.50 515 TYR A N 1
ATOM 3929 C CA . TYR A 1 515 ? -14.428 4.372 22.974 1.00 90.50 515 TYR A CA 1
ATOM 3930 C C . TYR A 1 515 ? -14.874 5.447 21.963 1.00 90.50 515 TYR A C 1
ATOM 3932 O O . TYR A 1 515 ? -14.387 6.573 22.018 1.00 90.50 515 TYR A O 1
ATOM 3940 N N . PHE A 1 516 ? -15.777 5.115 21.035 1.00 92.88 516 PHE A N 1
ATOM 3941 C CA . PHE A 1 516 ? -16.308 6.068 20.062 1.00 92.88 516 PHE A CA 1
ATOM 3942 C C . PHE A 1 516 ? -17.252 7.067 20.734 1.00 92.88 516 PHE A C 1
ATOM 3944 O O . PHE A 1 516 ? -18.279 6.675 21.290 1.00 92.88 516 PHE A O 1
ATOM 3951 N N . ASP A 1 517 ? -16.935 8.355 20.627 1.00 93.38 517 ASP A N 1
ATOM 3952 C CA . ASP A 1 517 ? -17.848 9.441 20.969 1.00 93.38 517 ASP A CA 1
ATOM 3953 C C . ASP A 1 517 ? -18.751 9.743 19.753 1.00 93.38 517 ASP A C 1
ATOM 3955 O O . ASP A 1 517 ? -18.264 10.270 18.748 1.00 93.38 517 ASP A O 1
ATOM 3959 N N . PRO A 1 518 ? -20.065 9.444 19.801 1.00 89.75 518 PRO A N 1
ATOM 3960 C CA . PRO A 1 518 ? -20.965 9.686 18.676 1.00 89.75 518 PRO A CA 1
ATOM 3961 C C . PRO A 1 518 ? -21.357 11.165 18.510 1.00 89.75 518 PRO A C 1
ATOM 3963 O O . PRO A 1 518 ? -21.891 11.525 17.461 1.00 89.75 518 PRO A O 1
ATOM 3966 N N . GLN A 1 519 ? -21.121 12.017 19.517 1.00 90.62 519 GLN A N 1
ATOM 3967 C CA . GLN A 1 519 ? -21.388 13.457 19.453 1.00 90.62 519 GLN A CA 1
ATOM 3968 C C . GLN A 1 519 ? -20.216 14.178 18.782 1.00 90.62 519 GLN A C 1
ATOM 3970 O O . GLN A 1 519 ? -20.410 14.882 17.793 1.00 90.62 519 GLN A O 1
ATOM 3975 N N . ASN A 1 520 ? -18.998 13.942 19.276 1.00 91.69 520 ASN A N 1
ATOM 3976 C CA . ASN A 1 520 ? -17.772 14.545 18.745 1.00 91.69 520 ASN A CA 1
ATOM 3977 C C . ASN A 1 520 ? -17.183 13.786 17.541 1.00 91.69 520 ASN A C 1
ATOM 3979 O O . ASN A 1 520 ? -16.267 14.293 16.896 1.00 91.69 520 ASN A O 1
ATOM 3983 N N . ARG A 1 521 ? -17.716 12.597 17.214 1.00 93.12 521 ARG A N 1
ATOM 3984 C CA . ARG A 1 521 ? -17.269 11.712 16.119 1.00 93.12 521 ARG A CA 1
ATOM 3985 C C . ARG A 1 521 ? -15.771 11.413 16.194 1.00 93.12 521 ARG A C 1
ATOM 3987 O O . ARG A 1 521 ? -15.041 11.561 15.217 1.00 93.12 521 ARG A O 1
ATOM 3994 N N . SER A 1 522 ? -15.317 11.024 17.377 1.00 91.31 522 SER A N 1
ATOM 3995 C CA . SER A 1 522 ? -13.896 10.923 17.702 1.00 91.31 522 SER A CA 1
ATOM 3996 C C . SER A 1 522 ? -13.606 9.784 18.680 1.00 91.31 522 SER A C 1
ATOM 3998 O O . SER A 1 522 ? -14.509 9.088 19.150 1.00 91.31 522 SER A O 1
ATOM 4000 N N . TRP A 1 523 ? -12.318 9.597 18.969 1.00 91.19 523 TRP A N 1
ATOM 4001 C CA . TRP A 1 523 ? -11.807 8.637 19.940 1.00 91.19 523 TRP A CA 1
ATOM 4002 C C . TRP A 1 523 ? -10.740 9.301 20.818 1.00 91.19 523 TRP A C 1
ATOM 4004 O O . TRP A 1 523 ? -9.903 10.037 20.289 1.00 91.19 523 TRP A O 1
ATOM 4014 N N . PRO A 1 524 ? -10.707 9.032 22.134 1.00 86.56 524 PRO A N 1
ATOM 4015 C CA . PRO A 1 524 ? -9.623 9.478 23.002 1.00 86.56 524 PRO A CA 1
ATOM 4016 C C . PRO A 1 524 ? -8.328 8.693 22.735 1.00 86.56 524 PRO A C 1
ATOM 4018 O O . PRO A 1 524 ? -8.357 7.524 22.325 1.00 86.56 524 PRO A O 1
ATOM 4021 N N . SER A 1 525 ? -7.174 9.293 23.044 1.00 81.31 525 SER A N 1
ATOM 4022 C CA . SER A 1 525 ? -5.866 8.641 22.865 1.00 81.31 525 SER A CA 1
ATOM 4023 C C . SER A 1 525 ? -5.723 7.341 23.670 1.00 81.31 525 SER A C 1
ATOM 4025 O O . SER A 1 525 ? -5.064 6.413 23.216 1.00 81.31 525 SER A O 1
ATOM 4027 N N . ASN A 1 526 ? -6.432 7.195 24.795 1.00 78.00 526 ASN A N 1
ATOM 4028 C CA . ASN A 1 526 ? -6.432 5.978 25.619 1.00 78.00 526 ASN A CA 1
ATOM 4029 C C . ASN A 1 526 ? -7.305 4.809 25.095 1.00 78.00 526 ASN A C 1
ATOM 4031 O O . ASN A 1 526 ? -7.410 3.787 25.776 1.00 78.00 526 ASN A O 1
ATOM 4035 N N . THR A 1 527 ? -7.905 4.921 23.900 1.00 84.12 527 THR A N 1
ATOM 4036 C CA . THR A 1 527 ? -8.709 3.852 23.255 1.00 84.12 527 THR A CA 1
ATOM 4037 C C . THR A 1 527 ? -7.945 2.528 23.123 1.00 84.12 527 THR A C 1
ATOM 4039 O O . THR A 1 527 ? -8.497 1.437 23.314 1.00 84.12 527 THR A O 1
ATOM 4042 N N . PHE A 1 528 ? -6.649 2.618 22.824 1.00 77.62 528 PHE A N 1
ATOM 4043 C CA . PHE A 1 528 ? -5.739 1.484 22.774 1.00 77.62 528 PHE A CA 1
ATOM 4044 C C . PHE A 1 528 ? -4.791 1.560 23.968 1.00 77.62 528 PHE A C 1
ATOM 4046 O O . PHE A 1 528 ? -3.901 2.400 24.034 1.00 77.62 528 PHE A O 1
ATOM 4053 N N . GLN A 1 529 ? -5.020 0.677 24.935 1.00 65.50 529 GLN A N 1
ATOM 4054 C CA . GLN A 1 529 ? -4.221 0.595 26.154 1.00 65.50 529 GLN A CA 1
ATOM 4055 C C . GLN A 1 529 ? -2.815 0.060 25.864 1.00 65.50 529 GLN A C 1
ATOM 4057 O O . GLN A 1 529 ? -2.628 -0.779 24.976 1.00 65.50 529 GLN A O 1
ATOM 4062 N N . SER A 1 530 ? -1.852 0.480 26.684 1.00 60.44 530 SER A N 1
ATOM 4063 C CA . SER A 1 530 ? -0.510 -0.097 26.726 1.00 60.44 530 SER A CA 1
ATOM 4064 C C . SER A 1 530 ? -0.565 -1.618 26.877 1.00 60.44 530 SER A C 1
ATOM 4066 O O . SER A 1 530 ? -1.363 -2.153 27.648 1.00 60.44 530 SER A O 1
ATOM 4068 N N . CYS A 1 531 ? 0.286 -2.322 26.136 1.00 51.75 531 CYS A N 1
ATOM 4069 C CA . CYS A 1 531 ? 0.326 -3.780 26.116 1.00 51.75 531 CYS A CA 1
ATOM 4070 C C . CYS A 1 531 ? 1.565 -4.278 26.865 1.00 51.75 531 CYS A C 1
ATOM 4072 O O . CYS A 1 531 ? 2.686 -3.895 26.529 1.00 51.75 531 CYS A O 1
ATOM 4074 N N . ARG A 1 532 ? 1.387 -5.158 27.855 1.00 50.81 532 ARG A N 1
ATOM 4075 C CA . ARG A 1 532 ? 2.508 -5.856 28.499 1.00 50.81 532 ARG A CA 1
ATOM 4076 C C . ARG A 1 532 ? 2.972 -7.005 27.607 1.00 50.81 532 ARG A C 1
ATOM 4078 O O . ARG A 1 532 ? 2.158 -7.828 27.189 1.00 50.81 532 ARG A O 1
ATOM 4085 N N . GLY A 1 533 ? 4.265 -7.059 27.307 1.00 47.44 533 GLY A N 1
ATOM 4086 C CA . GLY A 1 533 ? 4.851 -8.156 26.545 1.00 47.44 533 GLY A CA 1
ATOM 4087 C C . GLY A 1 533 ? 4.954 -9.434 27.389 1.00 47.44 533 GLY A C 1
ATOM 4088 O O . GLY A 1 533 ? 5.083 -9.359 28.615 1.00 47.44 533 GLY A O 1
ATOM 4089 N N . PRO A 1 534 ? 4.947 -10.630 26.773 1.00 38.62 534 PRO A N 1
ATOM 4090 C CA . PRO A 1 534 ? 5.274 -11.858 27.486 1.00 38.62 534 PRO A CA 1
ATOM 4091 C C . PRO A 1 534 ? 6.664 -11.743 28.127 1.00 38.62 534 PRO A C 1
ATOM 4093 O O . PRO A 1 534 ? 7.659 -11.534 27.436 1.00 38.62 534 PRO A O 1
ATOM 4096 N N . ASN A 1 535 ? 6.724 -11.902 29.451 1.00 43.25 535 ASN A N 1
ATOM 4097 C CA . ASN A 1 535 ? 7.926 -11.736 30.277 1.00 43.25 535 ASN A CA 1
ATOM 4098 C C . ASN A 1 535 ? 8.482 -10.294 30.393 1.00 43.25 535 ASN A C 1
ATOM 4100 O O . ASN A 1 535 ? 9.613 -10.139 30.852 1.00 43.25 535 ASN A O 1
ATOM 4104 N N . THR A 1 536 ? 7.725 -9.238 30.052 1.00 46.75 536 THR A N 1
ATOM 4105 C CA . THR A 1 536 ? 8.109 -7.851 30.396 1.00 46.75 536 THR A CA 1
ATOM 4106 C C . THR A 1 536 ? 7.454 -7.403 31.705 1.00 46.75 536 THR A C 1
ATOM 4108 O O . THR A 1 536 ? 6.278 -7.662 31.956 1.00 46.75 536 THR A O 1
ATOM 4111 N N . SER A 1 537 ? 8.208 -6.697 32.552 1.00 51.78 537 SER A N 1
ATOM 4112 C CA . SER A 1 537 ? 7.673 -5.990 33.729 1.00 51.78 537 SER A CA 1
ATOM 4113 C C . SER A 1 537 ? 7.114 -4.601 33.384 1.00 51.78 537 SER A C 1
ATOM 4115 O O . SER A 1 537 ? 6.317 -4.059 34.147 1.00 51.78 537 SER A O 1
ATOM 4117 N N . GLN A 1 538 ? 7.503 -4.050 32.230 1.00 47.38 538 GLN A N 1
ATOM 4118 C CA . GLN A 1 538 ? 7.040 -2.773 31.683 1.00 47.38 538 GLN A CA 1
ATOM 4119 C C . GLN A 1 538 ? 5.836 -2.954 30.745 1.00 47.38 538 GLN A C 1
ATOM 4121 O O . GLN A 1 538 ? 5.766 -3.935 29.995 1.00 47.38 538 GLN A O 1
ATOM 4126 N N . ASP A 1 539 ? 4.936 -1.969 30.749 1.00 53.91 539 ASP A N 1
ATOM 4127 C CA . ASP A 1 539 ? 3.839 -1.827 29.787 1.00 53.91 539 ASP A CA 1
ATOM 4128 C C . ASP A 1 539 ? 4.290 -1.000 28.577 1.00 53.91 539 ASP A C 1
ATOM 4130 O O . ASP A 1 539 ? 4.795 0.112 28.726 1.00 53.91 539 ASP A O 1
ATOM 4134 N N . ILE A 1 540 ? 4.089 -1.519 27.366 1.00 53.19 540 ILE A N 1
ATOM 4135 C CA . ILE A 1 540 ? 4.519 -0.860 26.129 1.00 53.19 540 ILE A CA 1
ATOM 4136 C C . ILE A 1 540 ? 3.397 0.063 25.641 1.00 53.19 540 ILE A C 1
ATOM 4138 O O . ILE A 1 540 ? 2.305 -0.405 25.313 1.00 53.19 540 ILE A O 1
ATOM 4142 N N . GLN A 1 541 ? 3.669 1.368 25.551 1.00 58.91 541 GLN A N 1
ATOM 4143 C CA . GLN A 1 541 ? 2.779 2.416 25.016 1.00 58.91 541 GLN A CA 1
ATOM 4144 C C . GLN A 1 541 ? 2.653 2.339 23.475 1.00 58.91 541 GLN A C 1
ATOM 4146 O O . GLN A 1 541 ? 2.883 3.310 22.762 1.00 58.91 541 GLN A O 1
ATOM 4151 N N . VAL A 1 542 ? 2.301 1.160 22.945 1.00 55.53 542 VAL A N 1
ATOM 4152 C CA . VAL A 1 542 ? 2.234 0.835 21.502 1.00 55.53 542 VAL A CA 1
ATOM 4153 C C . VAL A 1 542 ? 1.467 1.881 20.684 1.00 55.53 542 VAL A C 1
ATOM 4155 O O . VAL A 1 542 ? 1.875 2.238 19.581 1.00 55.53 542 VAL A O 1
ATOM 4158 N N . PHE A 1 543 ? 0.343 2.334 21.236 1.00 62.41 543 PHE A N 1
ATOM 4159 C CA . PHE A 1 543 ? -0.597 3.279 20.639 1.00 62.41 543 PHE A CA 1
ATOM 4160 C C . PHE A 1 543 ? -0.665 4.588 21.452 1.00 62.41 543 PHE A C 1
ATOM 4162 O O . PHE A 1 543 ? -1.695 5.264 21.459 1.00 62.41 543 PHE A O 1
ATOM 4169 N N . GLY A 1 544 ? 0.422 4.948 22.147 1.00 62.84 544 GLY A N 1
ATOM 4170 C CA . GLY A 1 544 ? 0.539 6.230 22.845 1.00 62.84 544 GLY A CA 1
ATOM 4171 C C . GLY A 1 544 ? 0.254 7.386 21.884 1.00 62.84 544 GLY A C 1
ATOM 4172 O O . GLY A 1 544 ? 0.878 7.482 20.828 1.00 62.84 544 GLY A O 1
ATOM 4173 N N . ASP A 1 545 ? -0.753 8.199 22.212 1.00 67.62 545 ASP A N 1
ATOM 4174 C CA . ASP A 1 545 ? -1.272 9.291 21.377 1.00 67.62 545 ASP A CA 1
ATOM 4175 C C . ASP A 1 545 ? -1.534 8.928 19.901 1.00 67.62 545 ASP A C 1
ATOM 4177 O O . ASP A 1 545 ? -1.423 9.767 19.004 1.00 67.62 545 ASP A O 1
ATOM 4181 N N . TRP A 1 546 ? -1.962 7.682 19.640 1.00 79.81 546 TRP A N 1
ATOM 4182 C CA . TRP A 1 546 ? -2.262 7.178 18.292 1.00 79.81 546 TRP A CA 1
ATOM 4183 C C . TRP A 1 546 ? -3.189 8.100 17.490 1.00 79.81 546 TRP A C 1
ATOM 4185 O O . TRP A 1 546 ? -2.967 8.289 16.298 1.00 79.81 546 TRP A O 1
ATOM 4195 N N . SER A 1 547 ? -4.182 8.711 18.151 1.00 81.31 547 SER A N 1
ATOM 4196 C CA . SER A 1 547 ? -5.167 9.643 17.585 1.00 81.31 547 SER A CA 1
ATOM 4197 C C . SER A 1 547 ? -4.549 10.915 16.998 1.00 81.31 547 SER A C 1
ATOM 4199 O O . SER A 1 547 ? -5.186 11.588 16.192 1.00 81.31 547 SER A O 1
ATOM 4201 N N . ASN A 1 548 ? -3.313 11.237 17.382 1.00 79.12 548 ASN A N 1
ATOM 4202 C CA . ASN A 1 548 ? -2.607 12.451 16.984 1.00 79.12 548 ASN A CA 1
ATOM 4203 C C . ASN A 1 548 ? -1.586 12.183 15.862 1.00 79.12 548 ASN A C 1
ATOM 4205 O O . ASN A 1 548 ? -1.087 13.126 15.252 1.00 79.12 548 ASN A O 1
ATOM 4209 N N . ASN A 1 549 ? -1.285 10.913 15.557 1.00 80.38 549 ASN A N 1
ATOM 4210 C CA . ASN A 1 549 ? -0.279 10.516 14.572 1.00 80.38 549 ASN A CA 1
ATOM 4211 C C . ASN A 1 549 ? -0.901 9.719 13.413 1.00 80.38 549 ASN A C 1
ATOM 4213 O O . ASN A 1 549 ? -1.268 8.555 13.577 1.00 80.38 549 ASN A O 1
ATOM 4217 N N . ALA A 1 550 ? -0.956 10.314 12.216 1.00 84.06 550 ALA A N 1
ATOM 4218 C CA . ALA A 1 550 ? -1.579 9.696 11.039 1.00 84.06 550 ALA A CA 1
ATOM 4219 C C . ALA A 1 550 ? -0.901 8.397 10.577 1.00 84.06 550 ALA A C 1
ATOM 4221 O O . ALA A 1 550 ? -1.565 7.532 10.006 1.00 84.06 550 ALA A O 1
ATOM 4222 N N . PHE A 1 551 ? 0.391 8.224 10.883 1.00 82.06 551 PHE A N 1
ATOM 4223 C CA . PHE A 1 551 ? 1.111 6.970 10.652 1.00 82.06 551 PHE A CA 1
ATOM 4224 C C . PHE A 1 551 ? 0.546 5.807 11.485 1.00 82.06 551 PHE A C 1
ATOM 4226 O O . PHE A 1 551 ? 0.699 4.656 11.099 1.00 82.06 551 PHE A O 1
ATOM 4233 N N . ILE A 1 552 ? -0.139 6.101 12.598 1.00 81.75 552 ILE A N 1
ATOM 4234 C CA . ILE A 1 552 ? -0.746 5.110 13.491 1.00 81.75 552 ILE A CA 1
ATOM 4235 C C . ILE A 1 552 ? -2.270 5.075 13.310 1.00 81.75 552 ILE A C 1
ATOM 4237 O O . ILE A 1 552 ? -2.828 3.993 13.108 1.00 81.75 552 ILE A O 1
ATOM 4241 N N . TYR A 1 553 ? -2.969 6.221 13.341 1.00 88.50 553 TYR A N 1
ATOM 4242 C CA . TYR A 1 553 ? -4.431 6.220 13.199 1.00 88.50 553 TYR A CA 1
ATOM 4243 C C . TYR A 1 553 ? -4.907 5.798 11.810 1.00 88.50 553 TYR A C 1
ATOM 4245 O O . TYR A 1 553 ? -5.921 5.111 11.729 1.00 88.50 553 TYR A O 1
ATOM 4253 N N . GLY A 1 554 ? -4.171 6.123 10.740 1.00 93.19 554 GLY A N 1
ATOM 4254 C CA . GLY A 1 554 ? -4.512 5.717 9.375 1.00 93.19 554 GLY A CA 1
ATOM 4255 C C . GLY A 1 554 ? -4.685 4.198 9.260 1.00 93.19 554 GLY A C 1
ATOM 4256 O O . GLY A 1 554 ? -5.819 3.738 9.087 1.00 93.19 554 GLY A O 1
ATOM 4257 N N . PRO A 1 555 ? -3.609 3.406 9.446 1.00 92.06 555 PRO A N 1
ATOM 4258 C CA . PRO A 1 555 ? -3.693 1.951 9.437 1.00 92.06 555 PRO A CA 1
ATOM 4259 C C . PRO A 1 555 ? -4.734 1.407 10.411 1.00 92.06 555 PRO A C 1
ATOM 4261 O O . PRO A 1 555 ? -5.489 0.503 10.065 1.00 92.06 555 PRO A O 1
ATOM 4264 N N . THR A 1 556 ? -4.820 1.974 11.617 1.00 91.25 556 THR A N 1
ATOM 4265 C CA . THR A 1 556 ? -5.756 1.518 12.654 1.00 91.25 556 THR A CA 1
ATOM 4266 C C . THR A 1 556 ? -7.214 1.649 12.205 1.00 91.25 556 THR A C 1
ATOM 4268 O O . THR A 1 556 ? -8.001 0.715 12.388 1.00 91.25 556 THR A O 1
ATOM 4271 N N . TYR A 1 557 ? -7.576 2.759 11.555 1.00 95.19 557 TYR A N 1
ATOM 4272 C CA . TYR A 1 557 ? -8.927 2.972 11.042 1.00 95.19 557 TYR A CA 1
ATOM 4273 C C . TYR A 1 557 ? -9.314 2.004 9.922 1.00 95.19 557 TYR A C 1
ATOM 4275 O O . TYR A 1 557 ? -10.500 1.719 9.791 1.00 95.19 557 TYR A O 1
ATOM 4283 N N . THR A 1 558 ? -8.366 1.433 9.166 1.00 95.94 558 THR A N 1
ATOM 4284 C CA . THR A 1 558 ? -8.690 0.443 8.114 1.00 95.94 558 THR A CA 1
ATOM 4285 C C . THR A 1 558 ? -9.444 -0.782 8.648 1.00 95.94 558 THR A C 1
ATOM 4287 O O . THR A 1 558 ? -10.214 -1.386 7.909 1.00 95.94 558 THR A O 1
ATOM 4290 N N . SER A 1 559 ? -9.334 -1.092 9.948 1.00 91.75 559 SER A N 1
ATOM 4291 C CA . SER A 1 559 ? -10.148 -2.132 10.600 1.00 91.75 559 SER A CA 1
ATOM 4292 C C . SER A 1 559 ? -11.661 -1.883 10.560 1.00 91.75 559 SER A C 1
ATOM 4294 O O . SER A 1 559 ? -12.431 -2.837 10.659 1.00 91.75 559 SER A O 1
ATOM 4296 N N . LEU A 1 560 ? -12.096 -0.631 10.383 1.00 94.25 560 LEU A N 1
ATOM 4297 C CA . LEU A 1 560 ? -13.507 -0.239 10.384 1.00 94.25 560 LEU A CA 1
ATOM 4298 C C . LEU A 1 560 ? -14.281 -0.684 9.137 1.00 94.25 560 LEU A C 1
ATOM 4300 O O . LEU A 1 560 ? -15.509 -0.620 9.160 1.00 94.25 560 LEU A O 1
ATOM 4304 N N . ILE A 1 561 ? -13.611 -1.176 8.085 1.00 92.75 561 ILE A N 1
ATOM 4305 C CA . ILE A 1 561 ? -14.328 -1.825 6.977 1.00 92.75 561 ILE A CA 1
ATOM 4306 C C . ILE A 1 561 ? -14.998 -3.121 7.443 1.00 92.75 561 ILE A C 1
ATOM 4308 O O . ILE A 1 561 ? -16.069 -3.448 6.959 1.00 92.75 561 ILE A O 1
ATOM 4312 N N . ALA A 1 562 ? -14.413 -3.857 8.393 1.00 84.88 562 ALA A N 1
ATOM 4313 C CA . ALA A 1 562 ? -14.904 -5.168 8.804 1.00 84.88 562 ALA A CA 1
ATOM 4314 C C . ALA A 1 562 ? -15.896 -5.051 9.972 1.00 84.88 562 ALA A C 1
ATOM 4316 O O . ALA A 1 562 ? -15.501 -5.008 11.141 1.00 84.88 562 ALA A O 1
ATOM 4317 N N . ALA A 1 563 ? -17.195 -5.007 9.673 1.00 79.25 563 ALA A N 1
ATOM 4318 C CA . ALA A 1 563 ? -18.247 -4.848 10.674 1.00 79.25 563 ALA A CA 1
ATOM 4319 C C . ALA A 1 563 ? -19.103 -6.106 10.846 1.00 79.25 563 ALA A C 1
ATOM 4321 O O . ALA A 1 563 ? -19.753 -6.552 9.904 1.00 79.25 563 ALA A O 1
ATOM 4322 N N . SER A 1 564 ? -19.222 -6.615 12.076 1.00 72.06 564 SER A N 1
ATOM 4323 C CA . SER A 1 564 ? -20.355 -7.494 12.389 1.00 72.06 564 SER A CA 1
ATOM 4324 C C . SER A 1 564 ? -21.668 -6.707 12.259 1.00 72.06 564 SER A C 1
ATOM 4326 O O . SER A 1 564 ? -21.745 -5.588 12.783 1.00 72.06 564 SER A O 1
ATOM 4328 N N . PRO A 1 565 ? -22.729 -7.296 11.673 1.00 68.31 565 PRO A N 1
ATOM 4329 C CA . PRO A 1 565 ? -24.076 -6.722 11.666 1.00 68.31 565 PRO A CA 1
ATOM 4330 C C . PRO A 1 565 ? -24.619 -6.341 13.056 1.00 68.31 565 PRO A C 1
ATOM 4332 O O . PRO A 1 565 ? -25.522 -5.515 13.158 1.00 68.31 565 PRO A O 1
ATOM 4335 N N . SER A 1 566 ? -24.077 -6.915 14.138 1.00 67.56 566 SER A N 1
ATOM 4336 C CA . SER A 1 566 ? -24.478 -6.606 15.517 1.00 67.56 566 SER A CA 1
ATOM 4337 C C . SER A 1 566 ? -23.831 -5.337 16.097 1.00 67.56 566 SER A C 1
ATOM 4339 O O . SER A 1 566 ? -24.100 -4.993 17.250 1.00 67.56 566 SER A O 1
ATOM 4341 N N . ILE A 1 567 ? -22.936 -4.663 15.365 1.00 70.81 567 ILE A N 1
ATOM 4342 C CA . ILE A 1 567 ? -22.217 -3.479 15.852 1.00 70.81 567 ILE A CA 1
ATOM 4343 C C . ILE A 1 567 ? -23.026 -2.210 15.555 1.00 70.81 567 ILE A C 1
ATOM 4345 O O . ILE A 1 567 ? -23.037 -1.678 14.445 1.00 70.81 567 ILE A O 1
ATOM 4349 N N . GLN A 1 568 ? -23.679 -1.687 16.596 1.00 75.44 568 GLN A N 1
ATOM 4350 C CA . GLN A 1 568 ? -24.298 -0.361 16.569 1.00 75.44 568 GLN A CA 1
ATOM 4351 C C . GLN A 1 568 ? -23.264 0.721 16.215 1.00 75.44 568 GLN A C 1
ATOM 4353 O O . GLN A 1 568 ? -22.119 0.661 16.658 1.00 75.44 568 GLN A O 1
ATOM 4358 N N . ASN A 1 569 ? -23.696 1.731 15.455 1.00 83.88 569 ASN A N 1
ATOM 4359 C CA . ASN A 1 569 ? -22.900 2.883 15.010 1.00 83.88 569 ASN A CA 1
ATOM 4360 C C . ASN A 1 569 ? -21.705 2.571 14.083 1.00 83.88 569 ASN A C 1
ATOM 4362 O O . ASN A 1 569 ? -20.956 3.493 13.772 1.00 83.88 569 ASN A O 1
ATOM 4366 N N . ALA A 1 570 ? -21.543 1.341 13.574 1.00 88.94 570 ALA A N 1
ATOM 4367 C CA . ALA A 1 570 ? -20.405 0.972 12.717 1.00 88.94 570 ALA A CA 1
ATOM 4368 C C . ALA A 1 570 ? -20.229 1.896 11.489 1.00 88.94 570 ALA A C 1
ATOM 4370 O O . ALA A 1 570 ? -19.125 2.373 11.231 1.00 88.94 570 ALA A O 1
ATOM 4371 N N . GLN A 1 571 ? -21.321 2.249 10.790 1.00 93.50 571 GLN A N 1
ATOM 4372 C CA . GLN A 1 571 ? -21.264 3.223 9.687 1.00 93.50 571 GLN A CA 1
ATOM 4373 C C . GLN A 1 571 ? -20.829 4.619 10.168 1.00 93.50 571 GLN A C 1
ATOM 4375 O O . GLN A 1 571 ? -20.013 5.274 9.530 1.00 93.50 571 GLN A O 1
ATOM 4380 N N . SER A 1 572 ? -21.331 5.073 11.320 1.00 95.06 572 SER A N 1
ATOM 4381 C CA . SER A 1 572 ? -20.952 6.366 11.905 1.00 95.06 572 SER A CA 1
ATOM 4382 C C . SER A 1 572 ? -19.480 6.411 12.326 1.00 95.06 572 SER A C 1
ATOM 4384 O O . SER A 1 572 ? -18.881 7.482 12.313 1.00 95.06 572 SER A O 1
ATOM 4386 N N . MET A 1 573 ? -18.897 5.261 12.672 1.00 95.44 573 MET A N 1
ATOM 4387 C CA . MET A 1 573 ? -17.479 5.117 12.993 1.00 95.44 573 MET A CA 1
ATOM 4388 C C . MET A 1 573 ? -16.605 5.186 11.738 1.00 95.44 573 MET A C 1
ATOM 4390 O O . MET A 1 573 ? -15.670 5.983 11.710 1.00 95.44 573 MET A O 1
ATOM 4394 N N . ILE A 1 574 ? -16.904 4.432 10.673 1.00 96.81 574 ILE A N 1
ATOM 4395 C CA . ILE A 1 574 ? -16.134 4.567 9.422 1.00 96.81 574 ILE A CA 1
ATOM 4396 C C . ILE A 1 574 ? -16.303 5.962 8.798 1.00 96.81 574 ILE A C 1
ATOM 4398 O O . ILE A 1 574 ? -15.322 6.531 8.326 1.00 96.81 574 ILE A O 1
ATOM 4402 N N . ASP A 1 575 ? -17.492 6.568 8.894 1.00 97.62 575 ASP A N 1
ATOM 4403 C CA . ASP A 1 575 ? -17.721 7.963 8.500 1.00 97.62 575 ASP A CA 1
ATOM 4404 C C . ASP A 1 575 ? -16.870 8.938 9.325 1.00 97.62 575 ASP A C 1
ATOM 4406 O O . ASP A 1 575 ? -16.269 9.853 8.763 1.00 97.62 575 ASP A O 1
ATOM 4410 N N . ALA A 1 576 ? -16.785 8.761 10.646 1.00 97.06 576 ALA A N 1
ATOM 4411 C CA . ALA A 1 576 ? -15.947 9.587 11.516 1.00 97.06 576 ALA A CA 1
ATOM 4412 C C . ALA A 1 576 ? -14.460 9.483 11.142 1.00 97.06 576 ALA A C 1
ATOM 4414 O O . ALA A 1 576 ? -13.810 10.501 10.905 1.00 97.06 576 ALA A O 1
ATOM 4415 N N . ALA A 1 577 ? -13.944 8.261 11.002 1.00 96.88 577 ALA A N 1
ATOM 4416 C CA . ALA A 1 577 ? -12.567 8.015 10.588 1.00 96.88 577 ALA A CA 1
ATOM 4417 C C . ALA A 1 577 ? -12.258 8.615 9.207 1.00 96.88 577 ALA A C 1
ATOM 4419 O O . ALA A 1 577 ? -11.253 9.305 9.042 1.00 96.88 577 ALA A O 1
ATOM 4420 N N . ALA A 1 578 ? -13.148 8.429 8.229 1.00 97.75 578 ALA A N 1
ATOM 4421 C CA . ALA A 1 578 ? -12.996 8.983 6.889 1.00 97.75 578 ALA A CA 1
ATOM 4422 C C . ALA A 1 578 ? -12.980 10.527 6.894 1.00 97.75 578 ALA A C 1
ATOM 4424 O O . ALA A 1 578 ? -12.139 11.129 6.225 1.00 97.75 578 ALA A O 1
ATOM 4425 N N . ASN A 1 579 ? -13.832 11.175 7.704 1.00 96.69 579 ASN A N 1
ATOM 4426 C CA . ASN A 1 579 ? -13.782 12.628 7.916 1.00 96.69 579 ASN A CA 1
ATOM 4427 C C . ASN A 1 579 ? -12.448 13.074 8.540 1.00 96.69 579 ASN A C 1
ATOM 4429 O O . ASN A 1 579 ? -11.900 14.089 8.111 1.00 96.69 579 ASN A O 1
ATOM 4433 N N . ILE A 1 580 ? -11.905 12.336 9.517 1.00 94.69 580 ILE A N 1
ATOM 4434 C CA . ILE A 1 580 ? -10.613 12.656 10.152 1.00 94.69 580 ILE A CA 1
ATOM 4435 C C . ILE A 1 580 ? -9.479 12.605 9.118 1.00 94.69 580 ILE A C 1
ATOM 4437 O O . ILE A 1 580 ? -8.728 13.573 9.009 1.00 94.69 580 ILE A O 1
ATOM 4441 N N . LEU A 1 581 ? -9.415 11.549 8.294 1.00 94.94 581 LEU A N 1
ATOM 4442 C CA . LEU A 1 581 ? -8.429 11.441 7.205 1.00 94.94 581 LEU A CA 1
ATOM 4443 C C . LEU A 1 581 ? -8.556 12.581 6.176 1.00 94.94 581 LEU A C 1
ATOM 4445 O O . LEU A 1 581 ? -7.551 13.064 5.661 1.00 94.94 581 LEU A O 1
ATOM 4449 N N . LYS A 1 582 ? -9.782 13.034 5.875 1.00 94.69 582 LYS A N 1
ATOM 4450 C CA . LYS A 1 582 ? -10.025 14.142 4.933 1.00 94.69 582 LYS A CA 1
ATOM 4451 C C . LYS A 1 582 ? -9.664 15.514 5.514 1.00 94.69 582 LYS A C 1
ATOM 4453 O O . LYS A 1 582 ? -9.199 16.380 4.780 1.00 94.69 582 LYS A O 1
ATOM 4458 N N . SER A 1 583 ? -9.903 15.726 6.809 1.00 89.25 583 SER A N 1
ATOM 4459 C CA . SER A 1 583 ? -9.850 17.056 7.441 1.00 89.25 583 SER A CA 1
ATOM 4460 C C . SER A 1 583 ? -8.434 17.589 7.666 1.00 89.25 583 SER A C 1
ATOM 4462 O O . SER A 1 583 ? -8.255 18.800 7.779 1.00 89.25 583 SER A O 1
ATOM 4464 N N . ASN A 1 584 ? -7.429 16.714 7.732 1.00 77.25 584 ASN A N 1
ATOM 4465 C CA . ASN A 1 584 ? -6.029 17.100 7.883 1.00 77.25 584 ASN A CA 1
ATOM 4466 C C . ASN A 1 584 ? -5.129 16.146 7.086 1.00 77.25 584 ASN A C 1
ATOM 4468 O O . ASN A 1 584 ? -4.730 15.106 7.600 1.00 77.25 584 ASN A O 1
ATOM 4472 N N . LEU A 1 585 ? -4.820 16.498 5.833 1.00 86.75 585 LEU A N 1
ATOM 4473 C CA . LEU A 1 585 ? -3.889 15.745 4.989 1.00 86.75 585 LEU A CA 1
ATOM 4474 C C . LEU A 1 585 ? -2.443 16.231 5.253 1.00 86.75 585 LEU A C 1
ATOM 4476 O O . LEU A 1 585 ? -2.087 17.303 4.748 1.00 86.75 585 LEU A O 1
ATOM 4480 N N . PRO A 1 586 ? -1.600 15.481 5.996 1.00 87.75 586 PRO A N 1
ATOM 4481 C CA . PRO A 1 586 ? -0.328 15.985 6.542 1.00 87.75 586 PRO A CA 1
ATOM 4482 C C . PRO A 1 586 ? 0.689 16.386 5.463 1.00 87.75 586 PRO A C 1
ATOM 4484 O O . PRO A 1 586 ? 0.514 16.042 4.293 1.00 87.75 586 PRO A O 1
ATOM 4487 N N . SER A 1 587 ? 1.768 17.094 5.809 1.00 85.88 587 SER A N 1
ATOM 4488 C CA . SER A 1 587 ? 2.829 17.433 4.834 1.00 85.88 587 SER A CA 1
ATOM 4489 C C . SER A 1 587 ? 3.908 16.343 4.741 1.00 85.88 587 SER A C 1
ATOM 4491 O O . SER A 1 587 ? 4.558 16.166 3.712 1.00 85.88 587 SER A O 1
ATOM 4493 N N . GLU A 1 588 ? 4.047 15.574 5.816 1.00 84.88 588 GLU A N 1
ATOM 4494 C CA . GLU A 1 588 ? 5.164 14.696 6.129 1.00 84.88 588 GLU A CA 1
ATOM 4495 C C . GLU A 1 588 ? 4.984 13.332 5.453 1.00 84.88 588 GLU A C 1
ATOM 4497 O O . GLU A 1 588 ? 3.890 12.765 5.482 1.00 84.88 588 GLU A O 1
ATOM 4502 N N . TYR A 1 589 ? 6.062 12.776 4.886 1.00 87.25 589 TYR A N 1
ATOM 4503 C CA . TYR A 1 589 ? 6.033 11.573 4.042 1.00 87.25 589 TYR A CA 1
ATOM 4504 C C . TYR A 1 589 ? 5.167 10.424 4.603 1.00 87.25 589 TYR A C 1
ATOM 4506 O O . TYR A 1 589 ? 4.179 10.040 3.970 1.00 87.25 589 TYR A O 1
ATOM 4514 N N . PHE A 1 590 ? 5.498 9.898 5.789 1.00 84.25 590 PHE A N 1
ATOM 4515 C CA . PHE A 1 590 ? 4.779 8.770 6.397 1.00 84.25 590 PHE A CA 1
ATOM 4516 C C . PHE A 1 590 ? 3.310 9.109 6.681 1.00 84.25 590 PHE A C 1
ATOM 4518 O O . PHE A 1 590 ? 2.406 8.361 6.309 1.00 84.25 590 PHE A O 1
ATOM 4525 N N . ALA A 1 591 ? 3.071 10.259 7.313 1.00 88.06 591 ALA A N 1
ATOM 4526 C CA . ALA A 1 591 ? 1.753 10.694 7.756 1.00 88.06 591 ALA A CA 1
ATOM 4527 C C . ALA A 1 591 ? 0.803 10.953 6.568 1.00 88.06 591 ALA A C 1
ATOM 4529 O O . ALA A 1 591 ? -0.351 10.517 6.586 1.00 88.06 591 ALA A O 1
ATOM 4530 N N . ARG A 1 592 ? 1.301 11.582 5.494 1.00 92.81 592 ARG A N 1
ATOM 4531 C CA . ARG A 1 592 ? 0.578 11.750 4.226 1.00 92.81 592 ARG A CA 1
ATOM 4532 C C . ARG A 1 592 ? 0.299 10.412 3.556 1.00 92.81 592 ARG A C 1
ATOM 4534 O O . ARG A 1 592 ? -0.859 10.135 3.257 1.00 92.81 592 ARG A O 1
ATOM 4541 N N . SER A 1 593 ? 1.324 9.586 3.346 1.00 94.62 593 SER A N 1
ATOM 4542 C CA . SER A 1 593 ? 1.184 8.302 2.639 1.00 94.62 593 SER A CA 1
ATOM 4543 C C . SER A 1 593 ? 0.128 7.421 3.302 1.00 94.62 593 SER A C 1
ATOM 4545 O O . SER A 1 593 ? -0.771 6.919 2.631 1.00 94.62 593 SER A O 1
ATOM 4547 N N . TRP A 1 594 ? 0.144 7.333 4.633 1.00 93.88 594 TRP A N 1
ATOM 4548 C CA . TRP A 1 594 ? -0.825 6.532 5.373 1.00 93.88 594 TRP A CA 1
ATOM 4549 C C . TRP A 1 594 ? -2.219 7.149 5.476 1.00 93.88 594 TRP A C 1
ATOM 4551 O O . TRP A 1 594 ? -3.196 6.400 5.493 1.00 93.88 594 TRP A O 1
ATOM 4561 N N . THR A 1 595 ? -2.357 8.475 5.416 1.00 96.19 595 THR A N 1
ATOM 4562 C CA . THR A 1 595 ? -3.670 9.123 5.228 1.00 96.19 595 THR A CA 1
ATOM 4563 C C . THR A 1 595 ? -4.274 8.766 3.862 1.00 96.19 595 THR A C 1
ATOM 4565 O O . THR A 1 595 ? -5.461 8.447 3.769 1.00 96.19 595 THR A O 1
ATOM 4568 N N . LEU A 1 596 ? -3.452 8.753 2.806 1.00 98.00 596 LEU A N 1
ATOM 4569 C CA . LEU A 1 596 ? -3.861 8.426 1.435 1.00 98.00 596 LEU A CA 1
ATOM 4570 C C . LEU A 1 596 ? -4.225 6.940 1.268 1.00 98.00 596 LEU A C 1
ATOM 4572 O O . LEU A 1 596 ? -5.331 6.638 0.821 1.00 98.00 596 LEU A O 1
ATOM 4576 N N . ILE A 1 597 ? -3.349 6.016 1.684 1.00 98.12 597 ILE A N 1
ATOM 4577 C CA . ILE A 1 597 ? -3.579 4.558 1.604 1.00 98.12 597 ILE A CA 1
ATOM 4578 C C . ILE A 1 597 ? -4.830 4.165 2.392 1.00 98.12 597 ILE A C 1
ATOM 4580 O O . ILE A 1 597 ? -5.704 3.472 1.872 1.00 98.12 597 ILE A O 1
ATOM 4584 N N . SER A 1 598 ? -4.965 4.659 3.624 1.00 98.06 598 SER A N 1
ATOM 4585 C CA . SER A 1 598 ? -6.116 4.322 4.468 1.00 98.06 598 SER A CA 1
ATOM 4586 C C . SER A 1 598 ? -7.420 4.882 3.897 1.00 98.06 598 SER A C 1
ATOM 4588 O O . SER A 1 598 ? -8.460 4.241 4.014 1.00 98.06 598 SER A O 1
ATOM 4590 N N . SER A 1 599 ? -7.377 6.018 3.191 1.00 98.38 599 SER A N 1
ATOM 4591 C CA . SER A 1 599 ? -8.549 6.553 2.486 1.00 98.38 599 SER A CA 1
ATOM 4592 C C . SER A 1 599 ? -8.966 5.703 1.275 1.00 98.38 599 SER A C 1
ATOM 4594 O O . SER A 1 599 ? -10.157 5.650 0.970 1.00 98.38 599 SER A O 1
ATOM 4596 N N . LEU A 1 600 ? -8.050 4.983 0.607 1.00 98.19 600 LEU A N 1
ATOM 4597 C CA . LEU A 1 600 ? -8.425 4.016 -0.444 1.00 98.19 600 LEU A CA 1
ATOM 4598 C C . LEU A 1 600 ? -9.232 2.852 0.131 1.00 98.19 600 LEU A C 1
ATOM 4600 O O . LEU A 1 600 ? -10.170 2.380 -0.509 1.00 98.19 600 LEU A O 1
ATOM 4604 N N . VAL A 1 601 ? -8.883 2.421 1.343 1.00 97.81 601 VAL A N 1
ATOM 4605 C CA . VAL A 1 601 ? -9.626 1.396 2.077 1.00 97.81 601 VAL A CA 1
ATOM 4606 C C . VAL A 1 601 ? -10.975 1.954 2.538 1.00 97.81 601 VAL A C 1
ATOM 4608 O O . VAL A 1 601 ? -12.013 1.441 2.141 1.00 97.81 601 VAL A O 1
ATOM 4611 N N . LEU A 1 602 ? -10.999 3.061 3.293 1.00 98.06 602 LEU A N 1
ATOM 4612 C 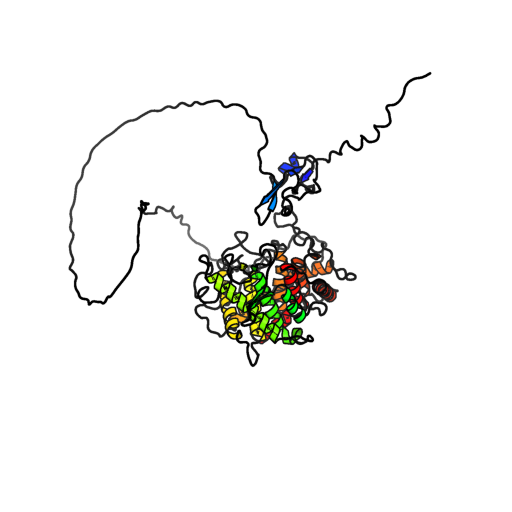CA . LEU A 1 602 ? -12.255 3.574 3.862 1.00 98.06 602 LEU A CA 1
ATOM 4613 C C . LEU A 1 602 ? -13.262 4.074 2.817 1.00 98.06 602 LEU A C 1
ATOM 4615 O O . LEU A 1 602 ? -14.459 4.053 3.085 1.00 98.06 602 LEU A O 1
ATOM 4619 N N . SER A 1 603 ? -12.818 4.524 1.639 1.00 97.62 603 SER A N 1
ATOM 4620 C CA . SER A 1 603 ? -13.728 4.918 0.550 1.00 97.62 603 SER A CA 1
ATOM 4621 C C . SER A 1 603 ? -14.348 3.730 -0.193 1.00 97.62 603 SER A C 1
ATOM 4623 O O . SER A 1 603 ? -15.304 3.916 -0.946 1.00 97.62 603 SER A O 1
ATOM 4625 N N . GLY A 1 604 ? -13.832 2.514 0.003 1.00 97.25 604 GLY A N 1
ATOM 4626 C CA . GLY A 1 604 ? -14.206 1.314 -0.742 1.00 97.25 604 GLY A CA 1
ATOM 4627 C C . GLY A 1 604 ? -13.508 1.168 -2.102 1.00 97.25 604 GLY A C 1
ATOM 4628 O O . GLY A 1 604 ? -14.026 0.515 -3.013 1.00 97.25 604 GLY A O 1
ATOM 4629 N N . ALA A 1 605 ? -12.390 1.873 -2.319 1.00 98.06 605 ALA A N 1
ATOM 4630 C CA . ALA A 1 605 ? -11.659 1.831 -3.584 1.00 98.06 605 ALA A CA 1
ATOM 4631 C C . ALA A 1 605 ? -10.865 0.526 -3.746 1.00 98.06 605 ALA A C 1
ATOM 4633 O O . ALA A 1 605 ? -10.751 0.035 -4.870 1.00 98.06 605 ALA A O 1
ATOM 4634 N N . MET A 1 606 ? -10.380 -0.075 -2.653 1.00 97.50 606 MET A N 1
ATOM 4635 C CA . MET A 1 606 ? -9.695 -1.371 -2.712 1.00 97.50 606 MET A CA 1
ATOM 4636 C C . MET A 1 606 ? -10.643 -2.506 -3.113 1.00 97.50 606 MET A C 1
ATOM 4638 O O . MET A 1 606 ? -10.305 -3.278 -4.001 1.00 97.50 606 MET A O 1
ATOM 4642 N N . GLU A 1 607 ? -11.869 -2.550 -2.593 1.00 97.38 607 GLU A N 1
ATOM 4643 C CA . GLU A 1 607 ? -12.879 -3.553 -2.965 1.00 97.38 607 GLU A CA 1
ATOM 4644 C C . GLU A 1 607 ? -13.329 -3.415 -4.428 1.00 97.38 607 GLU A C 1
ATOM 4646 O O . GLU A 1 607 ? -13.726 -4.388 -5.067 1.00 97.38 607 GLU A O 1
ATOM 4651 N N . ASN A 1 608 ? -13.276 -2.206 -4.993 1.00 97.50 608 ASN A N 1
ATOM 4652 C CA . ASN A 1 608 ? -13.531 -1.996 -6.419 1.00 97.50 608 ASN A CA 1
ATOM 4653 C C . ASN A 1 608 ? -12.326 -2.392 -7.286 1.00 97.50 608 ASN A C 1
ATOM 4655 O O . ASN A 1 608 ? -12.519 -2.966 -8.356 1.00 97.50 608 ASN A O 1
ATOM 4659 N N . ALA A 1 609 ? -11.097 -2.166 -6.813 1.00 98.12 609 ALA A N 1
ATOM 4660 C CA . ALA A 1 609 ? -9.897 -2.706 -7.449 1.00 98.12 609 ALA A CA 1
ATOM 4661 C C . ALA A 1 609 ? -9.876 -4.249 -7.414 1.00 98.12 609 ALA A C 1
ATOM 4663 O O . ALA A 1 609 ? -9.539 -4.873 -8.417 1.00 98.12 609 ALA A O 1
ATOM 4664 N N . ALA A 1 610 ? -10.330 -4.862 -6.317 1.00 97.06 610 ALA A N 1
ATOM 4665 C CA . ALA A 1 610 ? -10.496 -6.307 -6.178 1.00 97.06 610 ALA A CA 1
ATOM 4666 C C . ALA A 1 610 ? -11.501 -6.886 -7.180 1.00 97.06 610 ALA A C 1
ATOM 4668 O O . ALA A 1 610 ? -11.198 -7.867 -7.851 1.00 97.06 610 ALA A O 1
ATOM 4669 N N . LYS A 1 611 ? -12.662 -6.241 -7.371 1.00 96.06 611 LYS A N 1
ATOM 4670 C CA . LYS A 1 611 ? -13.617 -6.629 -8.429 1.00 96.06 611 LYS A CA 1
ATOM 4671 C C . LYS A 1 611 ? -12.992 -6.566 -9.822 1.00 96.06 611 LYS A C 1
ATOM 4673 O O . LYS A 1 611 ? -13.279 -7.427 -10.643 1.00 96.06 611 LYS A O 1
ATOM 4678 N N . LYS A 1 612 ? -12.144 -5.568 -10.101 1.00 96.31 612 LYS A N 1
ATOM 4679 C CA . LYS A 1 612 ? -11.452 -5.437 -11.394 1.00 96.31 612 LYS A CA 1
ATOM 4680 C C . LYS A 1 612 ? -10.377 -6.511 -11.596 1.00 96.31 612 LYS A C 1
ATOM 4682 O O . LYS A 1 612 ? -10.195 -6.964 -12.721 1.00 96.31 612 LYS A O 1
ATOM 4687 N N . PHE A 1 613 ? -9.708 -6.920 -10.518 1.00 97.31 613 PHE A N 1
ATOM 4688 C CA . PHE A 1 613 ? -8.731 -8.012 -10.482 1.00 97.31 613 PHE A CA 1
ATOM 4689 C C . PHE A 1 613 ? -9.404 -9.383 -10.704 1.00 97.31 613 PHE A C 1
ATOM 4691 O O . PHE A 1 613 ? -9.106 -10.050 -11.690 1.00 97.31 613 PHE A O 1
ATOM 4698 N N . HIS A 1 614 ? -10.399 -9.743 -9.884 1.00 96.00 614 HIS A N 1
ATOM 4699 C CA . HIS A 1 614 ? -11.157 -11.010 -9.977 1.00 96.00 614 HIS A CA 1
ATOM 4700 C C . HIS A 1 614 ? -12.079 -11.116 -11.204 1.00 96.00 614 HIS A C 1
ATOM 4702 O O . HIS A 1 614 ? -12.634 -12.172 -11.489 1.00 96.00 614 HIS A O 1
ATOM 4708 N N . ALA A 1 615 ? -12.281 -10.022 -11.943 1.00 93.12 615 ALA A N 1
ATOM 4709 C CA . ALA A 1 615 ? -12.927 -10.049 -13.257 1.00 93.12 615 ALA A CA 1
ATOM 4710 C C . ALA A 1 615 ? -11.955 -10.411 -14.400 1.00 93.12 615 ALA A C 1
ATOM 4712 O O . ALA A 1 615 ? -12.383 -10.470 -15.554 1.00 93.12 615 ALA A O 1
ATOM 4713 N N . HIS A 1 616 ? -10.662 -10.606 -14.107 1.00 87.06 616 HIS A N 1
ATOM 4714 C CA . HIS A 1 616 ? -9.624 -10.910 -15.093 1.00 87.06 616 HIS A CA 1
ATOM 4715 C C . HIS A 1 616 ? -8.856 -12.214 -14.814 1.00 87.06 616 HIS A C 1
ATOM 4717 O O . HIS A 1 616 ? -8.441 -12.858 -15.784 1.00 87.06 616 HIS A O 1
ATOM 4723 N N . TYR A 1 617 ? -8.682 -12.598 -13.545 1.00 88.25 617 TYR A N 1
ATOM 4724 C CA . TYR A 1 617 ? -7.864 -13.738 -13.106 1.00 88.25 617 TYR A CA 1
ATOM 4725 C C . TYR A 1 617 ? -8.660 -14.733 -12.255 1.00 88.25 617 TYR A C 1
ATOM 4727 O O . TYR A 1 617 ? -9.528 -14.262 -11.486 1.00 88.25 617 TYR A O 1
#

Sequence (617 aa):
MISNLRAAVFVSSLLALLGKTTAGCCSQNYMDCDVSHCGTSKNQCLSCNGDQLIWLENGPQSSCTARWDPCTNNLNDCCNGLSCVGNQFYRQCLPTVGITPTAPPNPTLRPTPRPTLMPTKSPTNAPTPNLVQTPTRSPTKRPTRMPTKSPTNTPTPNLVQTPTRSPTKRPTRMPTKSPTNAPTPNMVQTPTRSPTKRPTNVPTTFVPTENPNTNRPTLLTESVLLRSDKGLNAWEIYQGLSSLTHINSENPPNYAFVASGGAAGDGSYVVSESQSYALLITGVVLASWEEHAGKVAGANRAAAIKSFEGYFNFWKNMCVSSSQHDRHCQNGGNYCSGSVCLPDWKHWKTGGSVETGAAPDADEDAIVGIILAVSAVANDISKPMWYDEARSWADASSTAFFRFNVDSSKSAYRMVKLGSCWGGWDNNGNNPSYHSPGSYRIMRDFQQSYDGPRNGYNAVSQSEWNGGSGTPQYQYGAEASRTTFRVAMDAAFYPESSLDWSPYLSAFHWRLKNYFDPQNRSWPSNTFQSCRGPNTSQDIQVFGDWSNNAFIYGPTYTSLIAASPSIQNAQSMIDAAANILKSNLPSEYFARSWTLISSLVLSGAMENAAKKFHAHY

Secondary structure (DSSP, 8-state):
--------SSSSSSSS-S------EEESSSS----GGG-SSHHHHHHHSGGG-EEETT----SSBPTTSB--S-TT-BPBTEEEEE-SS-EEEEE---------------------------------------------------------------------------PPP---------PPPPPP------------------PPPP-TT--PPPP-S--EEP--TTS--HHHHHHHTGGGEEEEEETTEEEEE-EEETTTEEEEEEEHHHHHHHHHHHHHHHHTTTTTGGGSTT--HHHHHHHHHHHHHHHHHHHHHHTTSTT----SSSSSSSS--PPPSEEETTS-BSS-S--HHHHHHHHHHHHHHHHHHTT-SS--TTHHHHHHHHHHHHHHHHHHTEE-S-SSS-EE-SBTTB--SSSS---GGG--HHHHHHHHHHHHH--S--TT--PPPGGGS-------TT--SHHHHHHHHHHHHHHHH-GGGHHHHHHHHHHHHHHHHHH-BTTTTB--GGGS--EEPTT-SSEE-TTTTGGG-HHHHHHHHGGGGEE-TT-TTHHHHHHHHHHHHHH---SSHHHHHHHHHHHHHHTTHHHHHHHHHHTT-

Organism: NCBI:txid303405